Protein AF-A0A433SWE9-F1 (afdb_monomer)

Organism: Elysia chlorotica (NCBI:txid188477)

Foldseek 3Di:
DDDDPPPDDPDQPDDDPPQLDDPCLVVDPDRDPVVRVVVSVVRDDPVSNVVSVVVSVVSVVVVVVVVCVVCVVVVVVVVVVVVCVVVVVVVVVVVVVVVVVVVVVVVVVVVVVVVVVVVVVVVVVVVVVVVVLVVLLVLLVVLLVVLCVLQVVPDPDPDPPDLAPCDLVSLQVSLLSLLVNVVSLVVNPPDVSSVVCVVSNVVSVVSSLVNLLSQCVVCLVVVPLVSNLSSLLSCVSNVNNLSSLQSCLPPPQQVQLVVLLAPVNCVVVVNQVLVSLVSLLVCCVPRVVSVCCQQVVVVPDDHRHDDDSLQNRNLLSNLVSCVPHVVVLLDLPDLLSVLNSVVSVVVSLVSSLVSRPDPVSSVCNCVPPSNVVSVVSNPVVVSLVVLLCVLVVQLVVCLLVQLDADPDPPPAGTSNLVSLVVSLVVLVDSSNDDPVCVVVSVVSNVVSVVVSVVSVVVVVVVLVVVVVVVVVVVVVPDDDDDDDDDDDDDDDDDDDDDDDPDPDDSVVSNVPDDRDDPVSVVSVVSSVVVVVVD

Nearest PDB structures (foldseek):
  6xns-assembly1_A  TM=2.109E-01  e=1.459E-01  synthetic construct
  5a7d-assembly4_D  TM=1.563E-01  e=5.615E-01  Drosophila melanogaster
  7tt1-assembly1_D  TM=1.769E-01  e=8.678E+00  Escherichia coli

Radius of gyration: 58.38 Å; Cα contacts (8 Å, |Δi|>4): 330; chains: 1; bounding box: 152×78×137 Å

InterPro domains:
  IPR009316 COG complex component, COG2 [PTHR12961] (14-532)
  IPR024602 Conserved oligomeric Golgi complex, subunit 2, N-terminal [PF06148] (19-92)
  IPR024603 COG complex component, COG2, C-terminal [PF12022] (377-533)

Structure (mmCIF, N/CA/C/O backbone):
data_AF-A0A433SWE9-F1
#
_entry.id   AF-A0A433SWE9-F1
#
loop_
_atom_site.group_PDB
_atom_site.id
_atom_site.type_symbol
_atom_site.label_atom_id
_atom_site.label_alt_id
_atom_site.label_comp_id
_atom_site.label_asym_id
_atom_site.label_entity_id
_atom_site.label_seq_id
_atom_site.pdbx_PDB_ins_code
_atom_site.Cartn_x
_atom_site.Cartn_y
_atom_site.Cartn_z
_atom_site.occupancy
_atom_site.B_iso_or_equiv
_atom_site.auth_seq_id
_atom_site.auth_comp_id
_atom_site.auth_asym_id
_atom_site.auth_atom_id
_atom_site.pdbx_PDB_model_num
ATOM 1 N N . MET A 1 1 ? -88.496 -17.815 14.017 1.00 28.27 1 MET A N 1
ATOM 2 C CA . MET A 1 1 ? -88.913 -19.076 14.660 1.00 28.27 1 MET A CA 1
ATOM 3 C C . MET A 1 1 ? -88.341 -19.094 16.066 1.00 28.27 1 MET A C 1
ATOM 5 O O . MET A 1 1 ? -87.214 -19.522 16.262 1.00 28.27 1 MET A O 1
ATOM 9 N N . THR A 1 2 ? -89.066 -18.521 17.021 1.00 26.86 2 THR A N 1
ATOM 10 C CA . THR A 1 2 ? -88.746 -18.605 18.450 1.00 26.86 2 THR A CA 1
ATOM 11 C C . THR A 1 2 ? -89.405 -19.870 18.980 1.00 26.86 2 THR A C 1
ATOM 13 O O . THR A 1 2 ? -90.628 -19.977 18.993 1.00 26.86 2 THR A O 1
ATOM 16 N N . VAL A 1 3 ? -88.581 -20.866 19.285 1.00 24.89 3 VAL A N 1
ATOM 17 C CA . VAL A 1 3 ? -89.001 -22.182 19.764 1.00 24.89 3 VAL A CA 1
ATOM 18 C C . VAL A 1 3 ? -88.892 -22.151 21.284 1.00 24.89 3 VAL A C 1
ATOM 20 O O . VAL A 1 3 ? -87.789 -21.982 21.796 1.00 24.89 3 VAL A O 1
ATOM 23 N N . ASP A 1 4 ? -90.009 -22.294 21.994 1.00 31.78 4 ASP A N 1
ATOM 24 C CA . ASP A 1 4 ? -89.974 -22.573 23.431 1.00 31.78 4 ASP A CA 1
ATOM 25 C C . ASP A 1 4 ? -89.602 -24.041 23.681 1.00 31.78 4 ASP A C 1
ATOM 27 O O . ASP A 1 4 ? -89.925 -24.941 22.896 1.00 31.78 4 ASP A O 1
ATOM 31 N N . ALA A 1 5 ? -88.919 -24.277 24.802 1.00 39.22 5 ALA A N 1
ATOM 32 C CA . ALA A 1 5 ? -88.201 -25.501 25.171 1.00 39.22 5 ALA A CA 1
ATOM 33 C C . ALA A 1 5 ? -89.065 -26.765 25.419 1.00 39.22 5 ALA A C 1
ATOM 35 O O . ALA A 1 5 ? -88.592 -27.725 26.022 1.00 39.22 5 ALA A O 1
ATOM 36 N N . ALA A 1 6 ? -90.308 -26.809 24.933 1.00 37.22 6 ALA A N 1
ATOM 37 C CA . ALA A 1 6 ? -91.222 -27.946 25.079 1.00 37.22 6 ALA A CA 1
ATOM 38 C C . ALA A 1 6 ? -91.729 -28.536 23.746 1.00 37.22 6 ALA A C 1
ATOM 40 O O . ALA A 1 6 ? -92.651 -29.350 23.751 1.00 37.22 6 ALA A O 1
ATOM 41 N N . GLY A 1 7 ? -91.152 -28.156 22.596 1.00 38.53 7 GLY A N 1
ATOM 42 C CA . GLY A 1 7 ? -91.337 -28.887 21.330 1.00 38.53 7 GLY A CA 1
ATOM 43 C C . GLY A 1 7 ? -92.775 -28.969 20.795 1.00 38.53 7 GLY A C 1
ATOM 44 O O . GLY A 1 7 ? -93.047 -29.760 19.894 1.00 38.53 7 GLY A O 1
ATOM 45 N N . LYS A 1 8 ? -93.704 -28.156 21.307 1.00 36.97 8 LYS A N 1
ATOM 46 C CA . LYS A 1 8 ? -95.033 -27.967 20.722 1.00 36.97 8 LYS A CA 1
ATOM 47 C C . LYS A 1 8 ? -95.027 -26.663 19.943 1.00 36.97 8 LYS A C 1
ATOM 49 O O . LYS A 1 8 ? -94.945 -25.589 20.528 1.00 36.97 8 LYS A O 1
ATOM 54 N N . SER A 1 9 ? -95.122 -26.760 18.620 1.00 34.09 9 SER A N 1
ATOM 55 C CA . SER A 1 9 ? -95.476 -25.628 17.766 1.00 34.09 9 SER A CA 1
ATOM 56 C C . SER A 1 9 ? -96.734 -24.967 18.332 1.00 34.09 9 SER A C 1
ATOM 58 O O . SER A 1 9 ? -97.778 -25.626 18.405 1.00 34.09 9 SER A O 1
ATOM 60 N N . PHE A 1 10 ? -96.631 -23.701 18.747 1.00 45.69 10 PHE A N 1
ATOM 61 C CA . PHE A 1 10 ? -97.781 -22.891 19.143 1.00 45.69 10 PHE A CA 1
ATOM 62 C C . PHE A 1 10 ? -98.657 -22.715 17.898 1.00 45.69 10 PHE A C 1
ATOM 64 O O . PHE A 1 10 ? -98.433 -21.841 17.064 1.00 45.69 10 PHE A O 1
ATOM 71 N N . SER A 1 11 ? -99.576 -23.654 17.702 1.00 49.28 11 SER A N 1
ATOM 72 C CA . SER A 1 11 ? -100.466 -23.704 16.552 1.00 49.28 11 SER A CA 1
ATOM 73 C C . SER A 1 11 ? -101.711 -22.922 16.929 1.00 49.28 11 SER A C 1
ATOM 75 O O . SER A 1 11 ? -102.443 -23.290 17.847 1.00 49.28 11 SER A O 1
ATOM 77 N N . LEU A 1 12 ? -101.914 -21.793 16.251 1.00 56.41 12 LEU A N 1
ATOM 78 C CA . LEU A 1 12 ? -103.135 -21.011 16.395 1.00 56.41 12 LEU A CA 1
ATOM 79 C C . LEU A 1 12 ? -104.345 -21.911 16.065 1.00 56.41 12 LEU A C 1
ATOM 81 O O . LEU A 1 12 ? -104.263 -22.703 15.120 1.00 56.41 12 LEU A O 1
ATOM 85 N N . PRO A 1 13 ? -105.466 -21.810 16.805 1.00 56.44 13 PRO A N 1
ATOM 86 C CA . PRO A 1 13 ? -106.652 -22.618 16.541 1.00 56.44 13 PRO A CA 1
ATOM 87 C C . PRO A 1 13 ? -107.103 -22.465 15.083 1.00 56.44 13 PRO A C 1
ATOM 89 O O . PRO A 1 13 ? -107.173 -21.351 14.549 1.00 56.44 13 PRO A O 1
ATOM 92 N N . SER A 1 14 ? -107.422 -23.577 14.416 1.00 52.38 14 SER A N 1
ATOM 93 C CA . SER A 1 14 ? -107.798 -23.558 13.000 1.00 52.38 14 SER A CA 1
ATOM 94 C C . SER A 1 14 ? -109.187 -22.929 12.803 1.00 52.38 14 SER A C 1
ATOM 96 O O . SER A 1 14 ? -110.208 -23.603 12.853 1.00 52.38 14 SER A O 1
ATOM 98 N N . GLY A 1 15 ? -109.238 -21.605 12.622 1.00 54.69 15 GLY A N 1
ATOM 99 C CA . GLY A 1 15 ? -110.437 -20.892 12.155 1.00 54.69 15 GLY A CA 1
ATOM 100 C C . GLY A 1 15 ? -110.837 -21.280 10.717 1.00 54.69 15 GLY A C 1
ATOM 101 O O . GLY A 1 15 ? -109.959 -21.716 9.965 1.00 54.69 15 GLY A O 1
ATOM 102 N N . PRO A 1 16 ? -112.118 -21.115 10.333 1.00 55.25 16 PRO A N 1
ATOM 103 C CA . PRO A 1 16 ? -112.708 -21.689 9.118 1.00 55.25 16 PRO A CA 1
ATOM 104 C C . PRO A 1 16 ? -111.948 -21.315 7.837 1.00 55.25 16 PRO A C 1
ATOM 106 O O . PRO A 1 16 ? -111.415 -20.215 7.716 1.00 55.25 16 PRO A O 1
ATOM 109 N N . ALA A 1 17 ? -111.920 -22.233 6.865 1.00 51.97 17 ALA A N 1
ATOM 110 C CA . ALA A 1 17 ? -111.160 -22.128 5.610 1.00 51.97 17 ALA A CA 1
ATOM 111 C C . ALA A 1 17 ? -111.620 -20.999 4.653 1.00 51.97 17 ALA A C 1
ATOM 113 O O . ALA A 1 17 ? -111.129 -20.912 3.532 1.00 51.97 17 ALA A O 1
ATOM 114 N N . SER A 1 18 ? -112.553 -20.144 5.081 1.00 54.34 18 SER A N 1
ATOM 115 C CA . SER A 1 18 ? -113.079 -18.998 4.330 1.00 54.34 18 SER A CA 1
ATOM 116 C C . SER A 1 18 ? -112.410 -17.664 4.682 1.00 54.34 18 SER A C 1
ATOM 118 O O . SER A 1 18 ? -112.880 -16.629 4.227 1.00 54.34 18 SER A O 1
ATOM 120 N N . LEU A 1 19 ? -111.366 -17.662 5.517 1.00 60.97 19 LEU A N 1
ATOM 121 C CA . LEU A 1 19 ? -110.714 -16.428 5.956 1.00 60.97 19 LEU A CA 1
ATOM 122 C C . LEU A 1 19 ? -109.928 -15.772 4.816 1.00 60.97 19 LEU A C 1
ATOM 124 O O . LEU A 1 19 ? -109.130 -16.412 4.132 1.00 60.97 19 LEU A O 1
ATOM 128 N N . CYS A 1 20 ? -110.121 -14.465 4.659 1.00 57.41 20 CYS A N 1
ATOM 129 C CA . CYS A 1 20 ? -109.547 -13.682 3.564 1.00 57.41 20 CYS A CA 1
ATOM 130 C C . CYS A 1 20 ? -108.046 -13.336 3.718 1.00 57.41 20 CYS A C 1
ATOM 132 O O . CYS A 1 20 ? -107.499 -12.611 2.885 1.00 57.41 20 CYS A O 1
ATOM 134 N N . PHE A 1 21 ? -107.374 -13.828 4.767 1.00 67.19 21 PHE A N 1
ATOM 135 C CA . PHE A 1 21 ? -105.967 -13.547 5.079 1.00 67.19 21 PHE A CA 1
ATOM 136 C C . PHE A 1 21 ? -105.242 -14.775 5.647 1.00 67.19 21 PHE A C 1
ATOM 138 O O . PHE A 1 21 ? -105.857 -15.656 6.251 1.00 67.19 21 PHE A O 1
ATOM 145 N N . ASP A 1 22 ? -103.920 -14.807 5.475 1.00 63.91 22 ASP A N 1
ATOM 146 C CA . ASP A 1 22 ? -103.067 -15.849 6.043 1.00 63.91 22 ASP A CA 1
ATOM 147 C C . ASP A 1 22 ? -102.717 -15.523 7.506 1.00 63.91 22 ASP A C 1
ATOM 149 O O . ASP A 1 22 ? -102.351 -14.395 7.846 1.00 63.91 22 ASP A O 1
ATOM 153 N N . LYS A 1 23 ? -102.863 -16.504 8.399 1.00 63.28 23 LYS A N 1
ATOM 154 C CA . LYS A 1 23 ? -102.772 -16.318 9.860 1.00 63.28 23 LYS A CA 1
ATOM 155 C C . LYS A 1 23 ? -101.329 -16.160 10.340 1.00 63.28 23 LYS A C 1
ATOM 157 O O . LYS A 1 23 ? -101.104 -15.628 11.426 1.00 63.28 23 LYS A O 1
ATOM 162 N N . GLU A 1 24 ? -100.361 -16.600 9.542 1.00 61.78 24 GLU A N 1
ATOM 163 C CA . GLU A 1 24 ? -98.937 -16.563 9.890 1.00 61.78 24 GLU A CA 1
ATOM 164 C C . GLU A 1 24 ? -98.305 -15.170 9.730 1.00 61.78 24 GLU A C 1
ATOM 166 O O . GLU A 1 24 ? -97.234 -14.901 10.277 1.00 61.78 24 GLU A O 1
ATOM 171 N N . GLU A 1 25 ? -98.981 -14.243 9.042 1.00 64.62 25 GLU A N 1
ATOM 172 C CA . GLU A 1 25 ? -98.515 -12.863 8.867 1.00 64.62 25 GLU A CA 1
ATOM 173 C C . GLU A 1 25 ? -98.416 -12.110 10.207 1.00 64.62 25 GLU A C 1
ATOM 175 O O . GLU A 1 25 ? -97.488 -11.327 10.411 1.00 64.62 25 GLU A O 1
ATOM 180 N N . PHE A 1 26 ? -99.312 -12.408 11.157 1.00 66.75 26 PHE A N 1
ATOM 181 C CA . PHE A 1 26 ? -99.358 -11.771 12.481 1.00 66.75 26 PHE A CA 1
ATOM 182 C C . PHE A 1 26 ? -98.209 -12.174 13.416 1.00 66.75 26 PHE A C 1
ATOM 184 O O . PHE A 1 26 ? -97.976 -11.501 14.415 1.00 66.75 26 PHE A O 1
ATOM 191 N N . MET A 1 27 ? -97.484 -13.255 13.111 1.00 61.84 27 MET A N 1
ATOM 192 C CA . MET A 1 27 ? -96.365 -13.745 13.931 1.00 61.84 27 MET A CA 1
ATOM 193 C C . MET A 1 27 ? -94.999 -13.227 13.448 1.00 61.84 27 MET A C 1
ATOM 195 O O . MET A 1 27 ? -93.960 -13.574 14.018 1.00 61.84 27 MET A O 1
ATOM 199 N N . LYS A 1 28 ? -94.962 -12.402 12.393 1.00 68.00 28 LYS A N 1
ATOM 200 C CA . LYS A 1 28 ? -93.725 -11.785 11.897 1.00 68.00 28 LYS A CA 1
ATOM 201 C C . LYS A 1 28 ? -93.323 -10.620 12.810 1.00 68.00 28 LYS A C 1
ATOM 203 O O . LYS A 1 28 ? -94.114 -9.721 13.064 1.00 68.00 28 LYS A O 1
ATOM 208 N N . ALA A 1 29 ? -92.059 -10.589 13.241 1.00 59.00 29 ALA A N 1
ATOM 209 C CA . ALA A 1 29 ? -91.521 -9.592 14.182 1.00 59.00 29 ALA A CA 1
ATOM 210 C C . ALA A 1 29 ? -91.560 -8.123 13.690 1.00 59.00 29 ALA A C 1
ATOM 212 O O . ALA A 1 29 ? -91.298 -7.216 14.470 1.00 59.00 29 ALA A O 1
ATOM 213 N N . GLY A 1 30 ? -91.880 -7.888 12.412 1.00 63.53 30 GLY A N 1
ATOM 214 C CA . GLY A 1 30 ? -92.019 -6.564 11.792 1.00 63.53 30 GLY A CA 1
ATOM 215 C C . GLY A 1 30 ? -93.388 -6.365 11.138 1.00 63.53 30 GLY A C 1
ATOM 216 O O . GLY A 1 30 ? -93.460 -5.919 9.996 1.00 63.53 30 GLY A O 1
ATOM 217 N N . PHE A 1 31 ? -94.464 -6.784 11.809 1.00 67.44 31 PHE A N 1
ATOM 218 C CA . PHE A 1 31 ? -95.830 -6.627 11.311 1.00 67.44 31 PHE A CA 1
ATOM 219 C C . PHE A 1 31 ? -96.242 -5.145 11.270 1.00 67.44 31 PHE A C 1
ATOM 221 O O . PHE A 1 31 ? -96.287 -4.473 12.299 1.00 67.44 31 PHE A O 1
ATOM 228 N N . GLU A 1 32 ? -96.580 -4.647 10.078 1.00 70.00 32 GLU A N 1
ATOM 229 C CA . GLU A 1 32 ? -97.125 -3.303 9.867 1.00 70.00 32 GLU A CA 1
ATOM 230 C C . GLU A 1 32 ? -98.588 -3.391 9.422 1.00 70.00 32 GLU A C 1
ATOM 232 O O . GLU A 1 32 ? -98.909 -3.951 8.369 1.00 70.00 32 GLU A O 1
ATOM 237 N N . VAL A 1 33 ? -99.469 -2.789 10.224 1.00 68.94 33 VAL A N 1
ATOM 238 C CA . VAL A 1 33 ? -100.930 -2.818 10.047 1.00 68.94 33 VAL A CA 1
ATOM 239 C C . VAL A 1 33 ? -101.341 -2.261 8.681 1.00 68.94 33 VAL A C 1
ATOM 241 O O . VAL A 1 33 ? -102.180 -2.846 7.996 1.00 68.94 33 VAL A O 1
ATOM 244 N N . ASP A 1 34 ? -100.710 -1.170 8.248 1.00 70.25 34 ASP A N 1
ATOM 245 C CA . ASP A 1 34 ? -101.087 -0.473 7.017 1.00 70.25 34 ASP A CA 1
ATOM 246 C C . ASP A 1 34 ? -100.760 -1.288 5.757 1.00 70.25 34 ASP A C 1
ATOM 248 O O . ASP A 1 34 ? -101.576 -1.358 4.837 1.00 70.25 34 ASP A O 1
ATOM 252 N N . LYS A 1 35 ? -99.611 -1.979 5.724 1.00 70.25 35 LYS A N 1
ATOM 253 C CA . LYS A 1 35 ? -99.241 -2.868 4.605 1.00 70.25 35 LYS A CA 1
ATOM 254 C C . LYS A 1 35 ? -100.169 -4.076 4.520 1.00 70.25 35 LYS A C 1
ATOM 256 O O . LYS A 1 35 ? -100.631 -4.423 3.435 1.00 70.25 35 LYS A O 1
ATOM 261 N N . PHE A 1 36 ? -100.506 -4.656 5.669 1.00 72.50 36 PHE A N 1
ATOM 262 C CA . PHE A 1 36 ? -101.423 -5.787 5.756 1.00 72.50 36 PHE A CA 1
ATOM 263 C C . PHE A 1 36 ? -102.836 -5.435 5.260 1.00 72.50 36 PHE A C 1
ATOM 265 O O . PHE A 1 36 ? -103.424 -6.179 4.471 1.00 72.50 36 PHE A O 1
ATOM 272 N N . ILE A 1 37 ? -103.368 -4.270 5.650 1.00 69.44 37 ILE A N 1
ATOM 273 C CA . ILE A 1 37 ? -104.682 -3.799 5.187 1.00 69.44 37 ILE A CA 1
ATOM 274 C C . ILE A 1 37 ? -104.659 -3.498 3.682 1.00 69.44 37 ILE A C 1
ATOM 276 O O . ILE A 1 37 ? -105.622 -3.821 2.987 1.00 69.44 37 ILE A O 1
ATOM 280 N N . VAL A 1 38 ? -103.572 -2.928 3.150 1.00 70.06 38 VAL A N 1
ATOM 281 C CA . VAL A 1 38 ? -103.430 -2.661 1.706 1.00 70.06 38 VAL A CA 1
ATOM 282 C C . VAL A 1 38 ? -103.424 -3.954 0.888 1.00 70.06 38 VAL A C 1
ATOM 284 O O . VAL A 1 38 ? -104.092 -4.020 -0.147 1.00 70.06 38 VAL A O 1
ATOM 287 N N . ASP A 1 39 ? -102.728 -4.993 1.346 1.00 67.81 39 ASP A N 1
ATOM 288 C CA . ASP A 1 39 ? -102.676 -6.275 0.639 1.00 67.81 39 ASP A CA 1
ATOM 289 C C . ASP A 1 39 ? -103.978 -7.080 0.758 1.00 67.81 39 ASP A C 1
ATOM 291 O O . ASP A 1 39 ? -104.379 -7.736 -0.208 1.00 67.81 39 ASP A O 1
ATOM 295 N N . CYS A 1 40 ? -104.710 -6.952 1.869 1.00 64.69 40 CYS A N 1
ATOM 296 C CA . CYS A 1 40 ? -106.046 -7.539 2.010 1.00 64.69 40 CYS A CA 1
ATOM 297 C C . CYS A 1 40 ? -107.116 -6.771 1.208 1.00 64.69 40 CYS A C 1
ATOM 299 O O . CYS A 1 40 ? -107.997 -7.390 0.609 1.00 64.69 40 CYS A O 1
ATOM 301 N N . ARG A 1 41 ? -107.003 -5.437 1.092 1.00 64.56 41 ARG A N 1
ATOM 302 C CA . ARG A 1 41 ? -107.904 -4.586 0.286 1.00 64.56 41 ARG A CA 1
ATOM 303 C C . ARG A 1 41 ? -107.836 -4.892 -1.215 1.00 64.56 41 ARG A C 1
ATOM 305 O O . ARG A 1 41 ? -108.820 -4.675 -1.915 1.00 64.56 41 ARG A O 1
ATOM 312 N N . LYS A 1 42 ? -106.706 -5.407 -1.720 1.00 66.31 42 LYS A N 1
ATOM 313 C CA . LYS A 1 42 ? -106.580 -5.881 -3.115 1.00 66.31 42 LYS A CA 1
ATOM 314 C C . LYS A 1 42 ? -107.403 -7.143 -3.390 1.00 66.31 42 LYS A C 1
ATOM 316 O O . LYS A 1 42 ? -107.729 -7.396 -4.545 1.00 66.31 42 LYS A O 1
ATOM 321 N N . LYS A 1 43 ? -107.694 -7.948 -2.361 1.00 63.12 43 LYS A N 1
ATOM 322 C CA . LYS A 1 43 ? -108.314 -9.271 -2.504 1.00 63.12 43 LYS A CA 1
ATOM 323 C C . LYS A 1 43 ? -109.811 -9.270 -2.175 1.00 63.12 43 LYS A C 1
ATOM 325 O O . LYS A 1 43 ? -110.537 -10.025 -2.814 1.00 63.12 43 LYS A O 1
ATOM 330 N N . VAL A 1 44 ? -110.280 -8.452 -1.221 1.00 67.38 44 VAL A N 1
ATOM 331 C CA . VAL A 1 44 ? -111.667 -8.497 -0.699 1.00 67.38 44 VAL A CA 1
ATOM 332 C C . VAL A 1 44 ? -112.140 -7.105 -0.206 1.00 67.38 44 VAL A C 1
ATOM 334 O O . VAL A 1 44 ? -111.311 -6.320 0.264 1.00 67.38 44 VAL A O 1
ATOM 337 N N . PRO A 1 45 ? -113.446 -6.754 -0.292 1.00 72.31 45 PRO A N 1
ATOM 338 C CA . PRO A 1 45 ? -114.000 -5.538 0.322 1.00 72.31 45 PRO A CA 1
ATOM 339 C C . PRO A 1 45 ? -113.793 -5.468 1.849 1.00 72.31 45 PRO A C 1
ATOM 341 O O . PRO A 1 45 ? -113.853 -6.474 2.555 1.00 72.31 45 PRO A O 1
ATOM 344 N N . LEU A 1 46 ? -113.583 -4.248 2.368 1.00 66.62 46 LEU A N 1
ATOM 345 C CA . LEU A 1 46 ? -113.178 -3.994 3.764 1.00 66.62 46 LEU A CA 1
ATOM 346 C C . LEU A 1 46 ? -114.178 -4.493 4.820 1.00 66.62 46 LEU A C 1
ATOM 348 O O . LEU A 1 46 ? -113.769 -4.867 5.916 1.00 66.62 46 LEU A O 1
ATOM 352 N N . GLU A 1 47 ? -115.470 -4.501 4.498 1.00 71.69 47 GLU A N 1
ATOM 353 C CA . GLU A 1 47 ? -116.525 -4.956 5.411 1.00 71.69 47 GLU A CA 1
ATOM 354 C C . GLU A 1 47 ? -116.372 -6.447 5.738 1.00 71.69 47 GLU A C 1
ATOM 356 O O . GLU A 1 47 ? -116.422 -6.838 6.901 1.00 71.69 47 GLU A O 1
ATOM 361 N N . THR A 1 48 ? -116.071 -7.269 4.731 1.00 69.75 48 THR A N 1
ATOM 362 C CA . THR A 1 48 ? -115.857 -8.712 4.904 1.00 69.75 48 THR A CA 1
ATOM 363 C C . THR A 1 48 ? -114.561 -8.996 5.664 1.00 69.75 48 THR A C 1
ATOM 365 O O . THR A 1 48 ? -114.536 -9.870 6.522 1.00 69.75 48 THR A O 1
ATOM 368 N N . LEU A 1 49 ? -113.504 -8.202 5.436 1.00 72.38 49 LEU A N 1
ATOM 369 C CA . LEU A 1 49 ? -112.264 -8.297 6.215 1.00 72.38 49 LEU A CA 1
ATOM 370 C C . LEU A 1 49 ? -112.494 -7.963 7.696 1.00 72.38 49 LEU A C 1
ATOM 372 O O . LEU A 1 49 ? -111.962 -8.650 8.566 1.00 72.38 49 LEU A O 1
ATOM 376 N N . ARG A 1 50 ? -113.282 -6.923 7.999 1.00 73.12 50 ARG A N 1
ATOM 377 C CA . ARG A 1 50 ? -113.636 -6.571 9.382 1.00 73.12 50 ARG A CA 1
ATOM 378 C C . ARG A 1 50 ? -114.379 -7.718 10.057 1.00 73.12 50 ARG A C 1
ATOM 380 O O . ARG A 1 50 ? -114.059 -8.055 11.196 1.00 73.12 50 ARG A O 1
ATOM 387 N N . ASP A 1 51 ? -115.359 -8.292 9.373 1.00 75.62 51 ASP A N 1
ATOM 388 C CA . ASP A 1 51 ? -116.201 -9.341 9.942 1.00 75.62 51 ASP A CA 1
ATOM 389 C C . ASP A 1 51 ? -115.399 -10.636 10.165 1.00 75.62 51 ASP A C 1
ATOM 391 O O . ASP A 1 51 ? -115.482 -11.230 11.244 1.00 75.62 51 ASP A O 1
ATOM 395 N N . ASP A 1 52 ? -114.517 -10.997 9.229 1.00 72.00 52 ASP A N 1
ATOM 396 C CA . ASP A 1 52 ? -113.581 -12.121 9.355 1.00 72.00 52 ASP A CA 1
ATOM 397 C C . ASP A 1 52 ? -112.542 -11.910 10.469 1.00 72.00 52 ASP A C 1
ATOM 399 O O . ASP A 1 52 ? -112.281 -12.821 11.261 1.00 72.00 52 ASP A O 1
ATOM 403 N N . LEU A 1 53 ? -111.973 -10.704 10.593 1.00 72.50 53 LEU A N 1
ATOM 404 C CA . LEU A 1 53 ? -111.079 -10.352 11.703 1.00 72.50 53 LEU A CA 1
ATOM 405 C C . LEU A 1 53 ? -111.819 -10.383 13.045 1.00 72.50 53 LEU A C 1
ATOM 407 O O . LEU A 1 53 ? -111.267 -10.842 14.043 1.00 72.50 53 LEU A O 1
ATOM 411 N N . GLY A 1 54 ? -113.077 -9.943 13.076 1.00 77.38 54 GLY A N 1
ATOM 412 C CA . GLY A 1 54 ? -113.933 -10.002 14.259 1.00 77.38 54 GLY A CA 1
ATOM 413 C C . GLY A 1 54 ? -114.241 -11.437 14.690 1.00 77.38 54 GLY A C 1
ATOM 414 O O . GLY A 1 54 ? -114.196 -11.747 15.885 1.00 77.38 54 GLY A O 1
ATOM 415 N N . LEU A 1 55 ? -114.505 -12.331 13.733 1.00 76.94 55 LEU A N 1
ATOM 416 C CA . LEU A 1 55 ? -114.684 -13.764 13.979 1.00 76.94 55 LEU A CA 1
ATOM 417 C C . LEU A 1 55 ? -113.391 -14.399 14.490 1.00 76.94 55 LEU A C 1
ATOM 419 O O . LEU A 1 55 ? -113.408 -15.090 15.511 1.00 76.94 55 LEU A O 1
ATOM 423 N N . TYR A 1 56 ? -112.261 -14.114 13.844 1.00 74.81 56 TYR A N 1
ATOM 424 C CA . TYR A 1 56 ? -110.965 -14.638 14.264 1.00 74.81 56 TYR A CA 1
ATOM 425 C C . TYR A 1 56 ? -110.562 -14.140 15.659 1.00 74.81 56 TYR A C 1
ATOM 427 O O . TYR A 1 56 ? -110.095 -14.920 16.486 1.00 74.81 56 TYR A O 1
ATOM 435 N N . LEU A 1 57 ? -110.843 -12.877 15.984 1.00 77.88 57 LEU A N 1
ATOM 436 C CA . LEU A 1 57 ? -110.609 -12.308 17.309 1.00 77.88 57 LEU A CA 1
ATOM 437 C C . LEU A 1 57 ? -111.487 -12.953 18.390 1.00 77.88 57 LEU A C 1
ATOM 439 O O . LEU A 1 57 ? -111.018 -13.154 19.510 1.00 77.88 57 LEU A O 1
ATOM 443 N N . LYS A 1 58 ? -112.735 -13.328 18.081 1.00 79.75 58 LYS A N 1
ATOM 444 C CA . LYS A 1 58 ? -113.567 -14.115 19.009 1.00 79.75 58 LYS A CA 1
ATOM 445 C C . LYS A 1 58 ? -112.984 -15.509 19.246 1.00 79.75 58 LYS A C 1
ATOM 447 O O . LYS A 1 58 ? -112.924 -15.938 20.397 1.00 79.75 58 LYS A O 1
ATOM 452 N N . VAL A 1 59 ? -112.511 -16.179 18.193 1.00 77.50 59 VAL A N 1
ATOM 453 C CA . VAL A 1 59 ? -111.857 -17.496 18.299 1.00 77.50 59 VAL A CA 1
ATOM 454 C C . VAL A 1 59 ? -110.579 -17.407 19.136 1.00 77.50 59 VAL A C 1
ATOM 456 O O . VAL A 1 59 ? -110.411 -18.194 20.065 1.00 77.50 59 VAL A O 1
ATOM 459 N N . ILE A 1 60 ? -109.721 -16.413 18.885 1.00 76.38 60 ILE A N 1
ATOM 460 C CA . ILE A 1 60 ? -108.506 -16.194 19.683 1.00 76.38 60 ILE A CA 1
ATOM 461 C C . ILE A 1 60 ? -108.856 -15.874 21.132 1.00 76.38 60 ILE A C 1
ATOM 463 O O . ILE A 1 60 ? -108.240 -16.437 22.026 1.00 76.38 60 ILE A O 1
ATOM 467 N N . ARG A 1 61 ? -109.840 -15.005 21.398 1.00 79.38 61 ARG A N 1
ATOM 468 C CA . ARG A 1 61 ? -110.242 -14.693 22.780 1.00 79.38 61 ARG A CA 1
ATOM 469 C C . ARG A 1 61 ? -110.703 -15.939 23.527 1.00 79.38 61 ARG A C 1
ATOM 471 O O . ARG A 1 61 ? -110.302 -16.120 24.669 1.00 79.38 61 ARG A O 1
ATOM 478 N N . SER A 1 62 ? -111.487 -16.803 22.884 1.00 78.38 62 SER A N 1
ATOM 479 C CA . SER A 1 62 ? -111.904 -18.074 23.486 1.00 78.38 62 SER A CA 1
ATOM 480 C C . SER A 1 62 ? -110.704 -18.979 23.775 1.00 78.38 62 SER A C 1
ATOM 482 O O . SER A 1 62 ? -110.570 -19.478 24.888 1.00 78.38 62 SER A O 1
ATOM 484 N N . ALA A 1 63 ? -109.793 -19.136 22.812 1.00 73.81 63 ALA A N 1
ATOM 485 C CA . ALA A 1 63 ? -108.602 -19.967 22.976 1.00 73.81 63 ALA A CA 1
ATOM 486 C C . ALA A 1 63 ? -107.607 -19.402 24.005 1.00 73.81 63 ALA A C 1
ATOM 488 O O . ALA A 1 63 ? -106.981 -20.161 24.735 1.00 73.81 63 ALA A O 1
ATOM 489 N N . MET A 1 64 ? -107.478 -18.076 24.104 1.00 74.88 64 MET A N 1
ATOM 490 C CA . MET A 1 64 ? -106.663 -17.400 25.114 1.00 74.88 64 MET A CA 1
ATOM 491 C C . MET A 1 64 ? -107.229 -17.641 26.511 1.00 74.88 64 MET A C 1
ATOM 493 O O . MET A 1 64 ? -106.472 -17.932 27.427 1.00 74.88 64 MET A O 1
ATOM 497 N N . ILE A 1 65 ? -108.552 -17.552 26.676 1.00 78.25 65 ILE A N 1
ATOM 498 C CA . ILE A 1 65 ? -109.208 -17.849 27.953 1.00 78.25 65 ILE A CA 1
ATOM 499 C C . ILE A 1 65 ? -108.999 -19.323 28.326 1.00 78.25 65 ILE A C 1
ATOM 501 O O . ILE A 1 65 ? -108.703 -19.612 29.480 1.00 78.25 65 ILE A O 1
ATOM 505 N N . GLU A 1 66 ? -109.081 -20.252 27.370 1.00 74.62 66 GLU A N 1
ATOM 506 C CA . GLU A 1 66 ? -108.767 -21.665 27.621 1.00 74.62 66 GLU A CA 1
ATOM 507 C C . GLU A 1 66 ? -107.302 -21.889 28.010 1.00 74.62 66 GLU A C 1
ATOM 509 O O . GLU A 1 66 ? -107.047 -22.615 28.965 1.00 74.62 66 GLU A O 1
ATOM 514 N N . LEU A 1 67 ? -106.345 -21.250 27.330 1.00 73.81 67 LEU A N 1
ATOM 515 C CA . LEU A 1 67 ? -104.917 -21.333 27.662 1.00 73.81 67 LEU A CA 1
ATOM 516 C C . LEU A 1 67 ? -104.612 -20.736 29.039 1.00 73.81 67 LEU A C 1
ATOM 518 O O . LEU A 1 67 ? -103.930 -21.368 29.838 1.00 73.81 67 LEU A O 1
ATOM 522 N N . ILE A 1 68 ? -105.170 -19.563 29.351 1.00 70.81 68 ILE A N 1
ATOM 523 C CA . ILE A 1 68 ? -105.013 -18.925 30.665 1.00 70.81 68 ILE A CA 1
ATOM 524 C C . ILE A 1 68 ? -105.625 -19.795 31.760 1.00 70.81 68 ILE A C 1
ATOM 526 O O . ILE A 1 68 ? -105.018 -19.947 32.811 1.00 70.81 68 ILE A O 1
ATOM 530 N N . ASN A 1 69 ? -106.802 -20.380 31.534 1.00 74.81 69 ASN A N 1
ATOM 531 C CA . ASN A 1 69 ? -107.433 -21.245 32.530 1.00 74.81 69 ASN A CA 1
ATOM 532 C C . ASN A 1 69 ? -106.687 -22.574 32.702 1.00 74.81 69 ASN A C 1
ATOM 534 O O . ASN A 1 69 ? -106.645 -23.105 33.810 1.00 74.81 69 ASN A O 1
ATOM 538 N N . LYS A 1 70 ? -106.106 -23.117 31.627 1.00 74.62 70 LYS A N 1
ATOM 539 C CA . LYS A 1 70 ? -105.372 -24.387 31.644 1.00 74.62 70 LYS A CA 1
ATOM 540 C C . LYS A 1 70 ? -104.007 -24.260 32.317 1.00 74.62 70 LYS A C 1
ATOM 542 O O . LYS A 1 70 ? -103.663 -25.111 33.131 1.00 74.62 70 LYS A O 1
ATOM 547 N N . ASP A 1 71 ? -103.297 -23.170 32.039 1.00 71.94 71 ASP A N 1
ATOM 548 C CA . ASP A 1 71 ? -101.931 -22.932 32.515 1.00 71.94 71 ASP A CA 1
ATOM 549 C C . ASP A 1 71 ? -101.881 -21.795 33.565 1.00 71.94 71 ASP A C 1
ATOM 551 O O . ASP A 1 71 ? -100.851 -21.152 33.771 1.00 71.94 71 ASP A O 1
ATOM 555 N N . TYR A 1 72 ? -102.999 -21.540 34.267 1.00 75.88 72 TYR A N 1
ATOM 556 C CA . TYR A 1 72 ? -103.128 -20.470 35.274 1.00 75.88 72 TYR A CA 1
ATOM 557 C C . TYR A 1 72 ? -102.044 -20.559 36.356 1.00 75.88 72 TYR A C 1
ATOM 559 O O . TYR A 1 72 ? -101.465 -19.550 36.760 1.00 75.88 72 TYR A O 1
ATOM 567 N N . ALA A 1 73 ? -101.741 -21.781 36.803 1.00 71.75 73 ALA A N 1
ATOM 568 C CA . ALA A 1 73 ? -100.714 -22.036 37.807 1.00 71.75 73 ALA A CA 1
ATOM 569 C C . ALA A 1 73 ? -99.314 -21.618 37.325 1.00 71.75 73 ALA A C 1
ATOM 571 O O . ALA A 1 73 ? -98.559 -21.003 38.081 1.00 71.75 73 ALA A O 1
ATOM 572 N N . ASP A 1 74 ? -98.987 -21.881 36.060 1.00 74.44 74 ASP A N 1
ATOM 573 C CA . ASP A 1 74 ? -97.681 -21.553 35.489 1.00 74.44 74 ASP A CA 1
ATOM 574 C C . ASP A 1 74 ? -97.529 -20.045 35.268 1.00 74.44 74 ASP A C 1
ATOM 576 O O . ASP A 1 74 ? -96.471 -19.484 35.556 1.00 74.44 74 ASP A O 1
ATOM 580 N N . PHE A 1 75 ? -98.598 -19.355 34.857 1.00 73.75 75 PHE A N 1
ATOM 581 C CA . PHE A 1 75 ? -98.580 -17.898 34.701 1.00 73.75 75 PHE A CA 1
ATOM 582 C C . PHE A 1 75 ? -98.414 -17.173 36.044 1.00 73.75 75 PHE A C 1
ATOM 584 O O . PHE A 1 75 ? -97.624 -16.230 36.154 1.00 73.75 75 PHE A O 1
ATOM 591 N N . VAL A 1 76 ? -99.102 -17.639 37.095 1.00 75.38 76 VAL A N 1
ATOM 592 C CA . VAL A 1 76 ? -98.932 -17.097 38.453 1.00 75.38 76 VAL A CA 1
ATOM 593 C C . VAL A 1 76 ? -97.502 -17.339 38.947 1.00 75.38 76 VAL A C 1
ATOM 595 O O . VAL A 1 76 ? -96.862 -16.400 39.428 1.00 75.38 76 VAL A O 1
ATOM 598 N N . ASN A 1 77 ? -96.941 -18.532 38.741 1.00 74.69 77 ASN A N 1
ATOM 599 C CA . ASN A 1 77 ? -95.552 -18.827 39.106 1.00 74.69 77 ASN A CA 1
ATOM 600 C C . ASN A 1 77 ? -94.542 -17.962 38.334 1.00 74.69 77 ASN A C 1
ATOM 602 O O . ASN A 1 77 ? -93.614 -17.422 38.938 1.00 74.69 77 ASN A O 1
ATOM 606 N N . LEU A 1 78 ? -94.729 -17.765 37.026 1.00 73.06 78 LEU A N 1
ATOM 607 C CA . LEU A 1 78 ? -93.854 -16.920 36.211 1.00 73.06 78 LEU A CA 1
ATOM 608 C C . LEU A 1 78 ? -93.914 -15.454 36.658 1.00 73.06 78 LEU A C 1
ATOM 610 O O . LEU A 1 78 ? -92.869 -14.832 36.833 1.00 73.06 78 LEU A O 1
ATOM 614 N N . SER A 1 79 ? -95.115 -14.923 36.907 1.00 70.31 79 SER A N 1
ATOM 615 C CA . SER A 1 79 ? -95.293 -13.553 37.406 1.00 70.31 79 SER A CA 1
ATOM 616 C C . SER A 1 79 ? -94.635 -13.344 38.776 1.00 70.31 79 SER A C 1
ATOM 618 O O . SER A 1 79 ? -93.969 -12.332 38.994 1.00 70.31 79 SER A O 1
ATOM 620 N N . THR A 1 80 ? -94.723 -14.336 39.666 1.00 73.12 80 THR A N 1
ATOM 621 C CA . THR A 1 80 ? -94.097 -14.281 40.995 1.00 73.12 80 THR A CA 1
ATOM 622 C C . THR A 1 80 ? -92.568 -14.335 40.894 1.00 73.12 80 THR A C 1
ATOM 624 O O . THR A 1 80 ? -91.875 -13.591 41.588 1.00 73.12 80 THR A O 1
ATOM 627 N N . ASN A 1 81 ? -92.027 -15.160 39.990 1.00 71.56 81 ASN A N 1
ATOM 628 C CA . ASN A 1 81 ? -90.583 -15.278 39.777 1.00 71.56 81 ASN A CA 1
ATOM 629 C C . ASN A 1 81 ? -89.981 -14.057 39.063 1.00 71.56 81 ASN A C 1
ATOM 631 O O . ASN A 1 81 ? -88.870 -13.649 39.402 1.00 71.56 81 ASN A O 1
ATOM 635 N N . LEU A 1 82 ? -90.705 -13.430 38.128 1.00 71.56 82 LEU A N 1
ATOM 636 C CA . LEU A 1 82 ? -90.231 -12.228 37.432 1.00 71.56 82 LEU A CA 1
ATOM 637 C C . LEU A 1 82 ? -90.033 -11.051 38.398 1.00 71.56 82 LEU A C 1
ATOM 639 O O . LEU A 1 82 ? -89.010 -10.375 38.338 1.00 71.56 82 LEU A O 1
ATOM 643 N N . VAL A 1 83 ? -90.968 -10.854 39.334 1.00 70.06 83 VAL A N 1
ATOM 644 C CA . VAL A 1 83 ? -90.930 -9.749 40.314 1.00 70.06 83 VAL A CA 1
ATOM 645 C C . VAL A 1 83 ? -89.754 -9.884 41.301 1.00 70.06 83 VAL A C 1
ATOM 647 O O . VAL A 1 83 ? -89.282 -8.889 41.849 1.00 70.06 83 VAL A O 1
ATOM 650 N N . GLY A 1 84 ? -89.223 -11.094 41.510 1.00 71.56 84 GLY A N 1
ATOM 651 C CA . GLY A 1 84 ? -88.028 -11.333 42.330 1.00 71.56 84 GLY A CA 1
ATOM 652 C C . GLY A 1 84 ? -86.699 -11.280 41.564 1.00 71.56 84 GLY A C 1
ATOM 653 O O . GLY A 1 84 ? -85.643 -11.091 42.176 1.00 71.56 84 GLY A O 1
ATOM 654 N N . MET A 1 85 ? -86.735 -11.436 40.237 1.00 76.94 85 MET A N 1
ATOM 655 C CA . MET A 1 85 ? -85.536 -11.569 39.409 1.00 76.94 85 MET A CA 1
ATOM 656 C C . MET A 1 85 ? -84.766 -10.253 39.286 1.00 76.94 85 MET A C 1
ATOM 658 O O . MET A 1 85 ? -83.540 -10.275 39.361 1.00 76.94 85 MET A O 1
ATOM 662 N N . ASP A 1 86 ? -85.453 -9.109 39.217 1.00 76.88 86 ASP A N 1
ATOM 663 C CA . ASP A 1 86 ? -84.802 -7.791 39.205 1.00 76.88 86 ASP A CA 1
ATOM 664 C C . ASP A 1 86 ? -83.929 -7.581 40.447 1.00 76.88 86 ASP A C 1
ATOM 666 O O . ASP A 1 86 ? -82.792 -7.119 40.350 1.00 76.88 86 ASP A O 1
ATOM 670 N N . LYS A 1 87 ? -84.412 -8.015 41.619 1.00 77.69 87 LYS A N 1
ATOM 671 C CA . LYS A 1 87 ? -83.656 -7.926 42.874 1.00 77.69 87 LYS A CA 1
ATOM 672 C C . LYS A 1 87 ? -82.417 -8.826 42.847 1.00 77.69 87 LYS A C 1
ATOM 674 O O . LYS A 1 87 ? -81.339 -8.393 43.252 1.00 77.69 87 LYS A O 1
ATOM 679 N N . ALA A 1 88 ? -82.542 -10.050 42.331 1.00 77.81 88 ALA A N 1
ATOM 680 C CA . ALA A 1 88 ? -81.412 -10.964 42.157 1.00 77.81 88 ALA A CA 1
ATOM 681 C C . ALA A 1 88 ? -80.379 -10.426 41.150 1.00 77.81 88 ALA A C 1
ATOM 683 O O . ALA A 1 88 ? -79.179 -10.506 41.407 1.00 77.81 88 ALA A O 1
ATOM 684 N N . ILE A 1 89 ? -80.838 -9.807 40.057 1.00 80.00 89 ILE A N 1
ATOM 685 C CA . ILE A 1 89 ? -79.981 -9.147 39.068 1.00 80.00 89 ILE A CA 1
ATOM 686 C C . ILE A 1 89 ? -79.242 -7.979 39.723 1.00 80.00 89 ILE A C 1
ATOM 688 O O . ILE A 1 89 ? -78.017 -7.948 39.667 1.00 80.00 89 ILE A O 1
ATOM 692 N N . THR A 1 90 ? -79.926 -7.080 40.441 1.00 80.56 90 THR A N 1
ATOM 693 C CA . THR A 1 90 ? -79.255 -5.966 41.140 1.00 80.56 90 THR A CA 1
ATOM 694 C C . THR A 1 90 ? -78.249 -6.436 42.195 1.00 80.56 90 THR A C 1
ATOM 696 O O . THR A 1 90 ? -77.169 -5.848 42.328 1.00 80.56 90 THR A O 1
ATOM 699 N N . ASN A 1 91 ? -78.552 -7.538 42.891 1.00 82.31 91 ASN A N 1
ATOM 700 C CA . ASN A 1 91 ? -77.659 -8.152 43.875 1.00 82.31 91 ASN A CA 1
ATOM 701 C C . ASN A 1 91 ? -76.409 -8.779 43.239 1.00 82.31 91 ASN A C 1
ATOM 703 O O . ASN A 1 91 ? -75.413 -8.942 43.934 1.00 82.31 91 ASN A O 1
ATOM 707 N N . LEU A 1 92 ? -76.435 -9.114 41.945 1.00 82.44 92 LEU A N 1
ATOM 708 C CA . LEU A 1 92 ? -75.274 -9.602 41.195 1.00 82.44 92 LEU A CA 1
ATOM 709 C C . LEU A 1 92 ? -74.530 -8.467 40.482 1.00 82.44 92 LEU A C 1
ATOM 711 O O . LEU A 1 92 ? -73.304 -8.424 40.515 1.00 82.44 92 LEU A O 1
ATOM 715 N N . THR A 1 93 ? -75.243 -7.515 39.876 1.00 86.69 93 THR A N 1
ATOM 716 C CA . THR A 1 93 ? -74.643 -6.397 39.134 1.00 86.69 93 THR A CA 1
ATOM 717 C C . THR A 1 93 ? -73.758 -5.525 40.022 1.00 86.69 93 THR A C 1
ATOM 719 O O . THR A 1 93 ? -72.685 -5.110 39.590 1.00 86.69 93 THR A O 1
ATOM 722 N N . THR A 1 94 ? -74.168 -5.284 41.268 1.00 84.38 94 THR A N 1
ATOM 723 C CA . THR A 1 94 ? -73.415 -4.445 42.214 1.00 84.38 94 THR A CA 1
ATOM 724 C C . THR A 1 94 ? -72.039 -5.036 42.571 1.00 84.38 94 THR A C 1
ATOM 726 O O . THR A 1 94 ? -71.039 -4.356 42.334 1.00 84.38 94 THR A O 1
ATOM 729 N N . PRO A 1 95 ? -71.920 -6.291 43.059 1.00 88.25 95 PRO A N 1
ATOM 730 C CA . PRO A 1 95 ? -70.618 -6.898 43.345 1.00 88.25 95 PRO A CA 1
ATOM 731 C C . PRO A 1 95 ? -69.778 -7.153 42.087 1.00 88.25 95 PRO A C 1
ATOM 733 O O . PRO A 1 95 ? -68.558 -7.050 42.150 1.00 88.25 95 PRO A O 1
ATOM 736 N N . LEU A 1 96 ? -70.391 -7.418 40.925 1.00 84.94 96 LEU A N 1
ATOM 737 C CA . LEU A 1 96 ? -69.665 -7.484 39.646 1.00 84.94 96 LEU A CA 1
ATOM 738 C C . LEU A 1 96 ? -69.062 -6.126 39.254 1.00 84.94 96 LEU A C 1
ATOM 740 O O . LEU A 1 96 ? -67.944 -6.075 38.742 1.00 84.94 96 LEU A O 1
ATOM 744 N N . GLY A 1 97 ? -69.778 -5.030 39.516 1.00 88.94 97 GLY A N 1
ATOM 745 C CA . GLY A 1 97 ? -69.272 -3.669 39.344 1.00 88.94 97 GLY A CA 1
ATOM 746 C C . GLY A 1 97 ? -68.098 -3.368 40.275 1.00 88.94 97 GLY A C 1
ATOM 747 O O . GLY A 1 97 ? -67.064 -2.898 39.808 1.00 88.94 97 GLY A O 1
ATOM 748 N N . GLN A 1 98 ? -68.227 -3.721 41.557 1.00 88.62 98 GLN A N 1
ATOM 749 C CA . GLN A 1 98 ? -67.160 -3.569 42.553 1.00 88.62 98 GLN A CA 1
ATOM 750 C C . GLN A 1 98 ? -65.923 -4.396 42.194 1.00 88.62 98 GLN A C 1
ATOM 752 O O . GLN A 1 98 ? -64.822 -3.860 42.166 1.00 88.62 98 GLN A O 1
ATOM 757 N N . LEU A 1 99 ? -66.092 -5.669 41.819 1.00 89.50 99 LEU A N 1
ATOM 758 C CA . LEU A 1 99 ? -64.985 -6.524 41.389 1.00 89.50 99 LEU A CA 1
ATOM 759 C C . LEU A 1 99 ? -64.284 -5.953 40.151 1.00 89.50 99 LEU A C 1
ATOM 761 O O . LEU A 1 99 ? -63.060 -5.973 40.067 1.00 89.50 99 LEU A O 1
ATOM 765 N N . LYS A 1 100 ? -65.041 -5.417 39.186 1.00 91.38 100 LYS A N 1
ATOM 766 C CA . LYS A 1 100 ? -64.463 -4.750 38.013 1.00 91.38 100 LYS A CA 1
ATOM 767 C C . LYS A 1 100 ? -63.625 -3.533 38.417 1.00 91.38 100 LYS A C 1
ATOM 769 O O . LYS A 1 100 ? -62.559 -3.321 37.842 1.00 91.38 100 LYS A O 1
ATOM 774 N N . GLU A 1 101 ? -64.097 -2.742 39.374 1.00 91.25 101 GLU A N 1
ATOM 775 C CA . GLU A 1 101 ? -63.378 -1.573 39.881 1.00 91.25 101 GLU A CA 1
ATOM 776 C C . GLU A 1 101 ? -62.117 -1.971 40.662 1.00 91.25 101 GLU A C 1
ATOM 778 O O . GLU A 1 101 ? -61.052 -1.404 40.422 1.00 91.25 101 GLU A O 1
ATOM 783 N N . GLU A 1 102 ? -62.186 -3.012 41.496 1.00 92.94 102 GLU A N 1
ATOM 784 C CA . GLU A 1 102 ? -61.014 -3.574 42.175 1.00 92.94 102 GLU A CA 1
ATOM 785 C C . GLU A 1 102 ? -59.985 -4.117 41.178 1.00 92.94 102 GLU A C 1
ATOM 787 O O . GLU A 1 102 ? -58.796 -3.831 41.302 1.00 92.94 102 GLU A O 1
ATOM 792 N N . VAL A 1 103 ? -60.417 -4.831 40.134 1.00 94.19 103 VAL A N 1
ATOM 793 C CA . VAL A 1 103 ? -59.520 -5.327 39.079 1.00 94.19 103 VAL A CA 1
ATOM 794 C C . VAL A 1 103 ? -58.861 -4.171 38.317 1.00 94.19 103 VAL A C 1
ATOM 796 O O . VAL A 1 103 ? -57.661 -4.227 38.057 1.00 94.19 103 VAL A O 1
ATOM 799 N N . LEU A 1 104 ? -59.598 -3.102 38.000 1.00 94.25 104 LEU A N 1
ATOM 800 C CA . LEU A 1 104 ? -59.037 -1.890 37.384 1.00 94.25 104 LEU A CA 1
ATOM 801 C C . LEU A 1 104 ? -58.055 -1.172 38.321 1.00 94.25 104 LEU A C 1
ATOM 803 O O . LEU A 1 104 ? -57.015 -0.681 37.877 1.00 94.25 104 LEU A O 1
ATOM 807 N N . SER A 1 105 ? -58.344 -1.137 39.621 1.00 94.69 105 SER A N 1
ATOM 808 C CA . SER A 1 105 ? -57.440 -0.585 40.632 1.00 94.69 105 SER A CA 1
ATOM 809 C C . SER A 1 105 ? -56.143 -1.395 40.720 1.00 94.69 105 SER A C 1
ATOM 811 O O . SER A 1 105 ? -55.052 -0.829 40.684 1.00 94.69 105 SER A O 1
ATOM 813 N N . VAL A 1 106 ? -56.231 -2.727 40.727 1.00 95.44 106 VAL A N 1
ATOM 814 C CA . VAL A 1 106 ? -55.053 -3.606 40.716 1.00 95.44 106 VAL A CA 1
ATOM 815 C C . VAL A 1 106 ? -54.271 -3.458 39.412 1.00 95.44 106 VAL A C 1
ATOM 817 O O . VAL A 1 106 ? -53.046 -3.364 39.450 1.00 95.44 106 VAL A O 1
ATOM 820 N N . GLN A 1 107 ? -54.949 -3.384 38.264 1.00 94.56 107 GLN A N 1
ATOM 821 C CA . GLN A 1 107 ? -54.302 -3.172 36.968 1.00 94.56 107 GLN A CA 1
ATOM 822 C C . GLN A 1 107 ? -53.541 -1.842 36.933 1.00 94.56 107 GLN A C 1
ATOM 824 O O . GLN A 1 107 ? -52.373 -1.812 36.554 1.00 94.56 107 GLN A O 1
ATOM 829 N N . THR A 1 108 ? -54.160 -0.752 37.388 1.00 95.00 108 THR A N 1
ATOM 830 C CA . THR A 1 108 ? -53.506 0.564 37.437 1.00 95.00 108 THR A CA 1
ATOM 831 C C . THR A 1 108 ? -52.337 0.584 38.425 1.00 95.00 108 THR A C 1
ATOM 833 O O . THR A 1 108 ? -51.279 1.123 38.099 1.00 95.00 108 THR A O 1
ATOM 836 N N . ALA A 1 109 ? -52.466 -0.056 39.593 1.00 94.69 109 ALA A N 1
ATOM 837 C CA . ALA A 1 109 ? -51.362 -0.219 40.539 1.00 94.69 109 ALA A CA 1
ATOM 838 C C . ALA A 1 109 ? -50.201 -1.036 39.940 1.00 94.69 109 ALA A C 1
ATOM 840 O O . ALA A 1 109 ? -49.035 -0.674 40.115 1.00 94.69 109 ALA A O 1
ATOM 841 N N . MET A 1 110 ? -50.510 -2.097 39.189 1.00 95.00 110 MET A N 1
ATOM 842 C CA . MET A 1 110 ? -49.527 -2.915 38.479 1.00 95.00 110 MET A CA 1
ATOM 843 C C . MET A 1 110 ? -48.816 -2.119 37.380 1.00 95.00 110 MET A C 1
ATOM 845 O O . MET A 1 110 ? -47.591 -2.151 37.309 1.00 95.00 110 MET A O 1
ATOM 849 N N . ASP A 1 111 ? -49.540 -1.339 36.575 1.00 95.00 111 ASP A N 1
ATOM 850 C CA . ASP A 1 111 ? -48.950 -0.487 35.534 1.00 95.00 111 ASP A CA 1
ATOM 851 C C . ASP A 1 111 ? -48.023 0.586 36.125 1.00 95.00 111 ASP A C 1
ATOM 853 O O . ASP A 1 111 ? -46.958 0.877 35.573 1.00 95.00 111 ASP A O 1
ATOM 857 N N . VAL A 1 112 ? -48.396 1.167 37.271 1.00 96.25 112 VAL A N 1
ATOM 858 C CA . VAL A 1 112 ? -47.537 2.102 38.014 1.00 96.25 112 VAL A CA 1
ATOM 859 C C . VAL A 1 112 ? -46.269 1.398 38.501 1.00 96.25 112 VAL A C 1
ATOM 861 O O . VAL A 1 112 ? -45.170 1.932 38.328 1.00 96.25 112 VAL A O 1
ATOM 864 N N . ALA A 1 113 ? -46.395 0.190 39.057 1.00 94.75 113 ALA A N 1
ATOM 865 C CA . ALA A 1 113 ? -45.251 -0.599 39.503 1.00 94.75 113 ALA A CA 1
ATOM 866 C C . ALA A 1 113 ? -44.324 -0.983 38.336 1.00 94.75 113 ALA A C 1
ATOM 868 O O . ALA A 1 113 ? -43.108 -0.834 38.454 1.00 94.75 113 ALA A O 1
ATOM 869 N N . ILE A 1 114 ? -44.876 -1.399 37.190 1.00 95.12 114 ILE A N 1
ATOM 870 C CA . ILE A 1 114 ? -44.112 -1.721 35.975 1.00 95.12 114 ILE A CA 1
ATOM 871 C C . ILE A 1 114 ? -43.328 -0.495 35.499 1.00 95.12 114 ILE A C 1
ATOM 873 O O . ILE A 1 114 ? -42.117 -0.590 35.301 1.00 95.12 114 ILE A O 1
ATOM 877 N N . LYS A 1 115 ? -43.970 0.676 35.393 1.00 95.94 115 LYS A N 1
ATOM 878 C CA . LYS A 1 115 ? -43.288 1.921 34.996 1.00 95.94 115 LYS A CA 1
ATOM 879 C C . LYS A 1 115 ? -42.158 2.295 35.955 1.00 95.94 115 LYS A C 1
ATOM 881 O O . LYS A 1 115 ? -41.078 2.678 35.505 1.00 95.94 115 LYS A O 1
ATOM 886 N N . ALA A 1 116 ? -42.373 2.146 37.262 1.00 96.00 116 ALA A N 1
ATOM 887 C CA . ALA A 1 116 ? -41.338 2.400 38.261 1.00 96.00 116 ALA A CA 1
ATOM 888 C C . ALA A 1 116 ? -40.147 1.435 38.110 1.00 96.00 116 ALA A C 1
ATOM 890 O O . ALA A 1 116 ? -38.991 1.856 38.194 1.00 96.00 116 ALA A O 1
ATOM 891 N N . VAL A 1 117 ? -40.407 0.151 37.840 1.00 95.69 117 VAL A N 1
ATOM 892 C CA . VAL A 1 117 ? -39.361 -0.849 37.578 1.00 95.69 117 VAL A CA 1
ATOM 893 C C . VAL A 1 117 ? -38.599 -0.525 36.293 1.00 95.69 117 VAL A C 1
ATOM 895 O O . VAL A 1 117 ? -37.370 -0.549 36.300 1.00 95.69 117 VAL A O 1
ATOM 898 N N . GLU A 1 118 ? -39.284 -0.159 35.210 1.00 95.62 118 GLU A N 1
ATOM 899 C CA . GLU A 1 118 ? -38.640 0.247 33.956 1.00 95.62 118 GLU A CA 1
ATOM 900 C C . GLU A 1 118 ? -37.739 1.473 34.136 1.00 95.62 118 GLU A C 1
ATOM 902 O O . GLU A 1 118 ? -36.620 1.507 33.619 1.00 95.62 118 GLU A O 1
ATOM 907 N N . GLU A 1 119 ? -38.189 2.472 34.897 1.00 96.12 119 GLU A N 1
ATOM 908 C CA . GLU A 1 119 ? -37.378 3.645 35.216 1.00 96.12 119 GLU A CA 1
ATOM 909 C C . GLU A 1 119 ? -36.141 3.261 36.038 1.00 96.12 119 GLU A C 1
ATOM 911 O O . GLU A 1 119 ? -35.030 3.710 35.741 1.00 96.12 119 GLU A O 1
ATOM 916 N N . LYS A 1 120 ? -36.290 2.365 37.021 1.00 95.25 120 LYS A N 1
ATOM 917 C CA . LYS A 1 120 ? -35.158 1.852 37.804 1.00 95.25 120 LYS A CA 1
ATOM 918 C C . LYS A 1 120 ? -34.177 1.044 36.962 1.00 95.25 120 LYS A C 1
ATOM 920 O O . LYS A 1 120 ? -32.970 1.222 37.127 1.00 95.25 120 LYS A O 1
ATOM 925 N N . ILE A 1 121 ? -34.653 0.223 36.027 1.00 95.75 121 ILE A N 1
ATOM 926 C CA . ILE A 1 121 ? -33.795 -0.512 35.088 1.00 95.75 121 ILE A CA 1
ATOM 927 C C . ILE A 1 121 ? -33.026 0.468 34.194 1.00 95.75 121 ILE A C 1
ATOM 929 O O . ILE A 1 121 ? -31.817 0.308 34.019 1.00 95.75 121 ILE A O 1
ATOM 933 N N . LYS A 1 122 ? -33.675 1.523 33.683 1.00 95.31 122 LYS A N 1
ATOM 934 C CA . LYS A 1 122 ? -33.000 2.581 32.909 1.00 95.31 122 LYS A CA 1
ATOM 935 C C . LYS A 1 122 ? -31.924 3.287 33.739 1.00 95.31 122 LYS A C 1
ATOM 937 O O . LYS A 1 122 ? -30.785 3.403 33.286 1.00 95.31 122 LYS A O 1
ATOM 942 N N . GLN A 1 123 ? -32.237 3.678 34.977 1.00 95.06 123 GLN A N 1
ATOM 943 C CA . GLN A 1 123 ? -31.262 4.269 35.905 1.00 95.06 123 GLN A CA 1
ATOM 944 C C . GLN A 1 123 ? -30.081 3.316 36.158 1.00 95.06 123 GLN A C 1
ATOM 946 O O . GLN A 1 123 ? -28.922 3.733 36.115 1.00 95.06 123 GLN A O 1
ATOM 951 N N . GLN A 1 124 ? -30.346 2.024 36.363 1.00 94.44 124 GLN A N 1
ATOM 952 C CA . GLN A 1 124 ? -29.306 1.016 36.557 1.00 94.44 124 GLN A CA 1
ATOM 953 C C . GLN A 1 124 ? -28.412 0.871 35.318 1.00 94.44 124 GLN A C 1
ATOM 955 O O . GLN A 1 124 ? -27.189 0.835 35.455 1.00 94.44 124 GLN A O 1
ATOM 960 N N . GLN A 1 125 ? -28.986 0.846 34.113 1.00 92.38 125 GLN A N 1
ATOM 961 C CA . GLN A 1 125 ? -28.230 0.793 32.860 1.00 92.38 125 GLN A CA 1
ATOM 962 C C . GLN A 1 125 ? -27.339 2.029 32.679 1.00 92.38 125 GLN A C 1
ATOM 964 O O . GLN A 1 125 ? -26.166 1.894 32.318 1.00 92.38 125 GLN A O 1
ATOM 969 N N . GLU A 1 126 ? -27.837 3.228 32.992 1.00 93.56 126 GLU A N 1
ATOM 970 C CA . GLU A 1 126 ? -27.027 4.448 32.958 1.00 93.56 126 GLU A CA 1
ATOM 971 C C . GLU A 1 126 ? -25.869 4.409 33.957 1.00 93.56 126 GLU A C 1
ATOM 973 O O . GLU A 1 126 ? -24.738 4.766 33.608 1.00 93.56 126 GLU A O 1
ATOM 978 N N . ILE A 1 127 ? -26.124 3.956 35.188 1.00 94.00 127 ILE A N 1
ATOM 979 C CA . ILE A 1 127 ? -25.095 3.814 36.224 1.00 94.00 127 ILE A CA 1
ATOM 980 C C . ILE A 1 127 ? -24.051 2.785 35.787 1.00 94.00 127 ILE A C 1
ATOM 982 O O . ILE A 1 127 ? -22.853 3.055 35.884 1.00 94.00 127 ILE A O 1
ATOM 986 N N . MET A 1 128 ? -24.469 1.640 35.244 1.00 90.06 128 MET A N 1
ATOM 987 C CA . MET A 1 128 ? -23.554 0.629 34.710 1.00 90.06 128 MET A CA 1
ATOM 988 C C . MET A 1 128 ? -22.709 1.184 33.560 1.00 90.06 128 MET A C 1
ATOM 990 O O . MET A 1 128 ? -21.498 0.957 33.524 1.00 90.06 128 MET A O 1
ATOM 994 N N . ARG A 1 129 ? -23.303 1.983 32.664 1.00 88.25 129 ARG A N 1
ATOM 995 C CA . ARG A 1 129 ? -22.576 2.652 31.577 1.00 88.25 129 ARG A CA 1
ATOM 996 C C . ARG A 1 129 ? -21.539 3.636 32.118 1.00 88.25 129 ARG A C 1
ATOM 998 O O . ARG A 1 129 ? -20.384 3.592 31.691 1.00 88.25 129 ARG A O 1
ATOM 1005 N N . LYS A 1 130 ? -21.926 4.498 33.067 1.00 86.88 130 LYS A N 1
ATOM 1006 C CA . LYS A 1 130 ? -21.032 5.472 33.722 1.00 86.88 130 LYS A CA 1
ATOM 1007 C C . LYS A 1 130 ? -19.892 4.762 34.458 1.00 86.88 130 LYS A C 1
ATOM 1009 O O . LYS A 1 130 ? -18.732 5.121 34.264 1.00 86.88 130 LYS A O 1
ATOM 1014 N N . LYS A 1 131 ? -20.193 3.698 35.210 1.00 89.94 131 LYS A N 1
ATOM 1015 C CA . LYS A 1 131 ? -19.200 2.860 35.899 1.00 89.94 131 LYS A CA 1
ATOM 1016 C C . LYS A 1 131 ? -18.210 2.230 34.919 1.00 89.94 131 LYS A C 1
ATOM 1018 O O . LYS A 1 131 ? -17.009 2.311 35.151 1.00 89.94 131 LYS A O 1
ATOM 1023 N N . ALA A 1 132 ? -18.682 1.671 33.804 1.00 86.06 132 ALA A N 1
ATOM 1024 C CA . ALA A 1 132 ? -17.811 1.079 32.787 1.00 86.06 132 ALA A CA 1
ATOM 1025 C C . ALA A 1 132 ? -16.883 2.116 32.126 1.00 86.06 132 ALA A C 1
ATOM 1027 O O . ALA A 1 132 ? -15.738 1.804 31.807 1.00 86.06 132 ALA A O 1
ATOM 1028 N N . VAL A 1 133 ? -17.351 3.354 31.920 1.00 84.56 133 VAL A N 1
ATOM 1029 C CA . VAL A 1 133 ? -16.506 4.456 31.423 1.00 84.56 133 VAL A CA 1
ATOM 1030 C C . VAL A 1 133 ? -15.444 4.830 32.458 1.00 84.56 133 VAL A C 1
ATOM 1032 O O . VAL A 1 133 ? -14.269 4.897 32.107 1.00 84.56 133 VAL A O 1
ATOM 1035 N N . LEU A 1 134 ? -15.835 5.018 33.722 1.00 86.19 134 LEU A N 1
ATOM 1036 C CA . LEU A 1 134 ? -14.910 5.355 34.808 1.00 86.19 134 LEU A CA 1
ATOM 1037 C C . LEU A 1 134 ? -13.841 4.279 35.010 1.00 86.19 134 LEU A C 1
ATOM 1039 O O . LEU A 1 134 ? -12.666 4.610 35.117 1.00 86.19 134 LEU A O 1
ATOM 1043 N N . GLN A 1 135 ? -14.224 3.000 34.989 1.00 87.31 135 GLN A N 1
ATOM 1044 C CA . GLN A 1 135 ? -13.276 1.891 35.090 1.00 87.31 135 GLN A CA 1
ATOM 1045 C C . GLN A 1 135 ? -12.254 1.918 33.952 1.00 87.31 135 GLN A C 1
ATOM 1047 O O . GLN A 1 135 ? -11.063 1.799 34.216 1.00 87.31 135 GLN A O 1
ATOM 1052 N N . ARG A 1 136 ? -12.686 2.160 32.705 1.00 83.12 136 ARG A N 1
ATOM 1053 C CA . ARG A 1 136 ? -11.760 2.305 31.569 1.00 83.12 136 ARG A CA 1
ATOM 1054 C C . ARG A 1 136 ? -10.812 3.490 31.738 1.00 83.12 136 ARG A C 1
ATOM 1056 O O . ARG A 1 136 ? -9.622 3.342 31.496 1.00 83.12 136 ARG A O 1
ATOM 1063 N N . LEU A 1 137 ? -11.316 4.646 32.169 1.00 84.75 137 LEU A N 1
ATOM 1064 C CA . LEU A 1 137 ? -10.486 5.833 32.404 1.00 84.75 137 LEU A CA 1
ATOM 1065 C C . LEU A 1 137 ? -9.459 5.598 33.519 1.00 84.75 137 LEU A C 1
ATOM 1067 O O . LEU A 1 137 ? -8.298 5.962 33.371 1.00 84.75 137 LEU A O 1
ATOM 1071 N N . MET A 1 138 ? -9.859 4.930 34.599 1.00 86.31 138 MET A N 1
ATOM 1072 C CA . MET A 1 138 ? -8.951 4.539 35.675 1.00 86.31 138 MET A CA 1
ATOM 1073 C C . MET A 1 138 ? -7.901 3.534 35.185 1.00 86.31 138 MET A C 1
ATOM 1075 O O . MET A 1 138 ? -6.727 3.662 35.525 1.00 86.31 138 MET A O 1
ATOM 1079 N N . SER A 1 139 ? -8.288 2.579 34.329 1.00 86.06 139 SER A N 1
ATOM 1080 C CA . SER A 1 139 ? -7.342 1.667 33.676 1.00 86.06 139 SER A CA 1
ATOM 1081 C C . SER A 1 139 ? -6.354 2.400 32.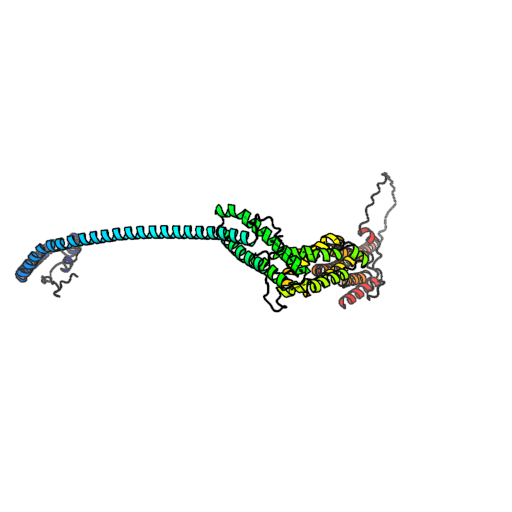767 1.00 86.06 139 SER A C 1
ATOM 1083 O O . SER A 1 139 ? -5.189 2.018 32.750 1.00 86.06 139 SER A O 1
ATOM 1085 N N . ILE A 1 140 ? -6.771 3.453 32.054 1.00 86.69 140 ILE A N 1
ATOM 1086 C CA . ILE A 1 140 ? -5.872 4.296 31.245 1.00 86.69 140 ILE A CA 1
ATOM 1087 C C . ILE A 1 140 ? -4.821 4.945 32.142 1.00 86.69 140 ILE A C 1
ATOM 1089 O O . ILE A 1 140 ? -3.633 4.755 31.904 1.00 86.69 140 ILE A O 1
ATOM 1093 N N . THR A 1 141 ? -5.239 5.648 33.198 1.00 84.88 141 THR A N 1
ATOM 1094 C CA . THR A 1 141 ? -4.306 6.324 34.113 1.00 84.88 141 THR A CA 1
ATOM 1095 C C . THR A 1 141 ? -3.345 5.333 34.768 1.00 84.88 141 THR A C 1
ATOM 1097 O O . THR A 1 141 ? -2.138 5.558 34.758 1.00 84.88 141 THR A O 1
ATOM 1100 N N . HIS A 1 142 ? -3.851 4.193 35.248 1.00 86.81 142 HIS A N 1
ATOM 1101 C CA . HIS A 1 142 ? -3.013 3.153 35.841 1.00 86.81 142 HIS A CA 1
ATOM 1102 C C . HIS A 1 142 ? -2.030 2.539 34.832 1.00 86.81 142 HIS A C 1
ATOM 1104 O O . HIS A 1 142 ? -0.881 2.279 35.176 1.00 86.81 142 HIS A O 1
ATOM 1110 N N . SER A 1 143 ? -2.456 2.326 33.581 1.00 85.69 143 SER A N 1
ATOM 1111 C CA . SER A 1 143 ? -1.581 1.796 32.525 1.00 85.69 143 SER A CA 1
ATOM 1112 C C . SER A 1 143 ? -0.482 2.793 32.164 1.00 85.69 143 SER A C 1
ATOM 1114 O O . SER A 1 143 ? 0.664 2.392 32.003 1.00 85.69 143 SER A O 1
ATOM 1116 N N . VAL A 1 144 ? -0.801 4.088 32.099 1.00 85.94 144 VAL A N 1
ATOM 1117 C CA . VAL A 1 144 ? 0.172 5.166 31.851 1.00 85.94 144 VAL A CA 1
ATOM 1118 C C . VAL A 1 144 ? 1.198 5.229 32.978 1.00 85.94 144 VAL A C 1
ATOM 1120 O O . VAL A 1 144 ? 2.389 5.165 32.707 1.00 85.94 144 VAL A O 1
ATOM 1123 N N . GLU A 1 145 ? 0.760 5.263 34.240 1.00 85.12 145 GLU A N 1
ATOM 1124 C CA . GLU A 1 145 ? 1.668 5.260 35.397 1.00 85.12 145 GLU A CA 1
ATOM 1125 C C . GLU A 1 145 ? 2.542 4.006 35.445 1.00 85.12 145 GLU A C 1
ATOM 1127 O O . GLU A 1 145 ? 3.728 4.076 35.757 1.00 85.12 145 GLU A O 1
ATOM 1132 N N . LYS A 1 146 ? 1.968 2.842 35.134 1.00 84.06 146 LYS A N 1
ATOM 1133 C CA . LYS A 1 146 ? 2.709 1.584 35.077 1.00 84.06 146 LYS A CA 1
ATOM 1134 C C . LYS A 1 146 ? 3.764 1.611 33.974 1.00 84.06 146 LYS A C 1
ATOM 1136 O O . LYS A 1 146 ? 4.879 1.171 34.221 1.00 84.06 146 LYS A O 1
ATOM 1141 N N . ILE A 1 147 ? 3.437 2.125 32.789 1.00 83.31 147 ILE A N 1
ATOM 1142 C CA . ILE A 1 147 ? 4.386 2.241 31.678 1.00 83.31 147 ILE A CA 1
ATOM 1143 C C . ILE A 1 147 ? 5.477 3.269 31.996 1.00 83.31 147 ILE A C 1
ATOM 1145 O O . ILE A 1 147 ? 6.645 2.970 31.790 1.00 83.31 147 ILE A O 1
ATOM 1149 N N . GLU A 1 148 ? 5.140 4.425 32.570 1.00 82.44 148 GLU A N 1
ATOM 1150 C CA . GLU A 1 148 ? 6.130 5.428 32.995 1.00 82.44 148 GLU A CA 1
ATOM 1151 C C . GLU A 1 148 ? 7.093 4.883 34.051 1.00 82.44 148 GLU A C 1
ATOM 1153 O O . GLU A 1 148 ? 8.293 5.135 33.971 1.00 82.44 148 GLU A O 1
ATOM 1158 N N . LYS A 1 149 ? 6.589 4.095 35.010 1.00 81.94 149 LYS A N 1
ATOM 1159 C CA . LYS A 1 149 ? 7.428 3.404 35.999 1.00 81.94 149 LYS A CA 1
ATOM 1160 C C . LYS A 1 149 ? 8.327 2.353 35.356 1.00 81.94 149 LYS A C 1
ATOM 1162 O O . LYS A 1 149 ? 9.486 2.244 35.732 1.00 81.94 149 LYS A O 1
ATOM 1167 N N . LEU A 1 150 ? 7.809 1.585 34.395 1.00 77.81 150 LEU A N 1
ATOM 1168 C CA . LEU A 1 150 ? 8.592 0.576 33.673 1.00 77.81 150 LEU A CA 1
ATOM 1169 C C . LEU A 1 150 ? 9.646 1.195 32.743 1.00 77.81 150 LEU A C 1
ATOM 1171 O O . LEU A 1 150 ? 10.690 0.587 32.540 1.00 77.81 150 LEU A O 1
ATOM 1175 N N . LEU A 1 151 ? 9.377 2.382 32.195 1.00 70.25 151 LEU A N 1
ATOM 1176 C CA . LEU A 1 151 ? 10.293 3.146 31.342 1.00 70.25 151 LEU A CA 1
ATOM 1177 C C . LEU A 1 151 ? 11.249 4.054 32.136 1.00 70.25 151 LEU A C 1
ATOM 1179 O O . LEU A 1 151 ? 12.107 4.681 31.528 1.00 70.25 151 LEU A O 1
ATOM 1183 N N . GLY A 1 152 ? 11.106 4.160 33.463 1.00 65.44 152 GLY A N 1
ATOM 1184 C CA . GLY A 1 152 ? 11.959 5.017 34.299 1.00 65.44 152 GLY A CA 1
ATOM 1185 C C . GLY A 1 152 ? 11.724 6.525 34.129 1.00 65.44 152 GLY A C 1
ATOM 1186 O O . GLY A 1 152 ? 12.548 7.323 34.563 1.00 65.44 152 GLY A O 1
ATOM 1187 N N . ILE A 1 153 ? 10.596 6.940 33.541 1.00 60.78 153 ILE A N 1
ATOM 1188 C CA . ILE A 1 153 ? 10.281 8.358 33.261 1.00 60.78 153 ILE A CA 1
ATOM 1189 C C . ILE A 1 153 ? 10.022 9.153 34.562 1.00 60.78 153 ILE A C 1
ATOM 1191 O O . ILE A 1 153 ? 10.124 10.373 34.569 1.00 60.78 153 ILE A O 1
ATOM 1195 N N . GLN A 1 154 ? 9.706 8.475 35.676 1.00 48.34 154 GLN A N 1
ATOM 1196 C CA . GLN A 1 154 ? 9.463 9.095 36.993 1.00 48.34 154 GLN A CA 1
ATOM 1197 C C . GLN A 1 154 ? 10.684 9.092 37.935 1.00 48.34 154 GLN A C 1
ATOM 1199 O O . GLN A 1 154 ? 10.556 9.509 39.085 1.00 48.34 154 GLN A O 1
ATOM 1204 N N . SER A 1 155 ? 11.848 8.591 37.510 1.00 44.09 155 SER A N 1
ATOM 1205 C CA . SER A 1 155 ? 13.041 8.548 38.369 1.00 44.09 155 SER A CA 1
ATOM 1206 C C . SER A 1 155 ? 13.813 9.870 38.312 1.00 44.09 155 SER A C 1
ATOM 1208 O O . SER A 1 155 ? 14.755 10.003 37.543 1.00 44.09 155 SER A O 1
ATOM 1210 N N . ASP A 1 156 ? 13.464 10.807 39.199 1.00 39.31 156 ASP A N 1
ATOM 1211 C CA . ASP A 1 156 ? 14.338 11.905 39.665 1.00 39.31 156 ASP A CA 1
ATOM 1212 C C . ASP A 1 156 ? 15.495 11.360 40.541 1.00 39.31 156 ASP A C 1
ATOM 1214 O O . ASP A 1 156 ? 15.791 11.873 41.619 1.00 39.31 156 ASP A O 1
ATOM 1218 N N . PHE A 1 157 ? 16.134 10.264 40.127 1.00 38.97 157 PHE A N 1
ATOM 1219 C CA . PHE A 1 157 ? 17.334 9.760 40.787 1.00 38.97 157 PHE A CA 1
ATOM 1220 C C . PHE A 1 157 ? 18.548 10.160 39.954 1.00 38.97 157 PHE A C 1
ATOM 1222 O O . PHE A 1 157 ? 18.668 9.758 38.800 1.00 38.97 157 PHE A O 1
ATOM 1229 N N . GLU A 1 158 ? 19.444 10.936 40.571 1.00 37.53 158 GLU A N 1
ATOM 1230 C CA . GLU A 1 158 ? 20.802 11.289 40.127 1.00 37.53 158 GLU A CA 1
ATOM 1231 C C . GLU A 1 158 ? 21.713 10.052 39.970 1.00 37.53 158 GLU A C 1
ATOM 1233 O O . GLU A 1 158 ? 22.773 9.926 40.581 1.00 37.53 158 GLU A O 1
ATOM 1238 N N . GLY A 1 159 ? 21.303 9.100 39.147 1.00 35.66 159 GLY A N 1
ATOM 1239 C CA . GLY A 1 159 ? 22.106 7.966 38.737 1.00 35.66 159 GLY A CA 1
ATOM 1240 C C . GLY A 1 159 ? 21.789 7.687 37.285 1.00 35.66 159 GLY A C 1
ATOM 1241 O O . GLY A 1 159 ? 20.660 7.325 36.976 1.00 35.66 159 GLY A O 1
ATOM 1242 N N . ASP A 1 160 ? 22.782 7.888 36.424 1.00 37.31 160 ASP A N 1
ATOM 1243 C CA . ASP A 1 160 ? 22.808 7.575 34.995 1.00 37.31 160 ASP A CA 1
ATOM 1244 C C . ASP A 1 160 ? 22.174 6.198 34.693 1.00 37.31 160 ASP A C 1
ATOM 1246 O O . ASP A 1 160 ? 22.850 5.175 34.599 1.00 37.31 160 ASP A O 1
ATOM 1250 N N . ILE A 1 161 ? 20.851 6.142 34.534 1.00 41.72 161 ILE A N 1
ATOM 1251 C CA . ILE A 1 161 ? 20.191 5.047 33.827 1.00 41.72 161 ILE A CA 1
ATOM 1252 C C . ILE A 1 161 ? 20.079 5.543 32.399 1.00 41.72 161 ILE A C 1
ATOM 1254 O O . ILE A 1 161 ? 19.090 6.152 31.990 1.00 41.72 161 ILE A O 1
ATOM 1258 N N . SER A 1 162 ? 21.158 5.338 31.649 1.00 45.03 162 SER A N 1
ATOM 1259 C CA . SER A 1 162 ? 21.182 5.669 30.237 1.00 45.03 162 SER A CA 1
ATOM 1260 C C . SER A 1 162 ? 20.013 4.938 29.541 1.00 45.03 162 SER A C 1
ATOM 1262 O O . SER A 1 162 ? 19.809 3.747 29.800 1.00 45.03 162 SER A O 1
ATOM 1264 N N . PRO A 1 163 ? 19.277 5.585 28.617 1.00 45.53 163 PRO A N 1
ATOM 1265 C CA . PRO A 1 163 ? 18.138 5.018 27.865 1.00 45.53 163 PRO A CA 1
ATOM 1266 C C . PRO A 1 163 ? 18.402 3.719 27.065 1.00 45.53 163 PRO A C 1
ATOM 1268 O O . PRO A 1 163 ? 17.528 3.231 26.353 1.00 45.53 163 PRO A O 1
ATOM 1271 N N . TRP A 1 164 ? 19.605 3.154 27.172 1.00 46.72 164 TRP A N 1
ATOM 1272 C CA . TRP A 1 164 ? 20.179 2.081 26.363 1.00 46.72 164 TRP A CA 1
ATOM 1273 C C . TRP A 1 164 ? 20.092 0.696 27.030 1.00 46.72 164 TRP A C 1
ATOM 1275 O O . TRP A 1 164 ? 20.584 -0.285 26.479 1.00 46.72 164 TRP A O 1
ATOM 1285 N N . GLN A 1 165 ? 19.483 0.591 28.217 1.00 48.53 165 GLN A N 1
ATOM 1286 C CA . GLN A 1 165 ? 19.504 -0.630 29.038 1.00 48.53 165 GLN A CA 1
ATOM 1287 C C . GLN A 1 165 ? 18.129 -1.254 29.315 1.00 48.53 165 GLN A C 1
ATOM 1289 O O . GLN A 1 165 ? 17.976 -2.074 30.223 1.00 48.53 165 GLN A O 1
ATOM 1294 N N . LEU A 1 166 ? 17.116 -0.931 28.511 1.00 54.78 166 LEU A N 1
ATOM 1295 C CA . LEU A 1 166 ? 15.876 -1.702 28.516 1.00 54.78 166 LEU A CA 1
ATOM 1296 C C . LEU A 1 166 ? 16.155 -3.080 27.899 1.00 54.78 166 LEU A C 1
ATOM 1298 O O . LEU A 1 166 ? 16.398 -3.229 26.705 1.00 54.78 166 LEU A O 1
ATOM 1302 N N . THR A 1 167 ? 16.157 -4.113 28.740 1.00 58.03 167 THR A N 1
ATOM 1303 C CA . THR A 1 167 ? 16.287 -5.505 28.299 1.00 58.03 167 THR A CA 1
ATOM 1304 C C . THR A 1 167 ? 15.098 -5.856 27.401 1.00 58.03 167 THR A C 1
ATOM 1306 O O . THR A 1 167 ? 13.964 -5.511 27.727 1.00 58.03 167 THR A O 1
ATOM 1309 N N . GLY A 1 168 ? 15.325 -6.569 26.292 1.00 64.62 168 GLY A N 1
ATOM 1310 C CA . GLY A 1 168 ? 14.273 -6.927 25.324 1.00 64.62 168 GLY A CA 1
ATOM 1311 C C . GLY A 1 168 ? 12.944 -7.422 25.941 1.00 64.62 168 GLY A C 1
ATOM 1312 O O . GLY A 1 168 ? 11.884 -6.943 25.535 1.00 64.62 168 GLY A O 1
ATOM 1313 N N . PRO A 1 169 ? 12.953 -8.273 26.991 1.00 69.25 169 PRO A N 1
ATOM 1314 C CA . PRO A 1 169 ? 11.737 -8.678 27.709 1.00 69.25 169 PRO A CA 1
ATOM 1315 C C . PRO A 1 169 ? 10.946 -7.537 28.375 1.00 69.25 169 PRO A C 1
ATOM 1317 O O . PRO A 1 169 ? 9.718 -7.604 28.456 1.00 69.25 169 PRO A O 1
ATOM 1320 N N . LEU A 1 170 ? 11.619 -6.490 28.863 1.00 70.75 170 LEU A N 1
ATOM 1321 C CA . LEU A 1 170 ? 10.964 -5.304 29.424 1.00 70.75 170 LEU A CA 1
ATOM 1322 C C . LEU A 1 170 ? 10.292 -4.485 28.322 1.00 70.75 170 LEU A C 1
ATOM 1324 O O . LEU A 1 170 ? 9.161 -4.044 28.513 1.00 70.75 170 LEU A O 1
ATOM 1328 N N . ILE A 1 171 ? 10.939 -4.354 27.163 1.00 75.12 171 ILE A N 1
ATOM 1329 C CA . ILE A 1 171 ? 10.399 -3.647 25.994 1.00 75.12 171 ILE A CA 1
ATOM 1330 C C . ILE A 1 171 ? 9.118 -4.324 25.488 1.00 75.12 171 ILE A C 1
ATOM 1332 O O . ILE A 1 171 ? 8.102 -3.658 25.294 1.00 75.12 171 ILE A O 1
ATOM 1336 N N . GLU A 1 172 ? 9.113 -5.654 25.370 1.00 75.56 172 GLU A N 1
ATOM 1337 C CA . GLU A 1 172 ? 7.915 -6.403 24.971 1.00 75.56 172 GLU A CA 1
ATOM 1338 C C . GLU A 1 172 ? 6.783 -6.243 25.999 1.00 75.56 172 GLU A C 1
ATOM 1340 O O . GLU A 1 172 ? 5.626 -5.996 25.644 1.00 75.56 172 GLU A O 1
ATOM 1345 N N . ARG A 1 173 ? 7.105 -6.299 27.299 1.00 80.75 173 ARG A N 1
ATOM 1346 C CA . ARG A 1 173 ? 6.120 -6.063 28.362 1.00 80.75 173 ARG A CA 1
ATOM 1347 C C . ARG A 1 173 ? 5.539 -4.651 28.290 1.00 80.75 173 ARG A C 1
ATOM 1349 O O . ARG A 1 173 ? 4.321 -4.502 28.392 1.00 80.75 173 ARG A O 1
ATOM 1356 N N . VAL A 1 174 ? 6.374 -3.634 28.086 1.00 82.06 174 VAL A N 1
ATOM 1357 C CA . VAL A 1 174 ? 5.931 -2.244 27.910 1.00 82.06 174 VAL A CA 1
ATOM 1358 C C . VAL A 1 174 ? 5.033 -2.119 26.683 1.00 82.06 174 VAL A C 1
ATOM 1360 O O . VAL A 1 174 ? 3.964 -1.525 26.782 1.00 82.06 174 VAL A O 1
ATOM 1363 N N . ALA A 1 175 ? 5.387 -2.745 25.564 1.00 81.44 175 ALA A N 1
ATOM 1364 C CA . ALA A 1 175 ? 4.591 -2.700 24.345 1.00 81.44 175 ALA A CA 1
ATOM 1365 C C . ALA A 1 175 ? 3.228 -3.389 24.468 1.00 81.44 175 ALA A C 1
ATOM 1367 O O . ALA A 1 175 ? 2.234 -2.873 23.961 1.00 81.44 175 ALA A O 1
ATOM 1368 N N . THR A 1 176 ? 3.134 -4.514 25.187 1.00 83.94 176 THR A N 1
ATOM 1369 C CA . THR A 1 176 ? 1.828 -5.149 25.447 1.00 83.94 176 THR A CA 1
ATOM 1370 C C . THR A 1 176 ? 0.916 -4.263 26.296 1.00 83.94 176 THR A C 1
ATOM 1372 O O . THR A 1 176 ? -0.281 -4.164 26.021 1.00 83.94 176 THR A O 1
ATOM 1375 N N . GLU A 1 177 ? 1.456 -3.581 27.310 1.00 82.94 177 GLU A N 1
ATOM 1376 C CA . GLU A 1 177 ? 0.691 -2.620 28.110 1.00 82.94 177 GLU A CA 1
ATOM 1377 C C . GLU A 1 177 ? 0.368 -1.353 27.306 1.00 82.94 177 GLU A C 1
ATOM 1379 O O . GLU A 1 177 ? -0.729 -0.812 27.439 1.00 82.94 177 GLU A O 1
ATOM 1384 N N . PHE A 1 178 ? 1.263 -0.923 26.414 1.00 85.56 178 PHE A N 1
ATOM 1385 C CA . PHE A 1 178 ? 1.031 0.195 25.505 1.00 85.56 178 PHE A CA 1
ATOM 1386 C C . PHE A 1 178 ? -0.087 -0.103 24.500 1.00 85.56 178 PHE A C 1
ATOM 1388 O O . PHE A 1 178 ? -0.955 0.739 24.288 1.00 85.56 178 PHE A O 1
ATOM 1395 N N . ASN A 1 179 ? -0.144 -1.311 23.936 1.00 85.38 179 ASN A N 1
ATOM 1396 C CA . ASN A 1 179 ? -1.236 -1.713 23.049 1.00 85.38 179 ASN A CA 1
ATOM 1397 C C . ASN A 1 179 ? -2.582 -1.741 23.808 1.00 85.38 179 ASN A C 1
ATOM 1399 O O . ASN A 1 179 ? -3.574 -1.164 23.357 1.00 85.38 179 ASN A O 1
ATOM 1403 N N . LYS A 1 180 ? -2.611 -2.280 25.039 1.00 84.75 180 LYS A N 1
ATOM 1404 C CA . LYS A 1 180 ? -3.801 -2.185 25.913 1.00 84.75 180 LYS A CA 1
ATOM 1405 C C . LYS A 1 180 ? -4.215 -0.731 26.159 1.00 84.75 180 LYS A C 1
ATOM 1407 O O . LYS A 1 180 ? -5.402 -0.410 26.096 1.00 84.75 180 LYS A O 1
ATOM 1412 N N . LEU A 1 181 ? -3.251 0.150 26.423 1.00 86.69 181 LEU A N 1
ATOM 1413 C CA . LEU A 1 181 ? -3.485 1.580 26.599 1.00 86.69 181 LEU A CA 1
ATOM 1414 C C . LEU A 1 181 ? -4.078 2.213 25.329 1.00 86.69 181 LEU A C 1
ATOM 1416 O O . LEU A 1 181 ? -5.099 2.894 25.424 1.00 86.69 181 LEU A O 1
ATOM 1420 N N . GLN A 1 182 ? -3.515 1.933 24.151 1.00 84.25 182 GLN A N 1
ATOM 1421 C CA . GLN A 1 182 ? -4.031 2.391 22.854 1.00 84.25 182 GLN A CA 1
ATOM 1422 C C . GLN A 1 182 ? -5.473 1.929 22.606 1.00 84.25 182 GLN A C 1
ATOM 1424 O O . GLN A 1 182 ? -6.317 2.728 22.181 1.00 84.25 182 GLN A O 1
ATOM 1429 N N . PHE A 1 183 ? -5.800 0.678 22.945 1.00 84.06 183 PHE A N 1
ATOM 1430 C CA . PHE A 1 183 ? -7.164 0.154 22.854 1.00 84.06 183 PHE A CA 1
ATOM 1431 C C . PHE A 1 183 ? -8.142 0.943 23.737 1.00 84.06 183 PHE A C 1
ATOM 1433 O O . PHE A 1 183 ? -9.209 1.364 23.273 1.00 84.06 183 PHE A O 1
ATOM 1440 N N . TYR A 1 184 ? -7.783 1.190 25.002 1.00 82.50 184 TYR A N 1
ATOM 1441 C CA . TYR A 1 184 ? -8.641 1.955 25.906 1.00 82.50 184 TYR A CA 1
ATOM 1442 C C . TYR A 1 184 ? -8.803 3.409 25.456 1.00 82.50 184 TYR A C 1
ATOM 1444 O O . TYR A 1 184 ? -9.932 3.898 25.424 1.00 82.50 184 TYR A O 1
ATOM 1452 N N . VAL A 1 185 ? -7.715 4.063 25.040 1.00 84.75 185 VAL A N 1
ATOM 1453 C CA . VAL A 1 185 ? -7.706 5.454 24.556 1.00 84.75 185 VAL A CA 1
ATOM 1454 C C . VAL A 1 185 ? -8.569 5.611 23.305 1.00 84.75 185 VAL A C 1
ATOM 1456 O O . VAL A 1 185 ? -9.375 6.541 23.225 1.00 84.75 185 VAL A O 1
ATOM 1459 N N . THR A 1 186 ? -8.475 4.672 22.359 1.00 84.62 186 THR A N 1
ATOM 1460 C CA . THR A 1 186 ? -9.275 4.686 21.126 1.00 84.62 186 THR A CA 1
ATOM 1461 C C . THR A 1 186 ? -10.770 4.558 21.412 1.00 84.62 186 THR A C 1
ATOM 1463 O O . THR A 1 186 ? -11.587 5.203 20.754 1.00 84.62 186 THR A O 1
ATOM 1466 N N . ARG A 1 187 ? -11.142 3.777 22.430 1.00 80.44 187 ARG A N 1
ATOM 1467 C CA . ARG A 1 187 ? -12.540 3.552 22.825 1.00 80.44 187 ARG A CA 1
ATOM 1468 C C . ARG A 1 187 ? -13.114 4.644 23.736 1.00 80.44 187 ARG A C 1
ATOM 1470 O O . ARG A 1 187 ? -14.330 4.708 23.903 1.00 80.44 187 ARG A O 1
ATOM 1477 N N . SER A 1 188 ? -12.273 5.497 24.322 1.00 76.75 188 SER A N 1
ATOM 1478 C CA 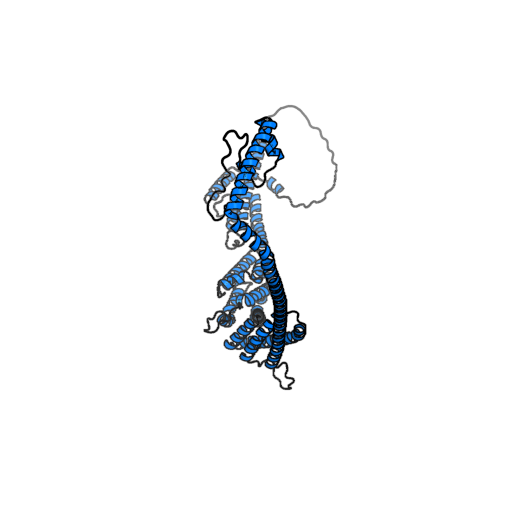. SER A 1 188 ? -12.672 6.618 25.187 1.00 76.75 188 SER A CA 1
ATOM 1479 C C . SER A 1 188 ? -12.448 8.001 24.559 1.00 76.75 188 SER A C 1
ATOM 1481 O O . SER A 1 188 ? -12.355 8.991 25.287 1.00 76.75 188 SER A O 1
ATOM 1483 N N . LYS A 1 189 ? -12.351 8.089 23.224 1.00 72.81 189 LYS A N 1
ATOM 1484 C CA . LYS A 1 189 ? -12.208 9.362 22.496 1.00 72.81 189 LYS A CA 1
ATOM 1485 C C . LYS A 1 189 ? -13.317 10.352 22.898 1.00 72.81 189 LYS A C 1
ATOM 1487 O O . LYS A 1 189 ? -14.487 9.983 22.949 1.00 72.81 189 LYS A O 1
ATOM 1492 N N . GLY A 1 190 ? -12.935 11.599 23.187 1.00 72.94 190 GLY A N 1
ATOM 1493 C CA . GLY A 1 190 ? -13.855 12.698 23.522 1.00 72.94 190 GLY A CA 1
ATOM 1494 C C . GLY A 1 190 ? -14.040 12.997 25.016 1.00 72.94 190 GLY A C 1
ATOM 1495 O O . GLY A 1 190 ? -14.800 13.899 25.353 1.00 72.94 190 GLY A O 1
ATOM 1496 N N . HIS A 1 191 ? -13.369 12.278 25.925 1.00 77.25 191 HIS A N 1
ATOM 1497 C CA . HIS A 1 191 ? -13.396 12.609 27.355 1.00 77.25 191 HIS A CA 1
ATOM 1498 C C . HIS A 1 191 ? -12.232 13.551 27.739 1.00 77.25 191 HIS A C 1
ATOM 1500 O O . HIS A 1 191 ? -11.088 13.218 27.422 1.00 77.25 191 HIS A O 1
ATOM 1506 N N . PRO A 1 192 ? -12.452 14.635 28.518 1.00 78.75 192 PRO A N 1
ATOM 1507 C CA . PRO A 1 192 ? -11.407 15.615 28.868 1.00 78.75 192 PRO A CA 1
ATOM 1508 C C . PRO A 1 192 ? -10.168 15.026 29.562 1.00 78.75 192 PRO A C 1
ATOM 1510 O O . PRO A 1 192 ? -9.061 15.544 29.448 1.00 78.75 192 PRO A O 1
ATOM 1513 N N . LEU A 1 193 ? -10.343 13.921 30.296 1.00 77.38 193 LEU A N 1
ATOM 1514 C CA . LEU A 1 193 ? -9.233 13.200 30.931 1.00 77.38 193 LEU A CA 1
ATOM 1515 C C . LEU A 1 193 ? -8.256 12.624 29.893 1.00 77.38 193 LEU A C 1
ATOM 1517 O O . LEU A 1 193 ? -7.051 12.650 30.110 1.00 77.38 193 LEU A O 1
ATOM 1521 N N . VAL A 1 194 ? -8.766 12.129 28.762 1.00 80.25 194 VAL A N 1
ATOM 1522 C CA . VAL A 1 194 ? -7.923 11.586 27.689 1.00 80.25 194 VAL A CA 1
ATOM 1523 C C . VAL A 1 194 ? -7.078 12.703 27.092 1.00 80.25 194 VAL A C 1
ATOM 1525 O O . VAL A 1 194 ? -5.891 12.495 26.874 1.00 80.25 194 VAL A O 1
ATOM 1528 N N . ASP A 1 195 ? -7.637 13.903 26.923 1.00 80.69 195 ASP A N 1
ATOM 1529 C CA . ASP A 1 195 ? -6.891 15.058 26.414 1.00 80.69 195 ASP A CA 1
ATOM 1530 C C . ASP A 1 195 ? -5.747 15.482 27.342 1.00 80.69 195 ASP A C 1
ATOM 1532 O O . ASP A 1 195 ? -4.667 15.817 26.863 1.00 80.69 195 ASP A O 1
ATOM 1536 N N . LYS A 1 196 ? -5.927 15.367 28.665 1.00 82.62 196 LYS A N 1
ATOM 1537 C CA . LYS A 1 196 ? -4.845 15.594 29.640 1.00 82.62 196 LYS A CA 1
ATOM 1538 C C . LYS A 1 196 ? -3.760 14.513 29.614 1.00 82.62 196 LYS A C 1
ATOM 1540 O O . LYS A 1 196 ? -2.614 14.791 29.949 1.00 82.62 196 LYS A O 1
ATOM 1545 N N . VAL A 1 197 ? -4.112 13.281 29.249 1.00 84.31 197 VAL A N 1
ATOM 1546 C CA . VAL A 1 197 ? -3.195 12.128 29.248 1.00 84.31 197 VAL A CA 1
ATOM 1547 C C . VAL A 1 197 ? -2.484 11.950 27.896 1.00 84.31 197 VAL A C 1
ATOM 1549 O O . VAL A 1 197 ? -1.390 11.395 27.858 1.00 84.31 197 VAL A O 1
ATOM 1552 N N . LYS A 1 198 ? -3.033 12.483 26.796 1.00 84.69 198 LYS A N 1
ATOM 1553 C CA . LYS A 1 198 ? -2.403 12.509 25.460 1.00 84.69 198 LYS A CA 1
ATOM 1554 C C . LYS A 1 198 ? -0.923 12.926 25.450 1.00 84.69 198 LYS A C 1
ATOM 1556 O O . LYS A 1 198 ? -0.149 12.179 24.858 1.00 84.69 198 LYS A O 1
ATOM 1561 N N . PRO A 1 199 ? -0.495 14.043 26.077 1.00 86.94 199 PRO A N 1
ATOM 1562 C CA . PRO A 1 199 ? 0.920 14.421 26.071 1.00 86.94 199 PRO A CA 1
ATOM 1563 C C . PRO A 1 199 ? 1.803 13.377 26.766 1.00 86.94 199 PRO A C 1
ATOM 1565 O O . PRO A 1 199 ? 2.860 13.041 26.249 1.00 86.94 199 PRO A O 1
ATOM 1568 N N . ARG A 1 200 ? 1.340 12.780 27.874 1.00 85.12 200 ARG A N 1
ATOM 1569 C CA . ARG A 1 200 ? 2.066 11.698 28.564 1.00 85.12 200 ARG A CA 1
ATOM 1570 C C . ARG A 1 200 ? 2.195 10.457 27.681 1.00 85.12 200 ARG A C 1
ATOM 1572 O O . ARG A 1 200 ? 3.265 9.865 27.602 1.00 85.12 200 ARG A O 1
ATOM 1579 N N . ILE A 1 201 ? 1.128 10.094 26.964 1.00 84.75 201 ILE A N 1
ATOM 1580 C CA . ILE A 1 201 ? 1.158 8.995 25.984 1.00 84.75 201 ILE A CA 1
ATOM 1581 C C . ILE A 1 201 ? 2.148 9.301 24.856 1.00 84.75 201 ILE A C 1
ATOM 1583 O O . ILE A 1 201 ? 2.860 8.397 24.426 1.00 84.75 201 ILE A O 1
ATOM 1587 N N . ALA A 1 202 ? 2.215 10.549 24.385 1.00 85.31 202 ALA A N 1
ATOM 1588 C CA . ALA A 1 202 ? 3.169 10.953 23.357 1.00 85.31 202 ALA A CA 1
ATOM 1589 C C . ALA A 1 202 ? 4.618 10.788 23.841 1.00 85.31 202 ALA A C 1
ATOM 1591 O O . ALA A 1 202 ? 5.396 10.154 23.136 1.00 85.31 202 ALA A O 1
ATOM 1592 N N . THR A 1 203 ? 4.945 11.231 25.061 1.00 84.75 203 THR A N 1
ATOM 1593 C CA . THR A 1 203 ? 6.271 11.015 25.671 1.00 84.75 203 THR A CA 1
ATOM 1594 C C . THR A 1 203 ? 6.603 9.529 25.811 1.00 84.75 203 THR A C 1
ATOM 1596 O O . THR A 1 203 ? 7.681 9.095 25.430 1.00 84.75 203 THR A O 1
ATOM 1599 N N . ILE A 1 204 ? 5.659 8.715 26.292 1.00 84.19 204 ILE A N 1
ATOM 1600 C CA . ILE A 1 204 ? 5.831 7.254 26.353 1.00 84.19 204 ILE A CA 1
ATOM 1601 C C . ILE A 1 204 ? 6.120 6.682 24.961 1.00 84.19 204 ILE A C 1
ATOM 1603 O O . ILE A 1 204 ? 6.972 5.811 24.813 1.00 84.19 204 ILE A O 1
ATOM 1607 N N . THR A 1 205 ? 5.402 7.160 23.943 1.00 84.50 205 THR A N 1
ATOM 1608 C CA . THR A 1 205 ? 5.544 6.689 22.562 1.00 84.50 205 THR A CA 1
ATOM 1609 C C . THR A 1 205 ? 6.927 7.021 22.010 1.00 84.50 205 THR A C 1
ATOM 1611 O O . THR A 1 205 ? 7.547 6.144 21.417 1.00 84.50 205 THR A O 1
ATOM 1614 N N . THR A 1 206 ? 7.424 8.242 22.226 1.00 84.50 206 THR A N 1
ATOM 1615 C CA . THR A 1 206 ? 8.751 8.658 21.751 1.00 84.50 206 THR A CA 1
ATOM 1616 C C . THR A 1 206 ? 9.872 7.936 22.492 1.00 84.50 206 THR A C 1
ATOM 1618 O O . THR A 1 206 ? 10.804 7.465 21.850 1.00 84.50 206 THR A O 1
ATOM 1621 N N . THR A 1 207 ? 9.776 7.759 23.814 1.00 81.94 207 THR A N 1
ATOM 1622 C CA . THR A 1 207 ? 10.766 6.977 24.578 1.00 81.94 207 THR A CA 1
ATOM 1623 C C . THR A 1 207 ? 10.783 5.510 24.145 1.00 81.94 207 THR A C 1
ATOM 1625 O O . THR A 1 207 ? 11.853 4.920 24.000 1.00 81.94 207 THR A O 1
ATOM 1628 N N . LEU A 1 208 ? 9.608 4.917 23.902 1.00 82.44 208 LEU A N 1
ATOM 1629 C CA . LEU A 1 208 ? 9.499 3.542 23.417 1.00 82.44 208 LEU A CA 1
ATOM 1630 C C . LEU A 1 208 ? 10.066 3.395 21.998 1.00 82.44 208 LEU A C 1
ATOM 1632 O O . LEU A 1 208 ? 10.770 2.422 21.746 1.00 82.44 208 LEU A O 1
ATOM 1636 N N . GLN A 1 209 ? 9.804 4.353 21.101 1.00 84.00 209 GLN A N 1
ATOM 1637 C CA . GLN A 1 209 ? 10.404 4.387 19.761 1.00 84.00 209 GLN A CA 1
ATOM 1638 C C . GLN A 1 209 ? 11.927 4.481 19.835 1.00 84.00 209 GLN A C 1
ATOM 1640 O O . GLN A 1 209 ? 12.593 3.608 19.298 1.00 84.00 209 GLN A O 1
ATOM 1645 N N . TYR A 1 210 ? 12.473 5.437 20.588 1.00 83.75 210 TYR A N 1
ATOM 1646 C CA . TYR A 1 210 ? 13.922 5.604 20.732 1.00 83.75 210 TYR A CA 1
ATOM 1647 C C . TYR A 1 210 ? 14.611 4.345 21.286 1.00 83.75 210 TYR A C 1
ATOM 1649 O O . TYR A 1 210 ? 15.651 3.910 20.792 1.00 83.75 210 TYR A O 1
ATOM 1657 N N . SER A 1 211 ? 14.005 3.706 22.293 1.00 81.19 211 SER A N 1
ATOM 1658 C CA . SER A 1 211 ? 14.523 2.451 22.849 1.00 81.19 211 SER A CA 1
ATOM 1659 C C . SER A 1 211 ? 14.467 1.298 21.839 1.00 81.19 211 SER A C 1
ATOM 1661 O O . SER A 1 211 ? 15.405 0.499 21.762 1.00 81.19 211 SER A O 1
ATOM 1663 N N . LEU A 1 212 ? 13.390 1.210 21.052 1.00 83.12 212 LEU A N 1
ATOM 1664 C CA . LEU A 1 212 ? 13.248 0.209 19.997 1.00 83.12 212 LEU A CA 1
ATOM 1665 C C . LEU A 1 212 ? 14.234 0.432 18.850 1.00 83.12 212 LEU A C 1
ATOM 1667 O O . LEU A 1 212 ? 14.828 -0.541 18.391 1.00 83.12 212 LEU A O 1
ATOM 1671 N N . GLU A 1 213 ? 14.449 1.682 18.444 1.00 85.88 213 GLU A N 1
ATOM 1672 C CA . GLU A 1 213 ? 15.409 2.075 17.410 1.00 85.88 213 GLU A CA 1
ATOM 1673 C C . GLU A 1 213 ? 16.826 1.672 17.822 1.00 85.88 213 GLU A C 1
ATOM 1675 O O . GLU A 1 213 ? 17.495 0.926 17.107 1.00 85.88 213 GLU 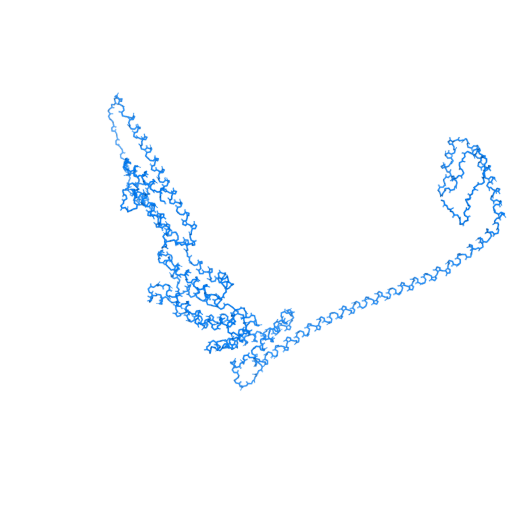A O 1
ATOM 1680 N N . GLY A 1 214 ? 17.257 2.059 19.029 1.00 82.19 214 GLY A N 1
ATOM 1681 C CA . GLY A 1 214 ? 18.571 1.685 19.553 1.00 82.19 214 GLY A CA 1
ATOM 1682 C C . GLY A 1 214 ? 18.756 0.168 19.668 1.00 82.19 214 GLY A C 1
ATOM 1683 O O . GLY A 1 214 ? 19.818 -0.362 19.331 1.00 82.19 214 GLY A O 1
ATOM 1684 N N . SER A 1 215 ? 17.713 -0.559 20.085 1.00 79.81 215 SER A N 1
ATOM 1685 C CA . SER A 1 215 ? 17.748 -2.023 20.171 1.00 79.81 215 SER A CA 1
ATOM 1686 C C . SER A 1 215 ? 17.787 -2.691 18.790 1.00 79.81 215 SER A C 1
ATOM 1688 O O . SER A 1 215 ? 18.504 -3.678 18.611 1.00 79.81 215 SER A O 1
ATOM 1690 N N . PHE A 1 216 ? 17.081 -2.134 17.804 1.00 84.19 216 PHE A N 1
ATOM 1691 C CA . PHE A 1 216 ? 17.088 -2.608 16.423 1.00 84.19 216 PHE A CA 1
ATOM 1692 C C . PHE A 1 216 ? 18.453 -2.401 15.764 1.00 84.19 216 PHE A C 1
ATOM 1694 O O . PHE A 1 216 ? 19.008 -3.357 15.223 1.00 84.19 216 PHE A O 1
ATOM 1701 N N . LEU A 1 217 ? 19.035 -1.203 15.880 1.00 82.94 217 LEU A N 1
ATOM 1702 C CA . LEU A 1 217 ? 20.368 -0.893 15.352 1.00 82.94 217 LEU A CA 1
ATOM 1703 C C . LEU A 1 217 ? 21.447 -1.765 16.002 1.00 82.94 217 LEU A C 1
ATOM 1705 O O . LEU A 1 217 ? 22.210 -2.430 15.303 1.00 82.94 217 LEU A O 1
ATOM 1709 N N . SER A 1 218 ? 21.428 -1.887 17.332 1.00 80.25 218 SER A N 1
ATOM 1710 C CA . SER A 1 218 ? 22.333 -2.792 18.056 1.00 80.25 218 SER A CA 1
ATOM 1711 C C . SER A 1 218 ? 22.153 -4.253 17.615 1.00 80.25 218 SER A C 1
ATOM 1713 O O . SER A 1 218 ? 23.116 -5.017 17.522 1.00 80.25 218 SER A O 1
ATOM 1715 N N . GLY A 1 219 ? 20.914 -4.670 17.336 1.00 78.56 219 GLY A N 1
ATOM 1716 C CA . GLY A 1 219 ? 20.591 -6.002 16.824 1.00 78.56 219 GLY A CA 1
ATOM 1717 C C . GLY A 1 219 ? 21.128 -6.252 15.412 1.00 78.56 219 GLY A C 1
ATOM 1718 O O . GLY A 1 219 ? 21.584 -7.362 15.129 1.00 78.56 219 GLY A O 1
ATOM 1719 N N . LEU A 1 220 ? 21.118 -5.227 14.555 1.00 80.06 220 LEU A N 1
ATOM 1720 C CA . LEU A 1 220 ? 21.674 -5.269 13.202 1.00 80.06 220 LEU A CA 1
ATOM 1721 C C . LEU A 1 220 ? 23.206 -5.323 13.207 1.00 80.06 220 LEU A C 1
ATOM 1723 O O . LEU A 1 220 ? 23.778 -6.146 12.496 1.00 80.06 220 LEU A O 1
ATOM 1727 N N . GLU A 1 221 ? 23.868 -4.511 14.036 1.00 79.25 221 GLU A N 1
ATOM 1728 C CA . GLU A 1 221 ? 25.334 -4.490 14.154 1.00 79.25 221 GLU A CA 1
ATOM 1729 C C . GLU A 1 221 ? 25.888 -5.787 14.756 1.00 79.25 221 GLU A C 1
ATOM 1731 O O . GLU A 1 221 ? 26.893 -6.324 14.293 1.00 79.25 221 GLU A O 1
ATOM 1736 N N . THR A 1 222 ? 25.216 -6.328 15.778 1.00 77.31 222 THR A N 1
ATOM 1737 C CA . THR A 1 222 ? 25.671 -7.543 16.475 1.00 77.31 222 THR A CA 1
ATOM 1738 C C . THR A 1 222 ? 25.223 -8.847 15.811 1.00 77.31 222 THR A C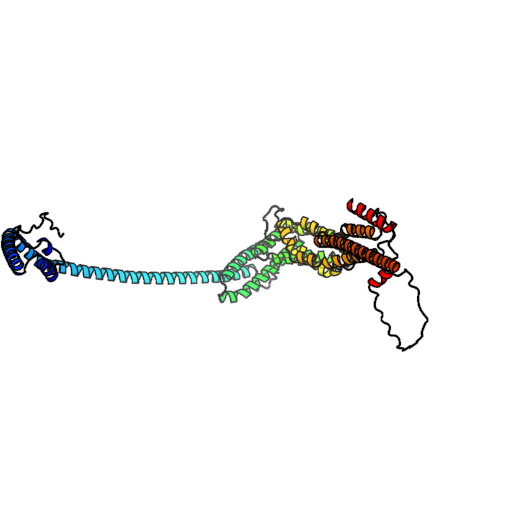 1
ATOM 1740 O O . THR A 1 222 ? 25.659 -9.921 16.229 1.00 77.31 222 THR A O 1
ATOM 1743 N N . GLY A 1 223 ? 24.329 -8.790 14.816 1.00 70.50 223 GLY A N 1
ATOM 1744 C CA . GLY A 1 223 ? 23.784 -9.966 14.125 1.00 70.50 223 GLY A CA 1
ATOM 1745 C C . GLY A 1 223 ? 22.951 -10.901 15.015 1.00 70.50 223 GLY A C 1
ATOM 1746 O O . GLY A 1 223 ? 22.684 -12.048 14.645 1.00 70.50 223 GLY A O 1
ATOM 1747 N N . LYS A 1 224 ? 22.538 -10.452 16.208 1.00 76.44 224 LYS A N 1
ATOM 1748 C CA . LYS A 1 224 ? 21.789 -11.270 17.174 1.00 76.44 224 LYS A CA 1
ATOM 1749 C C . LYS A 1 224 ? 20.323 -11.400 16.755 1.00 76.44 224 LYS A C 1
ATOM 1751 O O . LYS A 1 224 ? 19.481 -10.567 17.090 1.00 76.44 224 LYS A O 1
ATOM 1756 N N . THR A 1 225 ? 19.994 -12.514 16.103 1.00 74.88 225 THR A N 1
ATOM 1757 C CA . THR A 1 225 ? 18.640 -12.830 15.602 1.00 74.88 225 THR A CA 1
ATOM 1758 C C . THR A 1 225 ? 17.549 -12.799 16.678 1.00 74.88 225 THR A C 1
ATOM 1760 O O . THR A 1 225 ? 16.420 -12.412 16.386 1.00 74.88 225 THR A O 1
ATOM 1763 N N . GLY A 1 226 ? 17.869 -13.168 17.924 1.00 73.88 226 GLY A N 1
ATOM 1764 C CA . GLY A 1 226 ? 16.921 -13.152 19.044 1.00 73.88 226 GLY A CA 1
ATOM 1765 C C . GLY A 1 226 ? 16.476 -11.745 19.454 1.00 73.88 226 GLY A C 1
ATOM 1766 O O . GLY A 1 226 ? 15.284 -11.519 19.650 1.00 73.88 226 GLY A O 1
ATOM 1767 N N . MET A 1 227 ? 17.413 -10.792 19.517 1.00 75.44 227 MET A N 1
ATOM 1768 C CA . MET A 1 227 ? 17.106 -9.386 19.815 1.00 75.44 227 MET A CA 1
ATOM 1769 C C . MET A 1 227 ? 16.295 -8.770 18.675 1.00 75.44 227 MET A C 1
ATOM 1771 O O . MET A 1 227 ? 15.225 -8.220 18.910 1.00 75.44 227 MET A O 1
ATOM 1775 N N . LEU A 1 228 ? 16.737 -8.978 17.433 1.00 79.75 228 LEU A N 1
ATOM 1776 C CA . LEU A 1 228 ? 16.066 -8.462 16.242 1.00 79.75 228 LEU A CA 1
ATOM 1777 C C . LEU A 1 228 ? 14.630 -8.993 16.106 1.00 79.75 228 LEU A C 1
ATOM 1779 O O . LEU A 1 228 ? 13.705 -8.229 15.842 1.00 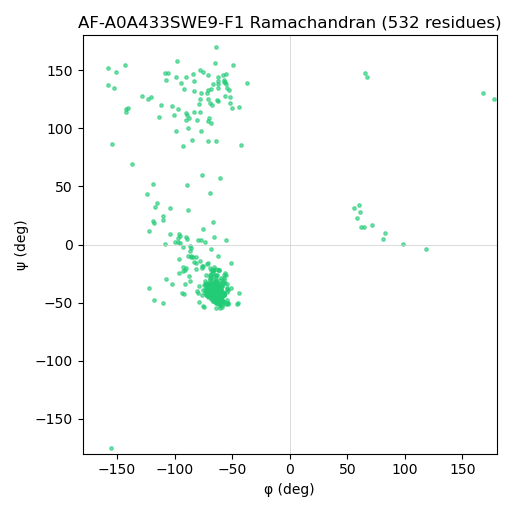79.75 228 LEU A O 1
ATOM 1783 N N . ARG A 1 229 ? 14.409 -10.288 16.372 1.00 78.81 229 ARG A N 1
ATOM 1784 C CA . ARG A 1 229 ? 13.064 -10.881 16.399 1.00 78.81 229 ARG A CA 1
ATOM 1785 C C . ARG A 1 229 ? 12.176 -10.232 17.456 1.00 78.81 229 ARG A C 1
ATOM 1787 O O . ARG A 1 229 ? 11.010 -9.959 17.180 1.00 78.81 229 ARG A O 1
ATOM 1794 N N . GLN A 1 230 ? 12.711 -9.993 18.652 1.00 78.06 230 GLN A N 1
ATOM 1795 C CA . GLN A 1 230 ? 11.957 -9.358 19.728 1.00 78.06 230 GLN A CA 1
ATOM 1796 C C . GLN A 1 230 ? 11.610 -7.900 19.398 1.00 78.06 230 GLN A C 1
ATOM 1798 O O . GLN A 1 230 ? 10.466 -7.494 19.602 1.00 78.06 230 GLN A O 1
ATOM 1803 N N . CYS A 1 231 ? 12.540 -7.140 18.815 1.00 82.62 231 CYS A N 1
ATOM 1804 C CA . CYS A 1 231 ? 12.288 -5.780 18.334 1.00 82.62 231 CYS A CA 1
ATOM 1805 C C . CYS A 1 231 ? 11.180 -5.761 17.277 1.00 82.62 231 CYS A C 1
ATOM 1807 O O . CYS A 1 231 ? 10.205 -5.033 17.433 1.00 82.62 231 CYS A O 1
ATOM 1809 N N . LEU A 1 232 ? 11.272 -6.608 16.247 1.00 82.31 232 LEU A N 1
ATOM 1810 C CA . LEU A 1 232 ? 10.273 -6.675 15.174 1.00 82.31 232 LEU A CA 1
ATOM 1811 C C . LEU A 1 232 ? 8.896 -7.105 15.682 1.00 82.31 232 LEU A C 1
ATOM 1813 O O . LEU A 1 232 ? 7.883 -6.520 15.318 1.00 82.31 232 LEU A O 1
ATOM 1817 N N . ARG A 1 233 ? 8.834 -8.088 16.584 1.00 80.75 233 ARG A N 1
ATOM 1818 C CA . ARG A 1 233 ? 7.575 -8.461 17.243 1.00 80.75 233 ARG A CA 1
ATOM 1819 C C . ARG A 1 233 ? 6.986 -7.279 18.009 1.00 80.75 233 ARG A C 1
ATOM 1821 O O . ARG A 1 233 ? 5.776 -7.079 17.991 1.00 80.75 233 ARG A O 1
ATOM 1828 N N . THR A 1 234 ? 7.836 -6.488 18.654 1.00 80.94 234 THR A N 1
ATOM 1829 C CA . THR A 1 234 ? 7.405 -5.318 19.412 1.00 80.94 234 THR A CA 1
ATOM 1830 C C . THR A 1 234 ? 6.891 -4.198 18.504 1.00 80.94 234 THR A C 1
ATOM 1832 O O . THR A 1 234 ? 5.816 -3.663 18.763 1.00 80.94 234 THR A O 1
ATOM 1835 N N . TYR A 1 235 ? 7.587 -3.893 17.408 1.00 83.56 235 TYR A N 1
ATOM 1836 C CA . TYR A 1 235 ? 7.113 -2.944 16.396 1.00 83.56 235 TYR A CA 1
ATOM 1837 C C . TYR A 1 235 ? 5.772 -3.382 15.786 1.00 83.56 235 TYR A C 1
ATOM 1839 O O . TYR A 1 235 ? 4.865 -2.559 15.656 1.00 83.56 235 TYR A O 1
ATOM 1847 N N . ALA A 1 236 ? 5.599 -4.677 15.502 1.00 82.75 236 ALA A N 1
ATOM 1848 C CA . ALA A 1 236 ? 4.330 -5.227 15.026 1.00 82.75 236 ALA A CA 1
ATOM 1849 C C . ALA A 1 236 ? 3.211 -5.120 16.078 1.00 82.75 236 ALA A C 1
ATOM 1851 O O . ALA A 1 236 ? 2.073 -4.805 15.743 1.00 82.75 236 ALA A O 1
ATOM 1852 N N . LEU A 1 237 ? 3.519 -5.329 17.364 1.00 81.25 237 LEU A N 1
ATOM 1853 C CA . LEU A 1 237 ? 2.553 -5.163 18.459 1.00 81.25 237 LEU A CA 1
ATOM 1854 C C . LEU A 1 237 ? 2.097 -3.711 18.651 1.00 81.25 237 LEU A C 1
ATOM 1856 O O . LEU A 1 237 ? 0.999 -3.498 19.166 1.00 81.25 237 LEU A O 1
ATOM 1860 N N . ILE A 1 238 ? 2.931 -2.736 18.285 1.00 80.44 238 ILE A N 1
ATOM 1861 C CA . ILE A 1 238 ? 2.639 -1.298 18.387 1.00 80.44 238 ILE A CA 1
ATOM 1862 C C . ILE A 1 238 ? 2.024 -0.754 17.080 1.00 80.44 238 ILE A C 1
ATOM 1864 O O . ILE A 1 238 ? 1.635 0.409 17.035 1.00 80.44 238 ILE A O 1
ATOM 1868 N N . ASP A 1 239 ? 1.877 -1.594 16.047 1.00 79.75 239 ASP A N 1
ATOM 1869 C CA . ASP A 1 239 ? 1.385 -1.214 14.712 1.00 79.75 239 ASP A CA 1
ATOM 1870 C C . ASP A 1 239 ? 2.273 -0.155 14.024 1.00 79.75 239 ASP A C 1
ATOM 1872 O O . ASP A 1 239 ? 1.807 0.732 13.315 1.00 79.75 239 ASP A O 1
ATOM 1876 N N . LYS A 1 240 ? 3.588 -0.233 14.270 1.00 82.88 240 LYS A N 1
ATOM 1877 C CA . LYS A 1 240 ? 4.625 0.647 13.701 1.00 82.88 240 LYS A CA 1
ATOM 1878 C C . LYS A 1 240 ? 5.627 -0.160 12.882 1.00 82.88 240 LYS A C 1
ATOM 1880 O O . LYS A 1 240 ? 6.831 -0.123 13.115 1.00 82.88 240 LYS A O 1
ATOM 1885 N N . THR A 1 241 ? 5.118 -0.967 11.955 1.00 84.19 241 THR A N 1
ATOM 1886 C CA . THR A 1 241 ? 5.958 -1.818 11.100 1.00 84.19 241 THR A CA 1
ATOM 1887 C C . THR A 1 241 ? 6.789 -0.993 10.117 1.00 84.19 241 THR A C 1
ATOM 1889 O O . THR A 1 241 ? 7.958 -1.307 9.918 1.00 84.19 241 THR A O 1
ATOM 1892 N N . HIS A 1 242 ? 6.221 0.088 9.574 1.00 84.12 242 HIS A N 1
ATOM 1893 C CA . HIS A 1 242 ? 6.910 0.981 8.640 1.00 84.12 242 HIS A CA 1
ATOM 1894 C C . HIS A 1 242 ? 8.100 1.709 9.271 1.00 84.12 242 HIS A C 1
ATOM 1896 O O . HIS A 1 242 ? 9.156 1.733 8.657 1.00 84.12 242 HIS A O 1
ATOM 1902 N N . ASP A 1 243 ? 7.991 2.181 10.519 1.00 84.25 243 ASP A N 1
ATOM 1903 C CA . ASP A 1 243 ? 9.107 2.834 11.224 1.00 84.25 243 ASP A CA 1
ATOM 1904 C C . ASP A 1 243 ? 10.364 1.940 11.261 1.00 84.25 243 ASP A C 1
ATOM 1906 O O . ASP A 1 243 ? 11.483 2.418 11.098 1.00 84.25 243 ASP A O 1
ATOM 1910 N N . ALA A 1 244 ? 10.198 0.623 11.436 1.00 84.94 244 ALA A N 1
ATOM 1911 C CA . ALA A 1 244 ? 11.320 -0.319 11.421 1.00 84.94 244 ALA A CA 1
ATOM 1912 C C . ALA A 1 244 ? 11.884 -0.556 10.006 1.00 84.94 244 ALA A C 1
ATOM 1914 O O . ALA A 1 244 ? 13.085 -0.782 9.848 1.00 84.94 244 ALA A O 1
ATOM 1915 N N . GLU A 1 245 ? 11.029 -0.526 8.979 1.00 87.69 245 GLU A N 1
ATOM 1916 C CA . GLU A 1 245 ? 11.441 -0.605 7.572 1.00 87.69 245 GLU A CA 1
ATOM 1917 C C . GLU A 1 245 ? 12.221 0.654 7.163 1.00 87.69 245 GLU A C 1
ATOM 1919 O O . GLU A 1 245 ? 13.295 0.536 6.572 1.00 87.69 245 GLU A O 1
ATOM 1924 N N . ASP A 1 246 ? 11.751 1.836 7.560 1.00 86.19 246 ASP A N 1
ATOM 1925 C CA . ASP A 1 246 ? 12.411 3.122 7.322 1.00 86.19 246 ASP A CA 1
ATOM 1926 C C . ASP A 1 246 ? 13.746 3.230 8.069 1.00 86.19 246 ASP A C 1
ATOM 1928 O O . ASP A 1 246 ? 14.743 3.671 7.500 1.00 86.19 246 ASP A O 1
ATOM 1932 N N . LEU A 1 247 ? 13.822 2.744 9.309 1.00 85.62 247 LEU A N 1
ATOM 1933 C CA . LEU A 1 247 ? 15.076 2.722 10.061 1.00 85.62 247 LEU A CA 1
ATOM 1934 C C . LEU A 1 247 ? 16.126 1.818 9.391 1.00 85.62 247 LEU A C 1
ATOM 1936 O O . LEU A 1 247 ? 17.304 2.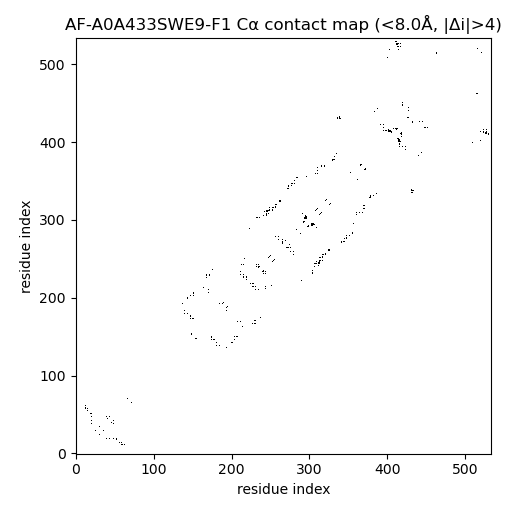169 9.305 1.00 85.62 247 LEU A O 1
ATOM 1940 N N . PHE A 1 248 ? 15.707 0.659 8.870 1.00 86.25 248 PHE A N 1
ATOM 1941 C CA . PHE A 1 248 ? 16.588 -0.203 8.078 1.00 86.25 248 PHE A CA 1
ATOM 1942 C C . PHE A 1 248 ? 17.033 0.485 6.782 1.00 86.25 248 PHE A C 1
ATOM 1944 O O . PHE A 1 248 ? 18.208 0.407 6.404 1.00 86.25 248 PHE A O 1
ATOM 1951 N N . ARG A 1 249 ? 16.103 1.183 6.122 1.00 87.00 249 ARG A N 1
ATOM 1952 C CA . ARG A 1 249 ? 16.369 1.973 4.922 1.00 87.00 249 ARG A CA 1
ATOM 1953 C C . ARG A 1 249 ? 17.435 3.040 5.179 1.00 87.00 249 ARG A C 1
ATOM 1955 O O . ARG A 1 249 ? 18.395 3.115 4.422 1.00 87.00 249 ARG A O 1
ATOM 1962 N N . GLU A 1 250 ? 17.309 3.814 6.250 1.00 86.81 250 GLU A N 1
ATOM 1963 C CA . GLU A 1 250 ? 18.207 4.931 6.552 1.00 86.81 250 GLU A CA 1
ATOM 1964 C C . GLU A 1 250 ? 19.599 4.484 7.023 1.00 86.81 250 GLU A C 1
ATOM 1966 O O . GLU A 1 250 ? 20.602 5.025 6.562 1.00 86.81 250 GLU A O 1
ATOM 1971 N N . HIS A 1 251 ? 19.687 3.480 7.900 1.00 83.06 251 HIS A N 1
ATOM 1972 C CA . HIS A 1 251 ? 20.962 3.113 8.532 1.00 83.06 251 HIS A CA 1
ATOM 1973 C C . HIS A 1 251 ? 21.757 2.025 7.807 1.00 83.06 251 HIS A C 1
ATOM 1975 O O . HIS A 1 251 ? 22.967 1.933 8.004 1.00 83.06 251 HIS A O 1
ATOM 1981 N N . VAL A 1 252 ? 21.112 1.178 6.997 1.00 82.94 252 VAL A N 1
ATOM 1982 C CA . VAL A 1 252 ? 21.789 0.047 6.334 1.00 82.94 252 VAL A CA 1
ATOM 1983 C C . VAL A 1 252 ? 21.742 0.171 4.821 1.00 82.94 252 VAL A C 1
ATOM 1985 O O . VAL A 1 252 ? 22.766 -0.012 4.165 1.00 82.94 252 VAL A O 1
ATOM 1988 N N . VAL A 1 253 ? 20.569 0.465 4.256 1.00 84.12 253 VAL A N 1
ATOM 1989 C CA . VAL A 1 253 ? 20.399 0.502 2.798 1.00 84.12 253 VAL A CA 1
ATOM 1990 C C . VAL A 1 253 ? 21.022 1.764 2.215 1.00 84.12 253 VAL A C 1
ATOM 1992 O O . VAL A 1 253 ? 21.868 1.662 1.334 1.00 84.12 253 VAL A O 1
ATOM 1995 N N . ARG A 1 254 ? 20.657 2.940 2.728 1.00 85.50 254 ARG A N 1
ATOM 1996 C CA . ARG A 1 254 ? 21.132 4.234 2.237 1.00 85.50 254 ARG A CA 1
ATOM 1997 C C . ARG A 1 254 ? 22.655 4.355 2.170 1.00 85.50 254 ARG A C 1
ATOM 1999 O O . ARG A 1 254 ? 23.124 4.660 1.084 1.00 85.50 254 ARG A O 1
ATOM 2006 N N . PRO A 1 255 ? 23.455 4.064 3.217 1.00 84.44 255 PRO A N 1
ATOM 2007 C CA . PRO A 1 255 ? 24.911 4.204 3.118 1.00 84.44 255 PRO A CA 1
ATOM 2008 C C . PRO A 1 255 ? 25.525 3.276 2.063 1.00 84.44 255 PRO A C 1
ATOM 2010 O O . PRO A 1 255 ? 26.443 3.670 1.353 1.00 84.44 255 PRO A O 1
ATOM 2013 N N . PHE A 1 256 ? 24.988 2.064 1.914 1.00 81.56 256 PHE A N 1
ATOM 2014 C CA . PHE A 1 256 ? 25.462 1.114 0.911 1.00 81.56 256 PHE A CA 1
ATOM 2015 C C . PHE A 1 256 ? 25.074 1.538 -0.513 1.00 81.56 256 PHE A C 1
ATOM 2017 O O . PHE A 1 256 ? 25.890 1.497 -1.432 1.00 81.56 256 PHE A O 1
ATOM 2024 N N . MET A 1 257 ? 23.834 1.996 -0.706 1.00 82.44 257 MET A N 1
ATOM 2025 C CA . MET A 1 257 ? 23.399 2.541 -1.991 1.00 82.44 257 MET A CA 1
ATOM 2026 C C . MET A 1 257 ? 24.136 3.842 -2.307 1.00 82.44 257 MET A C 1
ATOM 2028 O O . MET A 1 257 ? 24.405 4.122 -3.474 1.00 82.44 257 MET A O 1
ATOM 2032 N N . ASP A 1 258 ? 24.476 4.642 -1.296 1.00 81.56 258 ASP A N 1
ATOM 2033 C CA . ASP A 1 258 ? 25.280 5.860 -1.404 1.00 81.56 258 ASP A CA 1
ATOM 2034 C C . ASP A 1 258 ? 26.705 5.582 -1.874 1.00 81.56 258 ASP A C 1
ATOM 2036 O O . ASP A 1 258 ? 27.238 6.366 -2.647 1.00 81.56 258 ASP A O 1
ATOM 2040 N N . GLU A 1 259 ? 27.280 4.432 -1.540 1.00 79.88 259 GLU A N 1
ATOM 2041 C CA . GLU A 1 259 ? 28.588 4.014 -2.048 1.00 79.88 259 GLU A CA 1
ATOM 2042 C C . GLU A 1 259 ? 28.532 3.541 -3.515 1.00 79.88 259 GLU A C 1
ATOM 2044 O O . GLU A 1 259 ? 29.416 3.869 -4.306 1.00 79.88 259 GLU A O 1
ATOM 2049 N N . ILE A 1 260 ? 27.472 2.821 -3.902 1.00 77.00 260 ILE A N 1
ATOM 2050 C CA . ILE A 1 260 ? 27.397 2.135 -5.207 1.00 77.00 260 ILE A CA 1
ATOM 2051 C C . ILE A 1 260 ? 26.756 2.984 -6.310 1.00 77.00 260 ILE A C 1
ATOM 2053 O O . ILE A 1 260 ? 27.237 3.003 -7.441 1.00 77.00 260 ILE A O 1
ATOM 2057 N N . ILE A 1 261 ? 25.663 3.693 -6.015 1.00 76.88 261 ILE A N 1
ATOM 2058 C CA . ILE A 1 261 ? 24.841 4.396 -7.021 1.00 76.88 261 ILE A CA 1
ATOM 2059 C C . ILE A 1 261 ? 25.364 5.829 -7.249 1.00 76.88 261 ILE A C 1
ATOM 2061 O O . ILE A 1 261 ? 24.637 6.813 -7.146 1.00 76.88 261 ILE A O 1
ATOM 2065 N N . ASN A 1 262 ? 26.662 5.968 -7.518 1.00 76.44 262 ASN A N 1
ATOM 2066 C CA . ASN A 1 262 ? 27.301 7.262 -7.777 1.00 76.44 262 ASN A CA 1
ATOM 2067 C C . ASN A 1 262 ? 27.679 7.427 -9.248 1.00 76.44 262 ASN A C 1
ATOM 2069 O O . ASN A 1 262 ? 28.100 6.469 -9.900 1.00 76.44 262 ASN A O 1
ATOM 2073 N N . ASP A 1 263 ? 27.617 8.667 -9.741 1.00 68.56 263 ASP A N 1
ATOM 2074 C CA . ASP A 1 263 ? 28.126 9.025 -11.071 1.00 68.56 263 ASP A CA 1
ATOM 2075 C C . ASP A 1 263 ? 29.622 8.688 -11.208 1.00 68.56 263 ASP A C 1
ATOM 2077 O O . ASP A 1 263 ? 30.058 8.244 -12.267 1.00 68.56 263 ASP A O 1
ATOM 2081 N N . ASP A 1 264 ? 30.392 8.783 -10.118 1.00 65.56 264 ASP A N 1
ATOM 2082 C CA . ASP A 1 264 ? 31.794 8.357 -10.086 1.00 65.56 264 ASP A CA 1
ATOM 2083 C C . ASP A 1 264 ? 31.937 6.849 -10.329 1.00 65.56 264 ASP A C 1
ATOM 2085 O O . ASP A 1 264 ? 32.793 6.427 -11.105 1.00 65.56 264 ASP A O 1
ATOM 2089 N N . PHE A 1 265 ? 31.080 6.018 -9.731 1.00 67.81 265 PHE A N 1
ATOM 2090 C CA . PHE A 1 265 ? 31.110 4.569 -9.946 1.00 67.81 265 PHE A CA 1
ATOM 2091 C C . PHE A 1 265 ? 30.731 4.205 -11.391 1.00 67.81 265 PHE A C 1
ATOM 2093 O O . PHE A 1 265 ? 31.319 3.296 -11.979 1.00 67.81 265 PHE A O 1
ATOM 2100 N N . LEU A 1 266 ? 29.806 4.954 -12.000 1.00 68.62 266 LEU A N 1
ATOM 2101 C CA . LEU A 1 266 ? 29.477 4.819 -13.423 1.00 68.62 266 LEU A CA 1
ATOM 2102 C C . LEU A 1 266 ? 30.640 5.234 -14.323 1.00 68.62 266 LEU A C 1
ATOM 2104 O O . LEU A 1 266 ? 30.951 4.521 -15.278 1.00 68.62 266 LEU A O 1
ATOM 2108 N N . ALA A 1 267 ? 31.316 6.338 -14.003 1.00 66.50 267 ALA A N 1
ATOM 2109 C CA . ALA A 1 267 ? 32.457 6.825 -14.769 1.00 66.50 267 ALA A CA 1
ATOM 2110 C C . ALA A 1 267 ? 33.629 5.828 -14.762 1.00 66.50 267 ALA A C 1
ATOM 2112 O O . ALA A 1 267 ? 34.267 5.625 -15.795 1.00 66.50 267 ALA A O 1
ATOM 2113 N N . HIS A 1 268 ? 33.879 5.156 -13.634 1.00 66.94 268 HIS A N 1
ATOM 2114 C CA . HIS A 1 268 ? 34.938 4.147 -13.517 1.00 66.94 268 HIS A CA 1
ATOM 2115 C C . HIS A 1 268 ? 34.614 2.832 -14.246 1.00 66.94 268 HIS A C 1
ATOM 2117 O O . HIS A 1 268 ? 35.530 2.141 -14.687 1.00 66.94 268 HIS A O 1
ATOM 2123 N N . ASN A 1 269 ? 33.331 2.500 -14.422 1.00 66.00 269 ASN A N 1
ATOM 2124 C CA . ASN A 1 269 ? 32.871 1.266 -15.072 1.00 66.00 269 ASN A CA 1
ATOM 2125 C C . ASN A 1 269 ? 32.353 1.494 -16.505 1.00 66.00 269 ASN A C 1
ATOM 2127 O O . ASN A 1 269 ? 31.451 0.799 -16.967 1.00 66.00 269 ASN A O 1
ATOM 2131 N N . ASN A 1 270 ? 32.907 2.474 -17.231 1.00 64.69 270 ASN A N 1
ATOM 2132 C CA . ASN A 1 270 ? 32.554 2.772 -18.629 1.00 64.69 270 ASN A CA 1
ATOM 2133 C C . ASN A 1 270 ? 31.053 3.052 -18.872 1.00 64.69 270 ASN A C 1
ATOM 2135 O O . ASN A 1 270 ? 30.535 2.764 -19.952 1.00 64.69 270 ASN A O 1
ATOM 2139 N N . ASN A 1 271 ? 30.344 3.628 -17.895 1.00 67.75 271 ASN A N 1
ATOM 2140 C CA . ASN A 1 271 ? 28.895 3.867 -17.922 1.00 67.75 271 ASN A CA 1
ATOM 2141 C C . ASN A 1 271 ? 28.033 2.604 -18.114 1.00 67.75 271 ASN A C 1
ATOM 2143 O O . ASN A 1 271 ? 26.881 2.713 -18.555 1.00 67.75 271 ASN A O 1
ATOM 2147 N N . ASP A 1 272 ? 28.557 1.420 -17.787 1.00 72.94 272 ASP A N 1
ATOM 2148 C CA . ASP A 1 272 ? 27.770 0.192 -17.811 1.00 72.94 272 ASP A CA 1
ATOM 2149 C C . ASP A 1 272 ? 26.921 0.076 -16.539 1.00 72.94 272 ASP A C 1
ATOM 2151 O O . ASP A 1 272 ? 27.413 -0.181 -15.439 1.00 72.94 272 ASP A O 1
ATOM 2155 N N . LEU A 1 273 ? 25.613 0.281 -16.699 1.00 78.75 273 LEU A N 1
ATOM 2156 C CA . LEU A 1 273 ? 24.644 0.148 -15.611 1.00 78.75 273 LEU A CA 1
ATOM 2157 C C . LEU A 1 273 ? 24.512 -1.303 -15.128 1.00 78.75 273 LEU A C 1
ATOM 2159 O O . LEU A 1 273 ? 24.091 -1.521 -13.995 1.00 78.75 273 LEU A O 1
ATOM 2163 N N . SER A 1 274 ? 24.870 -2.286 -15.955 1.00 77.81 274 SER A N 1
ATOM 2164 C CA . SER A 1 274 ? 24.694 -3.708 -15.641 1.00 77.81 274 SER A CA 1
ATOM 2165 C C . SER A 1 274 ? 25.535 -4.118 -14.430 1.00 77.81 274 SER A C 1
ATOM 2167 O O . SER A 1 274 ? 25.021 -4.754 -13.517 1.00 77.81 274 SER A O 1
ATOM 2169 N N . VAL A 1 275 ? 26.788 -3.654 -14.357 1.00 79.88 275 VAL A N 1
ATOM 2170 C CA . VAL A 1 275 ? 27.713 -3.946 -13.244 1.00 79.88 275 VAL A CA 1
ATOM 2171 C C . VAL A 1 275 ? 27.240 -3.305 -11.937 1.00 79.88 275 VAL A C 1
ATOM 2173 O O . VAL A 1 275 ? 27.277 -3.932 -10.880 1.00 79.88 275 VAL A O 1
ATOM 2176 N N . MET A 1 276 ? 26.732 -2.070 -12.000 1.00 79.69 276 MET A N 1
ATOM 2177 C CA . MET A 1 276 ? 26.126 -1.419 -10.835 1.00 79.69 276 MET A CA 1
ATOM 2178 C C . MET A 1 276 ? 24.915 -2.214 -10.336 1.00 79.69 276 MET A C 1
ATOM 2180 O O . MET A 1 276 ? 24.780 -2.452 -9.137 1.00 79.69 276 MET A O 1
ATOM 2184 N N . PHE A 1 277 ? 24.041 -2.638 -11.249 1.00 82.19 277 PHE A N 1
ATOM 2185 C CA . PHE A 1 277 ? 22.867 -3.426 -10.899 1.00 82.19 277 PHE A CA 1
ATOM 2186 C C . PHE A 1 277 ? 23.232 -4.796 -10.321 1.00 82.19 277 PHE A C 1
ATOM 2188 O O . PHE A 1 277 ? 22.591 -5.221 -9.364 1.00 82.19 277 PHE A O 1
ATOM 2195 N N . GLU A 1 278 ? 24.272 -5.461 -10.823 1.00 82.88 278 GLU A N 1
ATOM 2196 C CA . GLU A 1 278 ? 24.776 -6.712 -10.248 1.00 82.88 278 GLU A CA 1
ATOM 2197 C C . GLU A 1 278 ? 25.264 -6.528 -8.806 1.00 82.88 278 GLU A C 1
ATOM 2199 O O . GLU A 1 278 ? 24.856 -7.287 -7.925 1.00 82.88 278 GLU A O 1
ATOM 2204 N N . GLU A 1 279 ? 26.053 -5.488 -8.525 1.00 80.06 279 GLU A N 1
ATOM 2205 C CA . GLU A 1 279 ? 26.530 -5.199 -7.165 1.00 80.06 279 GLU A CA 1
ATOM 2206 C C . GLU A 1 279 ? 25.378 -4.879 -6.200 1.00 80.06 279 GLU A C 1
ATOM 2208 O O . GLU A 1 279 ? 25.330 -5.422 -5.088 1.00 80.06 279 GLU A O 1
ATOM 2213 N N . VAL A 1 280 ? 24.383 -4.101 -6.650 1.00 82.88 280 VAL A N 1
ATOM 2214 C CA . VAL A 1 280 ? 23.136 -3.851 -5.902 1.00 82.88 280 VAL A CA 1
ATOM 2215 C C . VAL A 1 280 ? 22.376 -5.158 -5.648 1.00 82.88 280 VAL A C 1
ATOM 2217 O O . VAL A 1 280 ? 21.891 -5.387 -4.538 1.00 82.88 280 VAL A O 1
ATOM 2220 N N . LEU A 1 281 ? 22.309 -6.060 -6.629 1.00 80.81 281 LEU A N 1
ATOM 2221 C CA . LEU A 1 281 ? 21.679 -7.372 -6.469 1.00 80.81 281 LEU A CA 1
ATOM 2222 C C . LEU A 1 281 ? 22.441 -8.280 -5.495 1.00 80.81 281 LEU A C 1
ATOM 2224 O O . LEU A 1 281 ? 21.818 -9.176 -4.923 1.00 80.81 281 LEU A O 1
ATOM 2228 N N . THR A 1 282 ? 23.740 -8.062 -5.240 1.00 82.44 282 THR A N 1
ATOM 2229 C CA . THR A 1 282 ? 24.469 -8.820 -4.204 1.00 82.44 282 THR A CA 1
ATOM 2230 C C . THR A 1 282 ? 24.131 -8.380 -2.776 1.00 82.44 282 THR A C 1
ATOM 2232 O O . THR A 1 282 ? 24.345 -9.145 -1.828 1.00 82.44 282 THR A O 1
ATOM 2235 N N . PHE A 1 283 ? 23.563 -7.185 -2.596 1.00 79.25 283 PHE A N 1
ATOM 2236 C CA . PHE A 1 283 ? 23.195 -6.651 -1.284 1.00 79.25 283 PHE A CA 1
ATOM 2237 C C . PHE A 1 283 ? 22.047 -7.411 -0.631 1.00 79.25 283 PHE A C 1
ATOM 2239 O O . PHE A 1 283 ? 22.116 -7.752 0.555 1.00 79.25 283 PHE A O 1
ATOM 2246 N N . VAL A 1 284 ? 20.993 -7.693 -1.401 1.00 77.88 284 VAL A N 1
ATOM 2247 C CA . VAL A 1 284 ? 19.773 -8.325 -0.888 1.00 77.88 284 VAL A CA 1
ATOM 2248 C C . VAL A 1 284 ? 20.095 -9.701 -0.282 1.00 77.88 284 VAL A C 1
ATOM 2250 O O . VAL A 1 284 ? 19.769 -9.908 0.890 1.00 77.88 284 VAL A O 1
ATOM 2253 N N . PRO A 1 285 ? 20.843 -10.606 -0.949 1.00 75.25 285 PRO A N 1
ATOM 2254 C CA . PRO A 1 285 ? 21.282 -11.850 -0.326 1.00 75.25 285 PRO A CA 1
ATOM 2255 C C . PRO A 1 285 ? 22.252 -11.641 0.845 1.00 75.25 285 PRO A C 1
ATOM 2257 O O . PRO A 1 285 ? 22.182 -12.365 1.823 1.00 75.25 285 PRO A O 1
ATOM 2260 N N . LYS A 1 286 ? 23.169 -10.670 0.825 1.00 75.38 286 LYS A N 1
ATOM 2261 C CA . LYS A 1 286 ? 24.178 -10.559 1.901 1.00 75.38 286 LYS A CA 1
ATOM 2262 C C . LYS A 1 286 ? 23.623 -9.964 3.198 1.00 75.38 286 LYS A C 1
ATOM 2264 O O . LYS A 1 286 ? 23.940 -10.446 4.284 1.00 75.38 286 LYS A O 1
ATOM 2269 N N . LYS A 1 287 ? 22.825 -8.898 3.102 1.00 71.25 287 LYS A N 1
ATOM 2270 C CA . LYS A 1 287 ? 22.398 -8.085 4.255 1.00 71.25 287 LYS A CA 1
ATOM 2271 C C . LYS A 1 287 ? 20.934 -8.300 4.630 1.00 71.25 287 LYS A C 1
ATOM 2273 O O . LYS A 1 287 ? 20.607 -8.235 5.813 1.00 71.25 287 LYS A O 1
ATOM 2278 N N . CYS A 1 288 ? 20.066 -8.634 3.672 1.00 69.75 288 CYS A N 1
ATOM 2279 C CA . CYS A 1 288 ? 18.655 -8.894 3.968 1.00 69.75 288 CYS A CA 1
ATOM 2280 C C . CYS A 1 288 ? 18.387 -10.343 4.391 1.00 69.75 288 CYS A C 1
ATOM 2282 O O . CYS A 1 288 ? 17.309 -10.601 4.912 1.00 69.75 288 CYS A O 1
ATOM 2284 N N . LEU A 1 289 ? 19.338 -11.282 4.252 1.00 69.88 289 LEU A N 1
ATOM 2285 C CA . LEU A 1 289 ? 19.136 -12.682 4.664 1.00 69.88 289 LEU A CA 1
ATOM 2286 C C . LEU A 1 289 ? 18.760 -12.821 6.141 1.00 69.88 289 LEU A C 1
ATOM 2288 O O . LEU A 1 289 ? 17.876 -13.604 6.467 1.00 69.88 289 LEU A O 1
ATOM 2292 N N . VAL A 1 290 ? 19.390 -12.059 7.039 1.00 72.31 290 VAL A N 1
ATOM 2293 C CA . VAL A 1 290 ? 19.102 -12.141 8.482 1.00 72.31 290 VAL A CA 1
ATOM 2294 C C . VAL A 1 290 ? 17.661 -11.714 8.773 1.00 72.31 290 VAL A C 1
ATOM 2296 O O . VAL A 1 290 ? 16.948 -12.410 9.492 1.00 72.31 290 VAL A O 1
ATOM 2299 N N . LEU A 1 291 ? 17.210 -10.611 8.169 1.00 73.75 291 LEU A N 1
ATOM 2300 C CA . LEU A 1 291 ? 15.845 -10.101 8.316 1.00 73.75 291 LEU A CA 1
ATOM 2301 C C . LEU A 1 291 ? 14.826 -10.989 7.603 1.00 73.75 291 LEU A C 1
ATOM 2303 O O . LEU A 1 291 ? 13.813 -11.350 8.195 1.00 73.75 291 LEU A O 1
ATOM 2307 N N . SER A 1 292 ? 15.128 -11.405 6.373 1.00 70.19 292 SER A N 1
ATOM 2308 C CA . SER A 1 292 ? 14.308 -12.328 5.591 1.00 70.19 292 SER A CA 1
ATOM 2309 C C . SER A 1 292 ? 14.108 -13.634 6.346 1.00 70.19 292 SER A C 1
ATOM 2311 O O . SER A 1 292 ? 12.992 -14.118 6.432 1.00 70.19 292 SER A O 1
ATOM 2313 N N . ASN A 1 293 ? 15.151 -14.187 6.962 1.00 69.12 293 ASN A N 1
ATOM 2314 C CA . ASN A 1 293 ? 15.047 -15.423 7.730 1.00 69.12 293 ASN A CA 1
ATOM 2315 C C . ASN A 1 293 ? 14.146 -15.296 8.972 1.00 69.12 293 ASN A C 1
ATOM 2317 O O . ASN A 1 293 ? 13.515 -16.270 9.397 1.00 69.12 293 ASN A O 1
ATOM 2321 N N . ILE A 1 294 ? 14.065 -14.097 9.556 1.00 68.31 294 ILE A N 1
ATOM 2322 C CA . ILE A 1 294 ? 13.193 -13.800 10.699 1.00 68.31 294 ILE A CA 1
ATOM 2323 C C . ILE A 1 294 ? 11.737 -13.594 10.248 1.00 68.31 294 ILE A C 1
ATOM 2325 O O . ILE A 1 294 ? 10.818 -14.003 10.960 1.00 68.31 294 ILE A O 1
ATOM 2329 N N . THR A 1 295 ? 11.510 -13.004 9.071 1.00 69.19 295 THR A N 1
ATOM 2330 C CA . THR A 1 295 ? 10.164 -12.703 8.552 1.00 69.19 295 THR A CA 1
ATOM 2331 C C . THR A 1 295 ? 9.534 -13.859 7.768 1.00 69.19 295 THR A C 1
ATOM 2333 O O . THR A 1 295 ? 8.310 -13.986 7.761 1.00 69.19 295 THR A O 1
ATOM 2336 N N . THR A 1 296 ? 10.331 -14.739 7.148 1.00 61.97 296 THR A N 1
ATOM 2337 C CA . THR A 1 296 ? 9.847 -15.902 6.376 1.00 61.97 296 THR A CA 1
ATOM 2338 C C . THR A 1 296 ? 9.824 -17.207 7.174 1.00 61.97 296 THR A C 1
ATOM 2340 O O . THR A 1 296 ? 9.184 -18.167 6.749 1.00 61.97 296 THR A O 1
ATOM 2343 N N . GLY A 1 297 ? 10.461 -17.253 8.351 1.00 57.81 297 GLY A N 1
ATOM 2344 C CA . GLY A 1 297 ? 10.416 -18.411 9.251 1.00 57.81 297 GLY A CA 1
ATOM 2345 C C . GLY A 1 297 ? 11.388 -19.544 8.924 1.00 57.81 297 GLY A C 1
ATOM 2346 O O . GLY A 1 297 ? 11.308 -20.607 9.538 1.00 57.81 297 GLY A O 1
ATOM 2347 N N . THR A 1 298 ? 12.329 -19.340 8.002 1.00 53.75 298 THR A N 1
ATOM 2348 C CA . THR A 1 298 ? 13.360 -20.332 7.644 1.00 53.75 298 THR A CA 1
ATOM 2349 C C . THR A 1 298 ? 14.340 -20.621 8.789 1.00 53.75 298 THR A C 1
ATOM 2351 O O . THR A 1 298 ? 14.948 -21.686 8.817 1.00 53.75 298 THR A O 1
ATOM 2354 N N . SER A 1 299 ? 14.447 -19.736 9.789 1.00 50.81 299 SER A N 1
ATOM 2355 C CA . SER A 1 299 ? 15.281 -19.925 10.991 1.00 50.81 299 SER A CA 1
ATOM 2356 C C . SER A 1 299 ? 14.599 -20.638 12.171 1.00 50.81 299 SER A C 1
ATOM 2358 O O . SER A 1 299 ? 14.941 -20.371 13.323 1.00 50.81 299 SER A O 1
ATOM 2360 N N . GLY A 1 300 ? 13.636 -21.533 11.928 1.00 45.69 300 GLY A N 1
ATOM 2361 C CA . GLY A 1 300 ? 13.174 -22.488 12.949 1.00 45.69 300 GLY A CA 1
ATOM 2362 C C . GLY A 1 300 ? 12.569 -21.882 14.227 1.00 45.69 300 GLY A C 1
ATOM 2363 O O . GLY A 1 300 ? 12.641 -22.501 15.285 1.00 45.69 300 GLY A O 1
ATOM 2364 N N . GLY A 1 301 ? 11.973 -20.685 14.173 1.00 56.66 301 GLY A N 1
ATOM 2365 C CA . GLY A 1 301 ? 11.204 -20.161 15.306 1.00 56.66 301 GLY A CA 1
ATOM 2366 C C . GLY A 1 301 ? 10.133 -19.141 14.915 1.00 56.66 301 GLY A C 1
ATOM 2367 O O . GLY A 1 301 ? 9.905 -18.935 13.728 1.00 56.66 301 GLY A O 1
ATOM 2368 N N . ASP A 1 302 ? 9.466 -18.549 15.918 1.00 58.00 302 ASP A N 1
ATOM 2369 C CA . ASP A 1 302 ? 8.292 -17.670 15.756 1.00 58.00 302 ASP A CA 1
ATOM 2370 C C . ASP A 1 302 ? 8.446 -16.647 14.619 1.00 58.00 302 ASP A C 1
ATOM 2372 O O . ASP A 1 302 ? 9.327 -15.783 14.648 1.00 58.00 302 ASP A O 1
ATOM 2376 N N . ILE A 1 303 ? 7.552 -16.757 13.634 1.00 62.53 303 ILE A N 1
ATOM 2377 C CA . ILE A 1 303 ? 7.519 -15.934 12.424 1.00 62.53 303 ILE A CA 1
ATOM 2378 C C . ILE A 1 303 ? 6.901 -14.580 12.761 1.00 62.53 303 ILE A C 1
ATOM 2380 O O . ILE A 1 303 ? 5.733 -14.511 13.153 1.00 62.53 303 ILE A O 1
ATOM 2384 N N . VAL A 1 304 ? 7.649 -13.498 12.543 1.00 65.50 304 VAL A N 1
ATOM 2385 C CA . VAL A 1 304 ? 7.098 -12.142 12.641 1.00 65.50 304 VAL A CA 1
ATOM 2386 C C . VAL A 1 304 ? 6.527 -11.751 11.278 1.00 65.50 304 VAL A C 1
ATOM 2388 O O . VAL A 1 304 ? 7.257 -11.401 10.354 1.00 65.50 304 VAL A O 1
ATOM 2391 N N . ARG A 1 305 ? 5.202 -11.861 11.139 1.00 67.56 305 ARG A N 1
ATOM 2392 C CA . ARG A 1 305 ? 4.471 -11.511 9.911 1.00 67.56 305 ARG A CA 1
ATOM 2393 C C . ARG A 1 305 ? 4.173 -10.012 9.869 1.00 67.56 305 ARG A C 1
ATOM 2395 O O . ARG A 1 305 ? 3.894 -9.423 10.907 1.00 67.56 305 ARG A O 1
ATOM 2402 N N . GLY A 1 306 ? 4.161 -9.435 8.668 1.00 69.81 306 GLY A N 1
ATOM 2403 C CA . GLY A 1 306 ? 3.767 -8.037 8.435 1.00 69.81 306 GLY A CA 1
ATOM 2404 C C . GLY A 1 306 ? 4.858 -7.138 7.853 1.00 69.81 306 GLY A C 1
ATOM 2405 O O . GLY A 1 306 ? 4.563 -5.997 7.532 1.00 69.81 306 GLY A O 1
ATOM 2406 N N . TYR A 1 307 ? 6.076 -7.656 7.676 1.00 78.19 307 TYR A N 1
ATOM 2407 C CA . TYR A 1 307 ? 7.212 -6.910 7.133 1.00 78.19 307 TYR A CA 1
ATOM 2408 C C . TYR A 1 307 ? 7.556 -7.341 5.711 1.00 78.19 307 TYR A C 1
ATOM 2410 O O . TYR A 1 307 ? 7.558 -8.538 5.409 1.00 78.19 307 TYR A O 1
ATOM 2418 N N . ASP A 1 308 ? 7.920 -6.373 4.875 1.00 79.12 308 ASP A N 1
ATOM 2419 C CA . ASP A 1 308 ? 8.479 -6.594 3.543 1.00 79.12 308 ASP A CA 1
ATOM 2420 C C . ASP A 1 308 ? 9.658 -5.634 3.306 1.00 79.12 308 ASP A C 1
ATOM 2422 O O . ASP A 1 308 ? 9.590 -4.707 2.503 1.00 79.12 308 ASP A O 1
ATOM 2426 N N . PHE A 1 309 ? 10.764 -5.854 4.030 1.00 82.38 309 PHE A N 1
ATOM 2427 C CA . PHE A 1 309 ? 11.966 -5.008 3.960 1.00 82.38 309 PHE A CA 1
ATOM 2428 C C . PHE A 1 309 ? 12.516 -4.851 2.535 1.00 82.38 309 PHE A C 1
ATOM 2430 O O . PHE A 1 309 ? 13.023 -3.791 2.182 1.00 82.38 309 PHE A O 1
ATOM 2437 N N . VAL A 1 310 ? 12.409 -5.883 1.694 1.00 82.44 310 VAL A N 1
ATOM 2438 C CA . VAL A 1 310 ? 12.911 -5.822 0.313 1.00 82.44 310 VAL A CA 1
ATOM 2439 C C . VAL A 1 310 ? 12.089 -4.827 -0.511 1.00 82.44 310 VAL A C 1
ATOM 2441 O O . VAL A 1 310 ? 12.655 -3.986 -1.208 1.00 82.44 310 VAL A O 1
ATOM 2444 N N . VAL A 1 311 ? 10.760 -4.878 -0.392 1.00 83.75 311 VAL A N 1
ATOM 2445 C CA . VAL A 1 311 ? 9.852 -4.028 -1.174 1.00 83.75 311 VAL A CA 1
ATOM 2446 C C . VAL A 1 311 ? 9.717 -2.622 -0.595 1.00 83.75 311 VAL A C 1
ATOM 2448 O O . VAL A 1 311 ? 9.676 -1.666 -1.363 1.00 83.75 311 VAL A O 1
ATOM 2451 N N . ASN A 1 312 ? 9.658 -2.484 0.730 1.00 84.19 312 ASN A N 1
ATOM 2452 C CA . ASN A 1 312 ? 9.336 -1.215 1.390 1.00 84.19 312 ASN A CA 1
ATOM 2453 C C . ASN A 1 312 ? 10.572 -0.420 1.836 1.00 84.19 312 ASN A C 1
ATOM 2455 O O . ASN A 1 312 ? 10.488 0.796 1.957 1.00 84.19 312 ASN A O 1
ATOM 2459 N N . ALA A 1 313 ? 11.719 -1.071 2.065 1.00 84.12 313 ALA A N 1
ATOM 2460 C CA . ALA A 1 313 ? 12.939 -0.390 2.512 1.00 84.12 313 ALA A CA 1
ATOM 2461 C C . ALA A 1 313 ? 14.016 -0.355 1.420 1.00 84.12 313 ALA A C 1
ATOM 2463 O O . ALA A 1 313 ? 14.549 0.708 1.109 1.00 84.12 313 ALA A O 1
ATOM 2464 N N . VAL A 1 314 ? 14.321 -1.503 0.804 1.00 85.94 314 VAL A N 1
ATOM 2465 C CA . VAL A 1 314 ? 15.428 -1.612 -0.160 1.00 85.94 314 VAL A CA 1
ATOM 2466 C C . VAL A 1 314 ? 15.083 -0.975 -1.504 1.00 85.94 314 VAL A C 1
ATOM 2468 O O . VAL A 1 314 ? 15.807 -0.106 -1.984 1.00 85.94 314 VAL A O 1
ATOM 2471 N N . PHE A 1 315 ? 13.968 -1.383 -2.112 1.00 88.12 315 PHE A N 1
ATOM 2472 C CA . PHE A 1 315 ? 13.587 -0.904 -3.440 1.00 88.12 315 PHE A CA 1
ATOM 2473 C C . PHE A 1 315 ? 13.336 0.617 -3.517 1.00 88.12 315 PHE A C 1
ATOM 2475 O O . PHE A 1 315 ? 13.823 1.244 -4.461 1.00 88.12 315 PHE A O 1
ATOM 2482 N N . PRO A 1 316 ? 12.643 1.261 -2.554 1.00 87.44 316 PRO A N 1
ATOM 2483 C CA . PRO A 1 316 ? 12.394 2.699 -2.614 1.00 87.44 316 PRO A CA 1
ATOM 2484 C C . PRO A 1 316 ? 13.679 3.514 -2.494 1.00 87.44 316 PRO A C 1
ATOM 2486 O O . PRO A 1 316 ? 13.785 4.558 -3.135 1.00 87.44 316 PRO A O 1
ATOM 2489 N N . GLU A 1 317 ? 14.663 3.020 -1.736 1.00 87.19 317 GLU A N 1
ATOM 2490 C CA . GLU A 1 317 ? 15.978 3.653 -1.656 1.00 87.19 317 GLU A CA 1
ATOM 2491 C C . GLU A 1 317 ? 16.739 3.532 -2.967 1.00 87.19 317 GLU A C 1
ATOM 2493 O O . GLU A 1 317 ? 17.193 4.548 -3.471 1.00 87.19 317 GLU A O 1
ATOM 2498 N N . ILE A 1 318 ? 16.787 2.343 -3.582 1.00 85.81 318 ILE A N 1
ATOM 2499 C CA . ILE A 1 318 ? 17.428 2.156 -4.895 1.00 85.81 318 ILE A CA 1
ATOM 2500 C C . ILE A 1 318 ? 16.845 3.132 -5.921 1.00 85.81 318 ILE A C 1
ATOM 2502 O O . ILE A 1 318 ? 17.590 3.821 -6.615 1.00 85.81 318 ILE A O 1
ATOM 2506 N N . VAL A 1 319 ? 15.515 3.233 -6.001 1.00 86.12 319 VAL A N 1
ATOM 2507 C CA . VAL A 1 319 ? 14.858 4.161 -6.933 1.00 86.12 319 VAL A CA 1
ATOM 2508 C C . VAL A 1 319 ? 15.191 5.612 -6.592 1.00 86.12 319 VAL A C 1
ATOM 2510 O O . VAL A 1 319 ? 15.552 6.370 -7.487 1.00 86.12 319 VAL A O 1
ATOM 2513 N N . SER A 1 320 ? 15.116 6.006 -5.318 1.00 85.75 320 SER A N 1
ATOM 2514 C CA . SER A 1 320 ? 15.446 7.369 -4.884 1.00 85.75 320 SER A CA 1
ATOM 2515 C C . SER A 1 320 ? 16.896 7.733 -5.222 1.00 85.75 320 SER A C 1
ATOM 2517 O O . SER A 1 320 ? 17.163 8.806 -5.762 1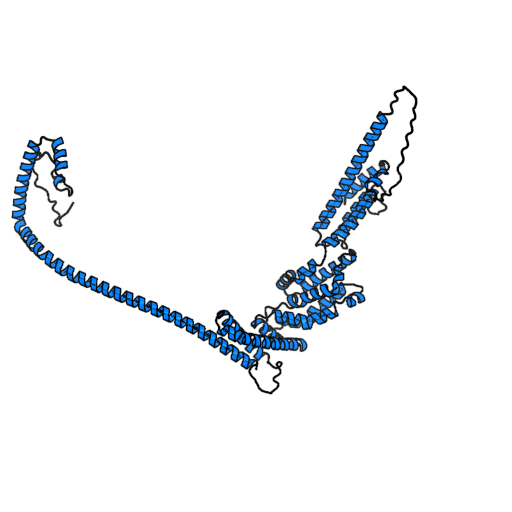.00 85.75 320 SER A O 1
ATOM 2519 N N . SER A 1 321 ? 17.833 6.824 -4.960 1.00 81.12 321 SER A N 1
ATOM 2520 C CA . SER A 1 321 ? 19.245 6.958 -5.304 1.00 81.12 321 SER A CA 1
ATOM 2521 C C . SER A 1 321 ? 19.448 7.111 -6.810 1.00 81.12 321 SER A C 1
ATOM 2523 O O . SER A 1 321 ? 20.149 8.030 -7.236 1.00 81.12 321 SER A O 1
ATOM 2525 N N . LEU A 1 322 ? 18.787 6.277 -7.620 1.00 83.25 322 LEU A N 1
ATOM 2526 C CA . LEU A 1 322 ? 18.869 6.347 -9.079 1.00 83.25 322 LEU A CA 1
ATOM 2527 C C . LEU A 1 322 ? 18.282 7.656 -9.631 1.00 83.25 322 LEU A C 1
ATOM 2529 O O . LEU A 1 322 ? 18.838 8.249 -10.557 1.00 83.25 322 LEU A O 1
ATOM 2533 N N . GLU A 1 323 ? 17.170 8.130 -9.067 1.00 82.81 323 GLU A N 1
ATOM 2534 C CA . GLU A 1 323 ? 16.521 9.371 -9.493 1.00 82.81 323 GLU A CA 1
ATOM 2535 C C . GLU A 1 323 ? 17.345 10.617 -9.142 1.00 82.81 323 GLU A C 1
ATOM 2537 O O . GLU A 1 323 ? 17.444 11.529 -9.964 1.00 82.81 323 GLU A O 1
ATOM 2542 N N . ILE A 1 324 ? 17.933 10.667 -7.942 1.00 81.88 324 ILE A N 1
ATOM 2543 C CA . ILE A 1 324 ? 18.671 11.840 -7.455 1.00 81.88 324 ILE A CA 1
ATOM 2544 C C . ILE A 1 324 ? 20.070 11.901 -8.066 1.00 81.88 324 ILE A C 1
ATOM 2546 O O . ILE A 1 324 ? 20.475 12.951 -8.564 1.00 81.88 324 ILE A O 1
ATOM 2550 N N . ARG A 1 325 ? 20.816 10.793 -8.016 1.00 75.62 325 ARG A N 1
ATOM 2551 C CA . ARG A 1 325 ? 22.240 10.783 -8.373 1.00 75.62 325 ARG A CA 1
ATOM 2552 C C . ARG A 1 325 ? 22.481 10.467 -9.834 1.00 75.62 325 ARG A C 1
ATOM 2554 O O . ARG A 1 325 ? 23.366 11.056 -10.424 1.00 75.62 325 ARG A O 1
ATOM 2561 N N . THR A 1 326 ? 21.653 9.620 -10.438 1.00 73.38 326 THR A N 1
ATOM 2562 C CA . THR A 1 326 ? 21.867 9.151 -11.813 1.00 73.38 326 THR A CA 1
ATOM 2563 C C . THR A 1 326 ? 20.768 9.621 -12.768 1.00 73.38 326 THR A C 1
ATOM 2565 O O . THR A 1 326 ? 20.398 8.913 -13.696 1.00 73.38 326 THR A O 1
ATOM 2568 N N . SER A 1 327 ? 20.228 10.833 -12.591 1.00 76.25 327 SER A N 1
ATOM 2569 C CA . SER A 1 327 ? 19.153 11.372 -13.455 1.00 76.25 327 SER A CA 1
ATOM 2570 C C . SER A 1 327 ? 19.512 11.407 -14.955 1.00 76.25 327 SER A C 1
ATOM 2572 O O . SER A 1 327 ? 18.637 11.322 -15.821 1.00 76.25 327 SER A O 1
ATOM 2574 N N . SER A 1 328 ? 20.810 11.453 -15.269 1.00 76.25 328 SER A N 1
ATOM 2575 C CA . SER A 1 328 ? 21.370 11.405 -16.622 1.00 76.25 328 SER A CA 1
ATOM 2576 C C . SER A 1 328 ? 21.106 10.081 -17.358 1.00 76.25 328 SER A C 1
ATOM 2578 O O . SER A 1 328 ? 21.122 10.051 -18.592 1.00 76.25 328 SER A O 1
ATOM 2580 N N . ILE A 1 329 ? 20.818 8.982 -16.647 1.00 77.88 329 ILE A N 1
ATOM 2581 C CA . ILE A 1 329 ? 20.553 7.672 -17.267 1.00 77.88 329 ILE A CA 1
ATOM 2582 C C . ILE A 1 329 ? 19.231 7.648 -18.034 1.00 77.88 329 ILE A C 1
ATOM 2584 O O . ILE A 1 329 ? 19.106 6.891 -18.994 1.00 77.88 329 ILE A O 1
ATOM 2588 N N . PHE A 1 330 ? 18.278 8.499 -17.644 1.00 79.69 330 PHE A N 1
ATOM 2589 C CA . PHE A 1 330 ? 16.945 8.571 -18.244 1.00 79.69 330 PHE A CA 1
ATOM 2590 C C . PHE A 1 330 ? 16.891 9.473 -19.485 1.00 79.69 330 PHE A C 1
ATOM 2592 O O . PHE A 1 330 ? 15.838 9.591 -20.117 1.00 79.69 330 PHE A O 1
ATOM 2599 N N . ALA A 1 331 ? 18.001 10.127 -19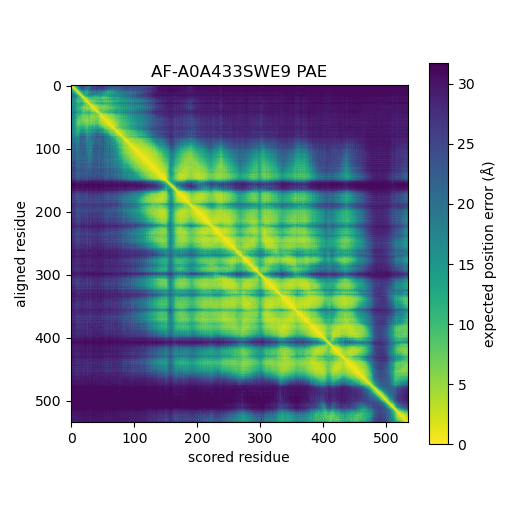.845 1.00 79.75 331 ALA A N 1
ATOM 2600 C CA . ALA A 1 331 ? 18.048 11.051 -20.969 1.00 79.75 331 ALA A CA 1
ATOM 2601 C C . ALA A 1 331 ? 17.895 10.304 -22.314 1.00 79.75 331 ALA A C 1
ATOM 2603 O O . ALA A 1 331 ? 18.736 9.467 -22.650 1.00 79.75 331 ALA A O 1
ATOM 2604 N N . PRO A 1 332 ? 16.883 10.632 -23.142 1.00 76.94 332 PRO A N 1
ATOM 2605 C CA . PRO A 1 332 ? 16.628 9.938 -24.408 1.00 76.94 332 PRO A CA 1
ATOM 2606 C C . PRO A 1 332 ? 17.546 10.384 -25.559 1.00 76.94 332 PRO A C 1
ATOM 2608 O O . PRO A 1 332 ? 17.358 9.945 -26.689 1.00 76.94 332 PRO A O 1
ATOM 2611 N N . GLY A 1 333 ? 18.520 11.268 -25.303 1.00 76.25 333 GLY A N 1
ATOM 2612 C CA . GLY A 1 333 ? 19.295 11.959 -26.341 1.00 76.25 333 GLY A CA 1
ATOM 2613 C C . GLY A 1 333 ? 20.057 11.038 -27.299 1.00 76.25 333 GLY A C 1
ATOM 2614 O O . GLY A 1 333 ? 20.125 11.335 -28.487 1.00 76.25 333 GLY A O 1
ATOM 2615 N N . ASN A 1 334 ? 20.583 9.907 -26.814 1.00 80.44 334 ASN A N 1
ATOM 2616 C CA . ASN A 1 334 ? 21.142 8.859 -27.668 1.00 80.44 334 ASN A CA 1
ATOM 2617 C C . ASN A 1 334 ? 20.271 7.592 -27.573 1.00 80.44 334 ASN A C 1
ATOM 2619 O O . ASN A 1 334 ? 20.306 6.915 -26.540 1.00 80.44 334 ASN A O 1
ATOM 2623 N N . PRO A 1 335 ? 19.527 7.239 -28.636 1.00 82.19 335 PRO A N 1
ATOM 2624 C CA . PRO A 1 335 ? 18.656 6.070 -28.644 1.00 82.19 335 PRO A CA 1
ATOM 2625 C C . PRO A 1 335 ? 19.361 4.729 -28.380 1.00 82.19 335 PRO A C 1
ATOM 2627 O O . PRO A 1 335 ? 18.789 3.859 -27.731 1.00 82.19 335 PRO A O 1
ATOM 2630 N N . GLU A 1 336 ? 20.592 4.521 -28.846 1.00 82.44 336 GLU A N 1
ATOM 2631 C CA . GLU A 1 336 ? 21.294 3.241 -28.644 1.00 82.44 336 GLU A CA 1
ATOM 2632 C C . GLU A 1 336 ? 21.688 3.051 -27.181 1.00 82.44 336 GLU A C 1
ATOM 2634 O O . GLU A 1 336 ? 21.459 1.996 -26.591 1.00 82.44 336 GLU A O 1
ATOM 2639 N N . ILE A 1 337 ? 22.227 4.108 -26.572 1.00 83.44 337 ILE A N 1
ATOM 2640 C CA . ILE A 1 337 ? 22.597 4.106 -25.155 1.00 83.44 337 ILE A CA 1
ATOM 2641 C C . ILE A 1 337 ? 21.338 4.001 -24.290 1.00 83.44 337 ILE A C 1
ATOM 2643 O O . ILE A 1 337 ? 21.324 3.237 -23.329 1.00 83.44 337 ILE A O 1
ATOM 2647 N N . PHE A 1 338 ? 20.266 4.715 -24.644 1.00 86.12 338 PHE A N 1
ATOM 2648 C CA . PHE A 1 338 ? 18.986 4.636 -23.940 1.00 86.12 338 PHE A CA 1
ATOM 2649 C C . PHE A 1 338 ? 18.399 3.219 -23.978 1.00 86.12 338 PHE A C 1
ATOM 2651 O O . PHE A 1 338 ? 17.967 2.716 -22.944 1.00 86.12 338 PHE A O 1
ATOM 2658 N N . HIS A 1 339 ? 18.426 2.548 -25.137 1.00 86.25 339 HIS A N 1
ATOM 2659 C CA . HIS A 1 339 ? 17.954 1.165 -25.274 1.00 86.25 339 HIS A CA 1
ATOM 2660 C C . HIS A 1 339 ? 18.769 0.195 -24.412 1.00 86.25 339 HIS A C 1
ATOM 2662 O O . HIS A 1 339 ? 18.180 -0.575 -23.650 1.00 86.25 339 HIS A O 1
ATOM 2668 N N . LYS A 1 340 ? 20.106 0.286 -24.455 1.00 85.00 340 LYS A N 1
ATOM 2669 C CA . LYS A 1 340 ? 20.993 -0.540 -23.618 1.00 85.00 340 LYS A CA 1
ATOM 2670 C C . LYS A 1 340 ? 20.713 -0.336 -22.128 1.00 85.00 340 LYS A C 1
ATOM 2672 O O . LYS A 1 340 ? 20.509 -1.308 -21.407 1.00 85.00 340 LYS A O 1
ATOM 2677 N N . LYS A 1 341 ? 20.622 0.921 -21.678 1.00 85.31 341 LYS A N 1
ATOM 2678 C CA . LYS A 1 341 ? 20.338 1.270 -20.275 1.00 85.31 341 LYS A CA 1
ATOM 2679 C C . LYS A 1 341 ? 18.952 0.806 -19.821 1.00 85.31 341 LYS A C 1
ATOM 2681 O O . LYS A 1 341 ? 18.821 0.259 -18.729 1.00 85.31 341 LYS A O 1
ATOM 2686 N N . TYR A 1 342 ? 17.929 0.984 -20.657 1.00 86.56 342 TYR A N 1
ATOM 2687 C CA . TYR A 1 342 ? 16.573 0.522 -20.363 1.00 86.56 342 TYR A CA 1
ATOM 2688 C C . TYR A 1 342 ? 16.509 -1.007 -20.267 1.00 86.56 342 TYR A C 1
ATOM 2690 O O . TYR A 1 342 ? 15.919 -1.540 -19.332 1.00 86.56 342 TYR A O 1
ATOM 2698 N N . THR A 1 343 ? 17.158 -1.716 -21.192 1.00 86.38 343 THR A N 1
ATOM 2699 C CA . THR A 1 343 ? 17.203 -3.185 -21.194 1.00 86.38 343 THR A CA 1
ATOM 2700 C C . THR A 1 343 ? 17.922 -3.723 -19.956 1.00 86.38 343 THR A C 1
ATOM 2702 O O . THR A 1 343 ? 17.396 -4.623 -19.304 1.00 86.38 343 THR A O 1
ATOM 2705 N N . ALA A 1 344 ? 19.055 -3.126 -19.571 1.00 86.50 344 ALA A N 1
ATOM 2706 C CA . ALA A 1 344 ? 19.754 -3.463 -18.329 1.00 86.50 344 ALA A CA 1
ATOM 2707 C C . ALA A 1 344 ? 18.871 -3.224 -17.089 1.00 86.50 344 ALA A C 1
ATOM 2709 O O . ALA A 1 344 ? 18.821 -4.058 -16.190 1.00 86.50 344 ALA A O 1
ATOM 2710 N N . CYS A 1 345 ? 18.103 -2.127 -17.063 1.00 88.00 345 CYS A N 1
ATOM 2711 C CA . CYS A 1 345 ? 17.148 -1.853 -15.987 1.00 88.00 345 CYS A CA 1
ATOM 2712 C C . CYS A 1 345 ? 16.021 -2.900 -15.928 1.00 88.00 345 CYS A C 1
ATOM 2714 O O . CYS A 1 345 ? 15.661 -3.339 -14.840 1.00 88.00 345 CYS A O 1
ATOM 2716 N N . MET A 1 346 ? 15.490 -3.353 -17.069 1.00 88.75 346 MET A N 1
ATOM 2717 C CA . MET A 1 346 ? 14.470 -4.412 -17.086 1.00 88.75 346 MET A CA 1
ATOM 2718 C C . MET A 1 346 ? 15.032 -5.755 -16.599 1.00 88.75 346 MET A C 1
ATOM 2720 O O . MET A 1 346 ? 14.397 -6.414 -15.783 1.00 88.75 346 MET A O 1
ATOM 2724 N N . GLN A 1 347 ? 16.248 -6.124 -17.015 1.00 87.75 347 GLN A N 1
ATOM 2725 C CA . GLN A 1 347 ? 16.929 -7.332 -16.526 1.00 87.75 347 GLN A CA 1
ATOM 2726 C C . GLN A 1 347 ? 17.210 -7.273 -15.020 1.00 87.75 347 GLN A C 1
ATOM 2728 O O . GLN A 1 347 ? 17.070 -8.276 -14.316 1.00 87.75 347 GLN A O 1
ATOM 2733 N N . PHE A 1 348 ? 17.575 -6.093 -14.513 1.00 88.75 348 PHE A N 1
ATOM 2734 C CA . PHE A 1 348 ? 17.704 -5.844 -13.083 1.00 88.75 348 PHE A CA 1
ATOM 2735 C C . PHE A 1 348 ? 16.372 -6.047 -12.356 1.00 88.75 348 PHE A C 1
ATOM 2737 O O . PHE A 1 348 ? 16.349 -6.748 -11.348 1.00 88.75 348 PHE A O 1
ATOM 2744 N N . LEU A 1 349 ? 15.268 -5.489 -12.867 1.00 88.25 349 LEU A N 1
ATOM 2745 C CA . LEU A 1 349 ? 13.945 -5.663 -12.261 1.00 88.25 349 LEU A CA 1
ATOM 2746 C C . LEU A 1 349 ? 13.524 -7.135 -12.236 1.00 88.25 349 LEU A C 1
ATOM 2748 O O . LEU A 1 349 ? 13.096 -7.609 -11.188 1.00 88.25 349 LEU A O 1
ATOM 2752 N N . ASP A 1 350 ? 13.721 -7.877 -13.327 1.00 87.25 350 ASP A N 1
ATOM 2753 C CA . ASP A 1 350 ? 13.434 -9.317 -13.378 1.00 87.25 350 ASP A CA 1
ATOM 2754 C C . ASP A 1 350 ? 14.287 -10.098 -12.361 1.00 87.25 350 ASP A C 1
ATOM 2756 O O . ASP A 1 350 ? 13.799 -10.977 -11.645 1.00 87.25 350 ASP A O 1
ATOM 2760 N N . SER A 1 351 ? 15.571 -9.750 -12.243 1.00 85.44 351 SER A N 1
ATOM 2761 C CA . SER A 1 351 ? 16.483 -10.368 -11.275 1.00 85.44 351 SER A CA 1
ATOM 2762 C C . SER A 1 351 ? 16.114 -10.024 -9.831 1.00 85.44 351 SER A C 1
ATOM 2764 O O . SER A 1 351 ? 16.198 -10.884 -8.955 1.00 85.44 351 SER A O 1
ATOM 2766 N N . PHE A 1 352 ? 15.663 -8.797 -9.575 1.00 85.12 352 PHE A N 1
ATOM 2767 C CA . PHE A 1 352 ? 15.204 -8.350 -8.263 1.00 85.12 352 PHE A CA 1
ATOM 2768 C C . PHE A 1 352 ? 13.877 -9.018 -7.876 1.00 85.12 352 PHE A C 1
ATOM 2770 O O . PHE A 1 352 ? 13.715 -9.456 -6.738 1.00 85.12 352 PHE A O 1
ATOM 2777 N N . GLU A 1 353 ? 12.952 -9.187 -8.826 1.00 86.75 353 GLU A N 1
ATOM 2778 C CA . GLU A 1 353 ? 11.710 -9.939 -8.617 1.00 86.75 353 GLU A CA 1
ATOM 2779 C C . GLU A 1 353 ? 11.978 -11.403 -8.241 1.00 86.75 353 GLU A C 1
ATOM 2781 O O . GLU A 1 353 ? 11.298 -11.943 -7.367 1.00 86.75 353 GLU A O 1
ATOM 2786 N N . ASN A 1 354 ? 13.007 -12.027 -8.824 1.00 83.81 354 ASN A N 1
ATOM 2787 C CA . ASN A 1 354 ? 13.432 -13.384 -8.459 1.00 83.81 354 ASN A CA 1
ATOM 2788 C C . ASN A 1 354 ? 13.996 -13.483 -7.031 1.00 83.81 354 ASN A C 1
ATOM 2790 O O . ASN A 1 354 ? 13.993 -14.565 -6.443 1.00 83.81 354 ASN A O 1
ATOM 2794 N N . GLN A 1 355 ? 14.468 -12.375 -6.455 1.00 78.25 355 GLN A N 1
ATOM 2795 C CA . GLN A 1 355 ? 14.936 -12.319 -5.067 1.00 78.25 355 GLN A CA 1
ATOM 2796 C C . GLN A 1 355 ? 13.792 -12.099 -4.063 1.00 78.25 355 GLN A C 1
ATOM 2798 O O . GLN A 1 355 ? 13.988 -12.266 -2.856 1.00 78.25 355 GLN A O 1
ATOM 2803 N N . CYS A 1 356 ? 12.581 -11.763 -4.522 1.00 76.62 356 CYS A N 1
ATOM 2804 C CA . CYS A 1 356 ? 11.417 -11.660 -3.650 1.00 76.62 356 CYS A CA 1
ATOM 2805 C C . CYS A 1 356 ? 10.962 -13.055 -3.183 1.00 76.62 356 CYS A C 1
ATOM 2807 O O . CYS A 1 356 ? 10.616 -13.923 -3.979 1.00 76.62 356 CYS A O 1
ATOM 2809 N N . GLY A 1 357 ? 10.858 -13.261 -1.866 1.00 68.31 357 GLY A N 1
ATOM 2810 C CA . GLY A 1 357 ? 10.534 -14.573 -1.285 1.00 68.31 357 GLY A CA 1
ATOM 2811 C C . GLY A 1 357 ? 9.108 -15.098 -1.537 1.00 68.31 357 GLY A C 1
ATOM 2812 O O . GLY A 1 357 ? 8.783 -16.197 -1.094 1.00 68.31 357 GLY A O 1
ATOM 2813 N N . SER A 1 358 ? 8.219 -14.336 -2.192 1.00 76.12 358 SER A N 1
ATOM 2814 C CA . SER A 1 358 ? 6.852 -14.786 -2.502 1.00 76.12 358 SER A CA 1
ATOM 2815 C C . SER A 1 358 ? 6.207 -14.037 -3.671 1.00 76.12 358 SER A C 1
ATOM 2817 O O . SER A 1 358 ? 6.420 -12.838 -3.854 1.00 76.12 358 SER A O 1
ATOM 2819 N N . GLN A 1 359 ? 5.282 -14.700 -4.378 1.00 80.69 359 GLN A N 1
ATOM 2820 C CA . GLN A 1 359 ? 4.485 -14.075 -5.446 1.00 80.69 359 GLN A CA 1
ATOM 2821 C C . GLN A 1 359 ? 3.638 -12.889 -4.951 1.00 80.69 359 GLN A C 1
ATOM 2823 O O . GLN A 1 359 ? 3.336 -11.965 -5.708 1.00 80.69 359 GLN A O 1
ATOM 2828 N N . ALA A 1 360 ? 3.227 -12.907 -3.680 1.00 76.62 360 ALA A N 1
ATOM 2829 C CA . ALA A 1 360 ? 2.498 -11.799 -3.072 1.00 76.62 360 ALA A CA 1
ATOM 2830 C C . ALA A 1 360 ? 3.388 -10.556 -2.905 1.00 76.62 360 ALA A C 1
ATOM 2832 O O . ALA A 1 360 ? 2.914 -9.448 -3.138 1.00 76.62 360 ALA A O 1
ATOM 2833 N N . SER A 1 361 ? 4.666 -10.742 -2.558 1.00 78.50 361 SER A N 1
ATOM 2834 C CA . SER A 1 361 ? 5.658 -9.663 -2.472 1.00 78.50 361 SER A CA 1
ATOM 2835 C C . SER A 1 361 ? 5.947 -9.063 -3.852 1.00 78.50 361 SER A C 1
ATOM 2837 O O . SER A 1 361 ? 5.854 -7.850 -4.007 1.00 78.50 361 SER A O 1
ATOM 2839 N N . VAL A 1 362 ? 6.095 -9.891 -4.895 1.00 84.50 362 VAL A N 1
ATOM 2840 C CA . VAL A 1 362 ? 6.247 -9.412 -6.288 1.00 84.50 362 VAL A CA 1
ATOM 2841 C C . VAL A 1 362 ? 5.053 -8.560 -6.737 1.00 84.50 362 VAL A C 1
ATOM 2843 O O . VAL A 1 362 ? 5.218 -7.496 -7.331 1.00 84.50 362 VAL A O 1
ATOM 2846 N N . LYS A 1 363 ? 3.818 -8.980 -6.422 1.00 84.00 363 LYS A N 1
ATOM 2847 C CA . LYS A 1 363 ? 2.626 -8.170 -6.735 1.00 84.00 363 LYS A CA 1
ATOM 2848 C C . LYS A 1 363 ? 2.643 -6.817 -6.023 1.00 84.00 363 LYS A C 1
ATOM 2850 O O . LYS A 1 363 ? 2.251 -5.828 -6.636 1.00 84.00 363 LYS A O 1
ATOM 2855 N N . ARG A 1 364 ? 3.091 -6.766 -4.764 1.00 82.31 364 ARG A N 1
ATOM 2856 C CA . ARG A 1 364 ? 3.236 -5.503 -4.024 1.00 82.31 364 ARG A CA 1
ATOM 2857 C C . ARG A 1 364 ? 4.329 -4.626 -4.617 1.00 82.31 364 ARG A C 1
ATOM 2859 O O . ARG A 1 364 ? 4.085 -3.441 -4.791 1.00 82.31 364 ARG A O 1
ATOM 2866 N N . LEU A 1 365 ? 5.467 -5.205 -5.000 1.00 86.31 365 LEU A N 1
ATOM 2867 C CA . LEU A 1 365 ? 6.561 -4.488 -5.653 1.00 86.31 365 LEU A CA 1
ATOM 2868 C C . LEU A 1 365 ? 6.084 -3.777 -6.921 1.00 86.31 365 LEU A C 1
ATOM 2870 O O . LEU A 1 365 ? 6.260 -2.571 -7.052 1.00 86.31 365 LEU A O 1
ATOM 2874 N N . ARG A 1 366 ? 5.391 -4.494 -7.813 1.00 86.38 366 ARG A N 1
ATOM 2875 C CA . ARG A 1 366 ? 4.858 -3.915 -9.059 1.00 86.38 366 ARG A CA 1
ATOM 2876 C C . ARG A 1 366 ? 3.807 -2.824 -8.829 1.00 86.38 366 ARG A C 1
ATOM 2878 O O . ARG A 1 366 ? 3.611 -1.974 -9.691 1.00 86.38 366 ARG A O 1
ATOM 2885 N N . GLN A 1 367 ? 3.108 -2.861 -7.694 1.00 88.25 367 GLN A N 1
ATOM 2886 C CA . GLN A 1 367 ? 2.130 -1.843 -7.290 1.00 88.25 367 GLN A CA 1
ATOM 2887 C C . GLN A 1 367 ? 2.762 -0.692 -6.497 1.00 88.25 367 GLN A C 1
ATOM 2889 O O . GLN A 1 367 ? 2.091 0.309 -6.244 1.00 88.25 367 GLN A O 1
ATOM 2894 N N . HIS A 1 368 ? 4.026 -0.820 -6.091 1.00 88.00 368 HIS A N 1
ATOM 2895 C CA . HIS A 1 368 ? 4.682 0.149 -5.231 1.00 88.00 368 HIS A CA 1
ATOM 2896 C C . HIS A 1 368 ? 4.870 1.493 -5.966 1.00 88.00 368 HIS A C 1
ATOM 2898 O O . HIS A 1 368 ? 5.292 1.494 -7.129 1.00 88.00 368 HIS A O 1
ATOM 2904 N N . PRO A 1 369 ? 4.630 2.652 -5.316 1.00 86.50 369 PRO A N 1
ATOM 2905 C CA . PRO A 1 369 ? 4.773 3.967 -5.948 1.00 86.50 369 PRO A CA 1
ATOM 2906 C C . PRO A 1 369 ? 6.143 4.200 -6.593 1.00 86.50 369 PRO A C 1
ATOM 2908 O O . PRO A 1 369 ? 6.216 4.732 -7.697 1.00 86.50 369 PRO A O 1
ATOM 2911 N N . SER A 1 370 ? 7.225 3.743 -5.956 1.00 86.81 370 SER A N 1
ATOM 2912 C CA . SER A 1 370 ? 8.584 3.849 -6.510 1.00 86.81 370 SER A CA 1
ATOM 2913 C C . SER A 1 370 ? 8.767 3.042 -7.798 1.00 86.81 370 SER A C 1
ATOM 2915 O O . SER A 1 370 ? 9.499 3.473 -8.680 1.00 86.81 370 SER A O 1
ATOM 2917 N N . TYR A 1 371 ? 8.084 1.902 -7.947 1.00 88.06 371 TYR A N 1
ATOM 2918 C CA . TYR A 1 371 ? 8.186 1.070 -9.153 1.00 88.06 371 TYR A CA 1
ATOM 2919 C C . TYR A 1 371 ? 7.511 1.773 -10.329 1.00 88.06 371 TYR A C 1
ATOM 2921 O O . TYR A 1 371 ? 8.065 1.878 -11.423 1.00 88.06 371 TYR A O 1
ATOM 2929 N N . VAL A 1 372 ? 6.330 2.337 -10.068 1.00 87.06 372 VAL A N 1
ATOM 2930 C CA . VAL A 1 372 ? 5.594 3.147 -11.041 1.00 87.06 372 VAL A CA 1
ATOM 2931 C C . VAL A 1 372 ? 6.366 4.423 -11.390 1.00 87.06 372 VAL A C 1
ATOM 2933 O O . VAL A 1 372 ? 6.432 4.772 -12.567 1.00 87.06 372 VAL A O 1
ATOM 2936 N N . SER A 1 373 ? 6.985 5.088 -10.404 1.00 87.50 373 SER A N 1
ATOM 2937 C CA . SER A 1 373 ? 7.839 6.264 -10.632 1.00 87.50 373 SER A CA 1
ATOM 2938 C C . SER A 1 373 ? 8.998 5.918 -11.556 1.00 87.50 373 SER A C 1
ATOM 2940 O O . SER A 1 373 ? 9.120 6.528 -12.616 1.00 87.50 373 SER A O 1
ATOM 2942 N N . LEU A 1 374 ? 9.774 4.879 -11.222 1.00 87.06 374 LEU A N 1
ATOM 2943 C CA . LEU A 1 374 ? 10.921 4.436 -12.010 1.00 87.06 374 LEU A CA 1
ATOM 2944 C C . LEU A 1 374 ? 10.533 4.180 -13.471 1.00 87.06 374 LEU A C 1
ATOM 2946 O O . LEU A 1 374 ? 11.165 4.717 -14.377 1.00 87.06 374 LEU A O 1
ATOM 2950 N N . LEU A 1 375 ? 9.464 3.411 -13.711 1.00 85.69 375 LEU A N 1
ATOM 2951 C CA . LEU A 1 375 ? 8.974 3.151 -15.067 1.00 85.69 375 LEU A CA 1
ATOM 2952 C C . LEU A 1 375 ? 8.469 4.416 -15.770 1.00 85.69 375 LEU A C 1
ATOM 2954 O O . LEU A 1 375 ? 8.681 4.570 -16.970 1.00 85.69 375 LEU A O 1
ATOM 2958 N N . GLY A 1 376 ? 7.831 5.329 -15.037 1.00 84.06 376 GLY A N 1
ATOM 2959 C CA . GLY A 1 376 ? 7.346 6.604 -15.560 1.00 84.06 376 GLY A CA 1
ATOM 2960 C C . GLY A 1 376 ? 8.457 7.581 -15.958 1.00 84.06 376 GLY A C 1
ATOM 2961 O O . GLY A 1 376 ? 8.250 8.392 -16.861 1.00 84.06 376 GLY A O 1
ATOM 2962 N N . LYS A 1 377 ? 9.643 7.504 -15.336 1.00 85.38 377 LYS A N 1
ATOM 2963 C CA . LYS A 1 377 ? 10.809 8.333 -15.701 1.00 85.38 377 LYS A CA 1
ATOM 2964 C C . LYS A 1 377 ? 11.390 7.958 -17.062 1.00 85.38 377 LYS A C 1
ATOM 2966 O O . LYS A 1 377 ? 11.953 8.815 -17.744 1.00 85.38 377 LYS A O 1
ATOM 2971 N N . TRP A 1 378 ? 11.234 6.705 -17.487 1.00 86.62 378 TRP A N 1
ATOM 2972 C CA . TRP A 1 378 ? 11.646 6.277 -18.818 1.00 86.62 378 TRP A CA 1
ATOM 2973 C C . TRP A 1 378 ? 10.712 6.871 -19.872 1.00 86.62 378 TRP A C 1
ATOM 2975 O O . TRP A 1 378 ? 9.579 6.434 -20.071 1.00 86.62 378 TRP A O 1
ATOM 2985 N N . SER A 1 379 ? 11.212 7.870 -20.597 1.00 86.00 379 SER A N 1
ATOM 2986 C CA . SER A 1 379 ? 10.479 8.576 -21.650 1.00 86.00 379 SER A CA 1
ATOM 2987 C C . SER A 1 379 ? 10.369 7.755 -22.947 1.00 86.00 379 SER A C 1
ATOM 2989 O O . SER A 1 379 ? 10.779 8.178 -24.028 1.00 86.00 379 SER A O 1
ATOM 2991 N N . LEU A 1 380 ? 9.747 6.574 -22.862 1.00 86.25 380 LEU A N 1
ATOM 2992 C CA . LEU A 1 380 ? 9.512 5.672 -23.995 1.00 86.25 380 LEU A CA 1
ATOM 2993 C C . LEU A 1 380 ? 8.855 6.357 -25.214 1.00 86.25 380 LEU A C 1
ATOM 2995 O O . LEU A 1 380 ? 9.244 6.041 -26.341 1.00 86.25 380 LEU A O 1
ATOM 2999 N N . PRO A 1 381 ? 7.909 7.313 -25.058 1.00 86.12 381 PRO A N 1
ATOM 3000 C CA . PRO A 1 381 ? 7.368 8.048 -26.200 1.00 86.12 381 PRO A CA 1
ATOM 3001 C C . PRO A 1 381 ? 8.413 8.894 -26.939 1.00 86.12 381 PRO A C 1
ATOM 3003 O O . PRO A 1 381 ? 8.364 8.953 -28.164 1.00 86.12 381 PRO A O 1
ATOM 3006 N N . VAL A 1 382 ? 9.353 9.517 -26.217 1.00 86.81 382 VAL A N 1
ATOM 3007 C CA . VAL A 1 382 ? 10.415 10.355 -26.801 1.00 86.81 382 VAL A CA 1
ATOM 3008 C C . VAL A 1 382 ? 11.433 9.478 -27.520 1.00 86.81 382 VAL A C 1
ATOM 3010 O O . VAL A 1 382 ? 11.786 9.765 -28.660 1.00 86.81 382 VAL A O 1
ATOM 3013 N N . TYR A 1 383 ? 11.827 8.358 -26.908 1.00 87.69 383 TYR A N 1
ATOM 3014 C CA . TYR A 1 383 ? 12.661 7.350 -27.563 1.00 87.69 383 TYR A CA 1
ATOM 3015 C C . TYR A 1 383 ? 12.050 6.879 -28.890 1.00 87.69 383 TYR A C 1
ATOM 3017 O O . TYR A 1 383 ? 12.709 6.909 -29.932 1.00 87.69 383 TYR A O 1
ATOM 3025 N N . PHE A 1 384 ? 10.765 6.502 -28.865 1.00 86.62 384 PHE A N 1
ATOM 3026 C CA . PHE A 1 384 ? 10.051 6.094 -30.071 1.00 86.62 384 PHE A CA 1
ATOM 3027 C C . PHE A 1 384 ? 10.011 7.216 -31.111 1.00 86.62 384 PHE A C 1
ATOM 3029 O O . PHE A 1 384 ? 10.186 6.942 -32.289 1.00 86.62 384 PHE A O 1
ATOM 3036 N N . GLN A 1 385 ? 9.808 8.469 -30.699 1.00 88.12 385 GLN A N 1
ATOM 3037 C CA . GLN A 1 385 ? 9.776 9.609 -31.614 1.00 88.12 385 GLN A CA 1
ATOM 3038 C C . GLN A 1 385 ? 11.124 9.836 -32.312 1.00 88.12 385 GLN A C 1
ATOM 3040 O O . GLN A 1 385 ? 11.133 10.075 -33.517 1.00 88.12 385 GLN A O 1
ATOM 3045 N N . ILE A 1 386 ? 12.248 9.714 -31.598 1.00 86.75 386 ILE A N 1
ATOM 3046 C CA . ILE A 1 386 ? 13.584 9.848 -32.198 1.00 86.75 386 ILE A CA 1
ATOM 3047 C C . ILE A 1 386 ? 13.829 8.711 -33.200 1.00 86.75 386 ILE A C 1
ATOM 3049 O O . ILE A 1 386 ? 14.258 8.966 -34.323 1.00 86.75 386 ILE A O 1
ATOM 3053 N N . ARG A 1 387 ? 13.493 7.462 -32.839 1.00 85.38 387 ARG A N 1
ATOM 3054 C CA . ARG A 1 387 ? 13.616 6.305 -33.747 1.00 85.38 387 ARG A CA 1
ATOM 3055 C C . ARG A 1 387 ? 12.687 6.402 -34.955 1.00 85.38 387 ARG A C 1
ATOM 3057 O O . ARG A 1 387 ? 13.107 6.112 -36.069 1.00 85.38 387 ARG A O 1
ATOM 3064 N N . PHE A 1 388 ? 11.453 6.852 -34.745 1.00 86.38 388 PHE A N 1
ATOM 3065 C CA . PHE A 1 388 ? 10.497 7.127 -35.811 1.00 86.38 388 PHE A CA 1
ATOM 3066 C C . PHE A 1 388 ? 11.059 8.164 -36.781 1.00 86.38 388 PHE A C 1
ATOM 3068 O O . PHE A 1 388 ? 11.040 7.933 -37.983 1.00 86.38 388 PHE A O 1
ATOM 3075 N N . GLN A 1 389 ? 11.585 9.283 -36.275 1.00 87.81 389 GLN A N 1
ATOM 3076 C CA . GLN A 1 389 ? 12.120 10.348 -37.116 1.00 87.81 389 GLN A CA 1
ATOM 3077 C C . GLN A 1 389 ? 13.361 9.895 -37.890 1.00 87.81 389 GLN A C 1
ATOM 3079 O O . GLN A 1 389 ? 13.457 10.200 -39.074 1.00 87.81 389 GLN A O 1
ATOM 3084 N N . ASP A 1 390 ? 14.276 9.153 -37.267 1.00 86.94 390 ASP A N 1
ATOM 3085 C CA . ASP A 1 390 ? 15.473 8.622 -37.930 1.00 86.94 390 ASP A CA 1
ATOM 3086 C C . ASP A 1 390 ? 15.093 7.687 -39.093 1.00 86.94 390 ASP A C 1
ATOM 3088 O O . ASP A 1 390 ? 15.479 7.921 -40.239 1.00 86.94 390 ASP A O 1
ATOM 3092 N N . ILE A 1 391 ? 14.228 6.700 -38.834 1.00 85.56 391 ILE A N 1
ATOM 3093 C CA . ILE A 1 391 ? 13.793 5.730 -39.850 1.00 85.56 391 ILE A CA 1
ATOM 3094 C C . ILE A 1 391 ? 12.936 6.406 -40.933 1.00 85.56 391 ILE A C 1
ATOM 3096 O O . ILE A 1 391 ? 13.169 6.199 -42.122 1.00 85.56 391 ILE A O 1
ATOM 3100 N N . ALA A 1 392 ? 11.975 7.254 -40.554 1.00 86.44 392 ALA A N 1
ATOM 3101 C CA . ALA A 1 392 ? 11.107 7.942 -41.509 1.00 86.44 392 ALA A CA 1
ATOM 3102 C C . ALA A 1 392 ? 11.879 8.937 -42.388 1.00 86.44 392 ALA A C 1
ATOM 3104 O O . ALA A 1 392 ? 11.625 9.008 -43.586 1.00 86.44 392 ALA A O 1
ATOM 3105 N N . THR A 1 393 ? 12.854 9.669 -41.837 1.00 87.06 393 THR A N 1
ATOM 3106 C CA . THR A 1 393 ? 13.672 10.613 -42.620 1.00 87.06 393 THR A CA 1
ATOM 3107 C C . THR A 1 393 ? 14.539 9.871 -43.634 1.00 87.06 393 THR A C 1
ATOM 3109 O O . THR A 1 393 ? 14.627 10.292 -44.789 1.00 87.06 393 THR A O 1
ATOM 3112 N N . ARG A 1 394 ? 15.144 8.739 -43.239 1.00 84.44 394 ARG A N 1
ATOM 3113 C CA . ARG A 1 394 ? 15.890 7.866 -44.163 1.00 84.44 394 ARG A CA 1
ATOM 3114 C C . ARG A 1 394 ? 14.990 7.332 -45.275 1.00 84.44 394 ARG A C 1
ATOM 3116 O O . ARG A 1 394 ? 15.384 7.364 -46.439 1.00 84.44 394 ARG A O 1
ATOM 3123 N N . PHE A 1 395 ? 13.777 6.903 -44.927 1.00 83.75 395 PHE A N 1
ATOM 3124 C CA . PHE A 1 395 ? 12.802 6.404 -45.889 1.00 83.75 395 PHE A CA 1
ATOM 3125 C C . PHE A 1 395 ? 12.352 7.487 -46.883 1.00 83.75 395 PHE A C 1
ATOM 3127 O O . PHE A 1 395 ? 12.468 7.280 -48.087 1.00 83.75 395 PHE A O 1
ATOM 3134 N N . GLU A 1 396 ? 11.938 8.671 -46.420 1.00 84.00 396 GLU A N 1
ATOM 3135 C CA . GLU A 1 396 ? 11.534 9.783 -47.302 1.00 84.00 396 GLU A CA 1
ATOM 3136 C C . GLU A 1 396 ? 12.688 10.258 -48.201 1.00 84.00 396 GLU A C 1
ATOM 3138 O O . GLU A 1 396 ? 12.492 10.514 -49.387 1.00 84.00 396 GLU A O 1
ATOM 3143 N N . THR A 1 397 ? 13.920 10.294 -47.681 1.00 84.06 397 THR A N 1
ATOM 3144 C CA . THR A 1 397 ? 15.104 10.636 -48.490 1.00 84.06 397 THR A CA 1
ATOM 3145 C C . THR A 1 397 ? 15.341 9.608 -49.600 1.00 84.06 397 THR A C 1
ATOM 3147 O O . THR A 1 397 ? 15.717 9.976 -50.714 1.00 84.06 397 THR A O 1
ATOM 3150 N N . ALA A 1 398 ? 15.100 8.322 -49.329 1.00 80.25 398 ALA A N 1
ATOM 3151 C CA . ALA A 1 398 ? 15.204 7.272 -50.337 1.00 80.25 398 ALA A CA 1
ATOM 3152 C C . ALA A 1 398 ? 14.085 7.353 -51.387 1.00 80.25 398 ALA A C 1
ATOM 3154 O O . ALA A 1 398 ? 14.345 7.079 -52.558 1.00 80.25 398 ALA A O 1
ATOM 3155 N N . LEU A 1 399 ? 12.875 7.783 -51.010 1.00 80.06 399 LEU A N 1
ATOM 3156 C CA . LEU A 1 399 ? 11.769 7.999 -51.950 1.00 80.06 399 LEU A CA 1
ATOM 3157 C C . LEU A 1 399 ? 12.057 9.134 -52.947 1.00 80.06 399 LEU A C 1
ATOM 3159 O O . LEU A 1 399 ? 11.717 9.000 -54.123 1.00 80.06 399 LEU A O 1
ATOM 3163 N N . CYS A 1 400 ? 12.768 10.193 -52.536 1.00 77.81 400 CYS A N 1
ATOM 3164 C CA . CYS A 1 400 ? 13.210 11.264 -53.445 1.00 77.81 400 CYS A CA 1
ATOM 3165 C C . CYS A 1 400 ? 14.070 10.745 -54.616 1.00 77.81 400 CYS A C 1
ATOM 3167 O O . CYS A 1 400 ? 14.019 11.293 -55.718 1.00 77.81 400 CYS A O 1
ATOM 3169 N N . TYR A 1 401 ? 14.826 9.661 -54.398 1.00 72.75 401 TYR A N 1
ATOM 3170 C CA . TYR A 1 401 ? 15.667 8.998 -55.403 1.00 72.75 401 TYR A CA 1
ATOM 3171 C C . TYR A 1 401 ? 15.213 7.554 -55.672 1.00 72.75 401 TYR A C 1
ATOM 3173 O O . TYR A 1 401 ? 16.033 6.681 -55.972 1.00 72.75 401 TYR A O 1
ATOM 3181 N N . GLY A 1 402 ? 13.908 7.286 -55.562 1.00 64.50 402 GLY A N 1
ATOM 3182 C CA . GLY A 1 402 ? 13.359 5.930 -55.474 1.00 64.50 402 GLY A CA 1
ATOM 3183 C C . GLY A 1 402 ? 13.624 5.012 -56.673 1.00 64.50 402 GLY A C 1
ATOM 3184 O O . GLY A 1 402 ? 13.608 3.792 -56.505 1.00 64.50 402 GLY A O 1
ATOM 3185 N N . PHE A 1 403 ? 13.916 5.585 -57.848 1.00 64.88 403 PHE A N 1
ATOM 3186 C CA . PHE A 1 403 ? 14.216 4.873 -59.101 1.00 64.88 403 PHE A CA 1
ATOM 3187 C C . PHE A 1 403 ? 15.709 4.666 -59.387 1.00 64.88 403 PHE A C 1
ATOM 3189 O O . PHE A 1 403 ? 16.076 4.216 -60.476 1.00 64.88 403 PHE A O 1
ATOM 3196 N N . SER A 1 404 ? 16.578 5.010 -58.434 1.00 69.69 404 SER A N 1
ATOM 3197 C CA . SER A 1 404 ? 17.993 4.644 -58.497 1.00 69.69 404 SER A CA 1
ATOM 3198 C C . SER A 1 404 ? 18.170 3.138 -58.270 1.00 69.69 404 SER A C 1
ATOM 3200 O O . SER A 1 404 ? 17.419 2.523 -57.506 1.00 69.69 404 SER A O 1
ATOM 3202 N N . ASN A 1 405 ? 19.157 2.541 -58.945 1.00 66.06 405 ASN A N 1
ATOM 3203 C CA . ASN A 1 405 ? 19.508 1.139 -58.729 1.00 66.06 405 ASN A CA 1
ATOM 3204 C C . ASN A 1 405 ? 19.969 0.949 -57.283 1.00 66.06 405 ASN A C 1
ATOM 3206 O O . ASN A 1 405 ? 20.763 1.741 -56.770 1.00 66.06 405 ASN A O 1
ATOM 3210 N N . SER A 1 406 ? 19.479 -0.106 -56.638 1.00 62.28 406 SER A N 1
ATOM 3211 C CA . SER A 1 406 ? 19.912 -0.458 -55.291 1.00 62.28 406 SER A CA 1
ATOM 3212 C C . SER A 1 406 ? 21.375 -0.930 -55.319 1.00 62.28 406 SER A C 1
ATOM 3214 O O . SER A 1 406 ? 21.777 -1.731 -56.163 1.00 62.28 406 SER A O 1
ATOM 3216 N N . SER A 1 407 ? 22.183 -0.430 -54.384 1.00 56.06 407 SER A N 1
ATOM 3217 C CA . SER A 1 407 ? 23.565 -0.888 -54.165 1.00 56.06 407 SER A CA 1
ATOM 3218 C C . SER A 1 407 ? 23.644 -2.053 -53.160 1.00 56.06 407 SER A C 1
ATOM 3220 O O . SER A 1 407 ? 24.739 -2.431 -52.748 1.00 56.06 407 SER A O 1
ATOM 3222 N N . GLY A 1 408 ? 22.499 -2.572 -52.693 1.00 54.72 408 GLY A N 1
ATOM 3223 C CA . GLY A 1 408 ? 22.388 -3.423 -51.502 1.00 54.72 408 GLY A CA 1
ATOM 3224 C C . GLY A 1 408 ? 22.140 -4.908 -51.793 1.00 54.72 408 GLY A C 1
ATOM 3225 O O . GLY A 1 408 ? 21.427 -5.269 -52.724 1.00 54.72 408 GLY A O 1
ATOM 3226 N N . SER A 1 409 ? 22.672 -5.791 -50.938 1.00 52.50 409 SER A N 1
ATOM 3227 C CA . SER A 1 409 ? 22.673 -7.258 -51.106 1.00 52.50 409 SER A CA 1
ATOM 3228 C C . SER A 1 409 ? 21.333 -7.971 -50.846 1.00 52.50 409 SER A C 1
ATOM 3230 O O . SER A 1 409 ? 21.315 -9.193 -50.707 1.00 52.50 409 SER A O 1
ATOM 3232 N N . ASN A 1 410 ? 20.214 -7.245 -50.754 1.00 57.47 410 ASN A N 1
ATOM 3233 C CA . ASN A 1 410 ? 18.918 -7.790 -50.317 1.00 57.47 410 ASN A CA 1
ATOM 3234 C C . ASN A 1 410 ? 18.040 -8.349 -51.451 1.00 57.47 410 ASN A C 1
ATOM 3236 O O . ASN A 1 410 ? 16.904 -8.751 -51.191 1.00 57.47 410 ASN A O 1
ATOM 3240 N N . GLY A 1 411 ? 18.565 -8.410 -52.680 1.00 60.56 411 GLY A N 1
ATOM 3241 C CA . GLY A 1 411 ? 17.873 -8.970 -53.847 1.00 60.56 411 GLY A CA 1
ATOM 3242 C C . GLY A 1 411 ? 16.866 -8.027 -54.514 1.00 60.56 411 GLY A C 1
ATOM 3243 O O . GLY A 1 411 ? 16.198 -8.448 -55.449 1.00 60.56 411 GLY A O 1
ATOM 3244 N N . PHE A 1 412 ? 16.773 -6.775 -54.056 1.00 69.69 412 PHE A N 1
ATOM 3245 C CA . PHE A 1 412 ? 15.916 -5.742 -54.640 1.00 69.69 412 PHE A CA 1
ATOM 3246 C C . PHE A 1 412 ? 16.686 -4.889 -55.649 1.00 69.69 412 PHE A C 1
ATOM 3248 O O . PHE A 1 412 ? 17.837 -4.512 -55.410 1.00 69.69 412 PHE A O 1
ATOM 3255 N N . HIS A 1 413 ? 16.045 -4.558 -56.761 1.00 64.62 413 HIS A N 1
ATOM 3256 C CA . HIS A 1 413 ? 16.619 -3.798 -57.862 1.00 64.62 413 HIS A CA 1
ATOM 3257 C C . HIS A 1 413 ? 16.500 -2.283 -57.663 1.00 64.62 413 HIS A C 1
ATOM 3259 O O . HIS A 1 413 ? 17.396 -1.546 -58.081 1.00 64.62 413 HIS A O 1
ATOM 3265 N N . LEU A 1 414 ? 15.448 -1.807 -56.994 1.00 74.31 414 LEU A N 1
ATOM 3266 C CA . LEU A 1 414 ? 15.218 -0.389 -56.719 1.00 74.31 414 LEU A CA 1
ATOM 3267 C C . LEU A 1 414 ? 15.654 -0.000 -55.304 1.00 74.31 414 LEU A C 1
ATOM 3269 O O . LEU A 1 414 ? 15.498 -0.741 -54.335 1.00 74.31 414 LEU A O 1
ATOM 3273 N N . ASN A 1 415 ? 16.182 1.213 -55.169 1.00 74.81 415 ASN A N 1
ATOM 3274 C CA . ASN A 1 415 ? 16.572 1.762 -53.872 1.00 74.81 415 ASN A CA 1
ATOM 3275 C C . ASN A 1 415 ? 15.357 1.996 -52.948 1.00 74.81 415 ASN A C 1
ATOM 3277 O O . ASN A 1 415 ? 15.444 1.794 -51.740 1.00 74.81 415 ASN A O 1
ATOM 3281 N N . SER A 1 416 ? 14.200 2.362 -53.510 1.00 74.19 416 SER A N 1
ATOM 3282 C CA . SER A 1 416 ? 12.955 2.585 -52.754 1.00 74.19 416 SER A CA 1
ATOM 3283 C C . SER A 1 416 ? 12.426 1.319 -52.067 1.00 74.19 416 SER A C 1
ATOM 3285 O O . SER A 1 416 ? 12.092 1.352 -50.883 1.00 74.19 416 SER A O 1
ATOM 3287 N N . THR A 1 417 ? 12.393 0.192 -52.777 1.00 76.19 417 THR A N 1
ATOM 3288 C CA . THR A 1 417 ? 11.936 -1.117 -52.276 1.00 76.19 417 THR A CA 1
ATOM 3289 C C . THR A 1 417 ? 12.949 -1.731 -51.310 1.00 76.19 417 THR A C 1
ATOM 3291 O O . THR A 1 417 ? 12.567 -2.213 -50.242 1.00 76.19 417 THR A O 1
ATOM 3294 N N . ALA A 1 418 ? 14.246 -1.634 -51.626 1.00 78.06 418 ALA A N 1
ATOM 3295 C CA . ALA A 1 418 ? 15.325 -2.073 -50.747 1.00 78.06 418 ALA A CA 1
ATOM 3296 C C . ALA A 1 418 ? 15.323 -1.316 -49.409 1.00 78.06 418 ALA A C 1
ATOM 3298 O O . ALA A 1 418 ? 15.445 -1.933 -48.346 1.00 78.06 418 ALA A O 1
ATOM 3299 N N . MET A 1 419 ? 15.156 0.011 -49.447 1.00 77.25 419 MET A N 1
ATOM 3300 C CA . MET A 1 419 ? 15.103 0.835 -48.241 1.00 77.25 419 MET A CA 1
ATOM 3301 C C . MET A 1 419 ? 13.816 0.588 -47.450 1.00 77.25 419 MET A C 1
ATOM 3303 O O . MET A 1 419 ? 13.887 0.467 -46.232 1.00 77.25 419 MET A O 1
ATOM 3307 N N . MET A 1 420 ? 12.663 0.422 -48.112 1.00 80.81 420 MET A N 1
ATOM 3308 C CA . MET A 1 420 ? 11.415 0.043 -47.435 1.00 80.81 420 MET A CA 1
ATOM 3309 C C . MET A 1 420 ? 11.592 -1.250 -46.633 1.00 80.81 420 MET A C 1
ATOM 3311 O O . MET A 1 420 ? 11.285 -1.282 -45.444 1.00 80.81 420 MET A O 1
ATOM 3315 N N . TRP A 1 421 ? 12.118 -2.302 -47.267 1.00 82.12 421 TRP A N 1
ATOM 3316 C CA . TRP A 1 421 ? 12.351 -3.587 -46.611 1.00 82.12 421 TRP A CA 1
ATOM 3317 C C . TRP A 1 421 ? 13.327 -3.461 -45.437 1.00 82.12 421 TRP A C 1
ATOM 3319 O O . TRP A 1 421 ? 13.066 -3.964 -44.348 1.00 82.12 421 TRP A O 1
ATOM 3329 N N . THR A 1 422 ? 14.414 -2.711 -45.633 1.00 83.19 422 THR A N 1
ATOM 3330 C CA . THR A 1 422 ? 15.413 -2.468 -44.585 1.00 83.19 422 THR A CA 1
ATOM 3331 C C . THR A 1 422 ? 14.805 -1.732 -43.389 1.00 83.19 422 THR A C 1
ATOM 3333 O O . THR A 1 422 ? 15.030 -2.142 -42.255 1.00 83.19 422 THR A O 1
ATOM 3336 N N . CYS A 1 423 ? 13.987 -0.698 -43.615 1.00 82.50 423 CYS A N 1
ATOM 3337 C CA . CYS A 1 423 ? 13.299 0.037 -42.551 1.00 82.50 423 CYS A CA 1
ATOM 3338 C C . CYS A 1 423 ? 12.267 -0.826 -41.806 1.00 82.50 423 CYS A C 1
ATOM 3340 O O . CYS A 1 423 ? 12.123 -0.690 -40.589 1.00 82.50 423 CYS A O 1
ATOM 3342 N N . LEU A 1 424 ? 11.565 -1.721 -42.512 1.00 82.62 424 LEU A N 1
ATOM 3343 C CA . LEU A 1 424 ? 10.639 -2.676 -41.898 1.00 82.62 424 LEU A CA 1
ATOM 3344 C C . LEU A 1 424 ? 11.391 -3.658 -40.992 1.00 82.62 424 LEU A C 1
ATOM 3346 O O . LEU A 1 424 ? 11.031 -3.797 -39.826 1.00 82.62 424 LEU A O 1
ATOM 3350 N N . GLU A 1 425 ? 12.470 -4.279 -41.477 1.00 84.25 425 GLU A N 1
ATOM 3351 C CA . GLU A 1 425 ? 13.305 -5.183 -40.671 1.00 84.25 425 GLU A CA 1
ATOM 3352 C C . GLU A 1 425 ? 13.974 -4.463 -39.489 1.00 84.25 425 GLU A C 1
ATOM 3354 O O . GLU A 1 425 ? 14.044 -5.002 -38.383 1.00 84.25 425 GLU A O 1
ATOM 3359 N N . GLU A 1 426 ? 14.439 -3.228 -39.690 1.00 82.25 426 GLU A N 1
ATOM 3360 C CA . GLU A 1 426 ? 15.117 -2.423 -38.671 1.00 82.25 426 GLU A CA 1
ATOM 3361 C C . GLU A 1 426 ? 14.222 -2.140 -37.456 1.00 82.25 426 GLU A C 1
ATOM 3363 O O . GLU A 1 426 ? 14.703 -2.175 -36.323 1.00 82.25 426 GLU A O 1
ATOM 3368 N N . CYS A 1 427 ? 12.908 -1.987 -37.652 1.00 81.88 427 CYS A N 1
ATOM 3369 C CA . CYS A 1 427 ? 11.947 -1.816 -36.557 1.00 81.88 427 CYS A CA 1
ATOM 3370 C C . CYS A 1 427 ? 11.876 -3.015 -35.59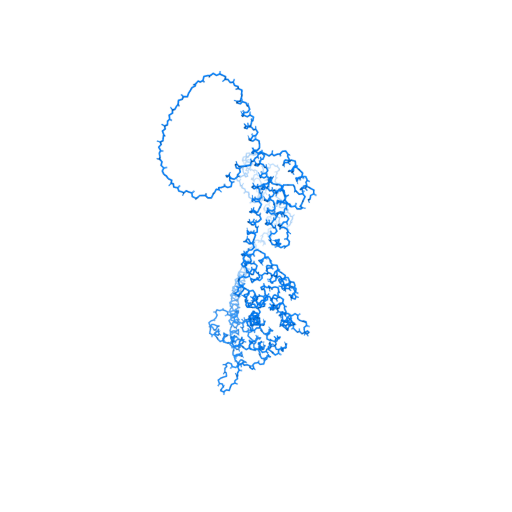3 1.00 81.88 427 CYS A C 1
ATOM 3372 O O . CYS A 1 427 ? 11.432 -2.853 -34.455 1.00 81.88 427 CYS A O 1
ATOM 3374 N N . TRP A 1 428 ? 12.287 -4.206 -36.039 1.00 83.94 428 TRP A N 1
ATOM 3375 C CA . TRP A 1 428 ? 12.200 -5.457 -35.277 1.00 83.94 428 TRP A CA 1
ATOM 3376 C C . TRP A 1 428 ? 13.558 -5.969 -34.791 1.00 83.94 428 TRP A C 1
ATOM 3378 O O . TRP A 1 428 ? 13.621 -6.998 -34.116 1.00 83.94 428 TRP A O 1
ATOM 3388 N N . LYS A 1 429 ? 14.653 -5.258 -35.089 1.00 83.81 429 LYS A N 1
ATOM 3389 C CA . LYS A 1 429 ? 15.981 -5.600 -34.565 1.00 83.81 429 LYS A CA 1
ATOM 3390 C C . LYS A 1 429 ? 15.993 -5.492 -33.042 1.00 83.81 429 LYS A C 1
ATOM 3392 O O . LYS A 1 429 ? 15.447 -4.545 -32.478 1.00 83.81 429 LYS A O 1
ATOM 3397 N N . GLN A 1 430 ? 16.675 -6.427 -32.375 1.00 76.88 430 GLN A N 1
ATOM 3398 C CA . GLN A 1 430 ? 16.750 -6.485 -30.905 1.00 76.88 430 GLN A CA 1
ATOM 3399 C C . GLN A 1 430 ? 17.308 -5.200 -30.269 1.00 76.88 430 GLN A C 1
ATOM 3401 O O . GLN A 1 430 ? 16.960 -4.884 -29.139 1.00 76.88 430 GLN A O 1
ATOM 3406 N N . GLU A 1 431 ? 18.119 -4.437 -31.002 1.00 77.62 431 GLU A N 1
ATOM 3407 C CA . GLU A 1 431 ? 18.748 -3.183 -30.557 1.00 77.62 431 GLU A CA 1
ATOM 3408 C C . GLU A 1 431 ? 17.823 -1.949 -30.642 1.00 77.62 431 GLU A C 1
ATOM 3410 O O . GLU A 1 431 ? 18.156 -0.863 -30.160 1.00 77.62 431 GLU A O 1
ATOM 3415 N N . ILE A 1 432 ? 16.664 -2.088 -31.294 1.00 77.25 432 ILE A N 1
ATOM 3416 C CA . ILE A 1 432 ? 15.710 -0.995 -31.557 1.00 77.25 432 ILE A CA 1
ATOM 3417 C C . ILE A 1 432 ? 14.340 -1.327 -30.967 1.00 77.25 432 ILE A C 1
ATOM 3419 O O . ILE A 1 432 ? 13.648 -0.458 -30.430 1.00 77.25 432 ILE A O 1
ATOM 3423 N N . TYR A 1 433 ? 13.948 -2.595 -31.041 1.00 82.75 433 TYR A N 1
ATOM 3424 C CA . TYR A 1 433 ? 12.675 -3.057 -30.535 1.00 82.75 433 TYR A CA 1
ATOM 3425 C C . TYR A 1 433 ? 12.662 -3.074 -29.004 1.00 82.75 433 TYR A C 1
ATOM 3427 O O . TYR A 1 433 ? 13.538 -3.639 -28.347 1.00 82.75 433 TYR A O 1
ATOM 3435 N N . LEU A 1 434 ? 11.609 -2.481 -28.440 1.00 84.50 434 LEU A N 1
ATOM 3436 C CA . LEU A 1 434 ? 11.277 -2.561 -27.023 1.00 84.50 434 LEU A CA 1
ATOM 3437 C C . LEU A 1 434 ? 9.879 -3.176 -26.881 1.00 84.50 434 LEU A C 1
ATOM 3439 O O . LEU A 1 434 ? 8.933 -2.630 -27.462 1.00 84.50 434 LEU A O 1
ATOM 3443 N N . PRO A 1 435 ? 9.694 -4.242 -26.076 1.00 83.31 435 PRO A N 1
ATOM 3444 C CA . PRO A 1 435 ? 8.393 -4.896 -25.908 1.00 83.31 435 PRO A CA 1
ATOM 3445 C C . PRO A 1 435 ? 7.267 -3.942 -25.486 1.00 83.31 435 PRO A C 1
ATOM 3447 O O . PRO A 1 435 ? 6.147 -4.031 -25.989 1.00 83.31 435 PRO A O 1
ATOM 3450 N N . ALA A 1 436 ? 7.575 -2.963 -24.628 1.00 81.88 436 ALA A N 1
ATOM 3451 C CA . ALA A 1 436 ? 6.623 -1.948 -24.169 1.00 81.88 436 ALA A CA 1
ATOM 3452 C C . ALA A 1 436 ? 6.059 -1.067 -25.309 1.00 81.88 436 ALA A C 1
ATOM 3454 O O . ALA A 1 436 ? 4.983 -0.477 -25.182 1.00 81.88 436 ALA A O 1
ATOM 3455 N N . LEU A 1 437 ? 6.764 -0.985 -26.441 1.00 85.00 437 LEU A N 1
ATOM 3456 C CA . LEU A 1 437 ? 6.419 -0.159 -27.597 1.00 85.00 437 LEU A CA 1
ATOM 3457 C C . LEU A 1 437 ? 5.842 -0.959 -28.771 1.00 85.00 437 LEU A C 1
ATOM 3459 O O . LEU A 1 437 ? 5.620 -0.374 -29.833 1.00 85.00 437 LEU A O 1
ATOM 3463 N N . LEU A 1 438 ? 5.531 -2.249 -28.589 1.00 85.88 438 LEU A N 1
ATOM 3464 C CA . LEU A 1 438 ? 4.986 -3.126 -29.635 1.00 85.88 438 LEU A CA 1
ATOM 3465 C C . LEU A 1 438 ? 3.853 -2.460 -30.432 1.00 85.88 438 LEU A C 1
ATOM 3467 O O . LEU A 1 438 ? 3.917 -2.376 -31.655 1.00 85.88 438 LEU A O 1
ATOM 3471 N N . HIS A 1 439 ? 2.848 -1.913 -29.740 1.00 86.06 439 HIS A N 1
ATOM 3472 C CA . HIS A 1 439 ? 1.697 -1.265 -30.379 1.00 86.06 439 HIS A CA 1
ATOM 3473 C C . HIS A 1 439 ? 2.090 -0.092 -31.298 1.00 86.06 439 HIS A C 1
ATOM 3475 O O . HIS A 1 439 ? 1.438 0.142 -32.317 1.00 86.06 439 HIS A O 1
ATOM 3481 N N . ARG A 1 440 ? 3.160 0.643 -30.962 1.00 85.56 440 ARG A N 1
ATOM 3482 C CA . ARG A 1 440 ? 3.651 1.774 -31.763 1.00 85.56 440 ARG A CA 1
ATOM 3483 C C . ARG A 1 440 ? 4.470 1.309 -32.955 1.00 85.56 440 ARG A C 1
ATOM 3485 O O . ARG A 1 440 ? 4.267 1.832 -34.046 1.00 85.56 440 ARG A O 1
ATOM 3492 N N . PHE A 1 441 ? 5.332 0.309 -32.772 1.00 87.31 441 PHE A N 1
ATOM 3493 C CA . PHE A 1 441 ? 6.120 -0.266 -33.864 1.00 87.31 441 PHE A CA 1
ATOM 3494 C C . PHE A 1 441 ? 5.243 -0.978 -34.899 1.00 87.31 441 PHE A C 1
ATOM 3496 O O . PHE A 1 441 ? 5.453 -0.776 -36.093 1.00 87.31 441 PHE A O 1
ATOM 3503 N N . VAL A 1 442 ? 4.202 -1.710 -34.482 1.00 88.00 442 VAL A N 1
ATOM 3504 C CA . VAL A 1 442 ? 3.215 -2.297 -35.412 1.00 88.00 442 VAL A CA 1
ATOM 3505 C C . VAL A 1 442 ? 2.542 -1.204 -36.241 1.00 88.00 442 VAL A C 1
ATOM 3507 O O . VAL A 1 442 ? 2.508 -1.280 -37.468 1.00 88.00 442 VAL A O 1
ATOM 3510 N N . LYS A 1 443 ? 2.047 -0.147 -35.581 1.00 88.50 443 LYS A N 1
ATOM 3511 C CA . LYS A 1 443 ? 1.432 0.992 -36.271 1.00 88.50 443 LYS A CA 1
ATOM 3512 C C . LYS A 1 443 ? 2.405 1.645 -37.257 1.00 88.50 443 LYS A C 1
ATOM 3514 O O . LYS A 1 443 ? 1.997 1.979 -38.364 1.00 88.50 443 LYS A O 1
ATOM 3519 N N . PHE A 1 444 ? 3.669 1.810 -36.875 1.00 87.75 444 PHE A N 1
ATOM 3520 C CA . PHE A 1 444 ? 4.685 2.417 -37.730 1.00 87.75 444 PHE A CA 1
ATOM 3521 C C . PHE A 1 444 ? 5.006 1.573 -38.966 1.00 87.75 444 PHE A C 1
ATOM 3523 O O . PHE A 1 444 ? 5.038 2.112 -40.066 1.00 87.75 444 PHE A O 1
ATOM 3530 N N . ASN A 1 445 ? 5.134 0.251 -38.820 1.00 86.12 445 ASN A N 1
ATOM 3531 C CA . ASN A 1 445 ? 5.319 -0.656 -39.958 1.00 86.12 445 ASN A CA 1
ATOM 3532 C C . ASN A 1 445 ? 4.171 -0.522 -40.976 1.00 86.12 445 ASN A C 1
ATOM 3534 O O . ASN A 1 445 ? 4.408 -0.407 -42.176 1.00 86.12 445 ASN A O 1
ATOM 3538 N N . ILE A 1 446 ? 2.923 -0.449 -40.501 1.00 87.19 446 ILE A N 1
ATOM 3539 C CA . ILE A 1 446 ? 1.752 -0.231 -41.368 1.00 87.19 446 ILE A CA 1
ATOM 3540 C C . ILE A 1 446 ? 1.804 1.154 -42.034 1.00 87.19 446 ILE A C 1
ATOM 3542 O O . ILE A 1 446 ? 1.454 1.290 -43.205 1.00 87.19 446 ILE A O 1
ATOM 3546 N N . GLN A 1 447 ? 2.251 2.187 -41.314 1.00 88.12 447 GLN A N 1
ATOM 3547 C CA . GLN A 1 447 ? 2.410 3.534 -41.870 1.00 88.12 447 GLN A CA 1
ATOM 3548 C C . GLN A 1 447 ? 3.478 3.591 -42.968 1.00 88.12 447 GLN A C 1
ATOM 3550 O O . GLN A 1 447 ? 3.240 4.247 -43.978 1.00 88.12 447 GLN A O 1
ATOM 3555 N N . LEU A 1 448 ? 4.600 2.881 -42.815 1.00 85.19 448 LEU A N 1
ATOM 3556 C CA . LEU A 1 448 ? 5.634 2.772 -43.851 1.00 85.19 448 LEU A CA 1
ATOM 3557 C C . LEU A 1 448 ? 5.074 2.131 -45.127 1.00 85.19 448 LEU A C 1
ATOM 3559 O O . LEU A 1 448 ? 5.233 2.685 -46.213 1.00 85.19 448 LEU A O 1
ATOM 3563 N N . LEU A 1 449 ? 4.334 1.026 -44.992 1.00 85.38 449 LEU A N 1
ATOM 3564 C CA . LEU A 1 449 ? 3.668 0.368 -46.124 1.00 85.38 449 LEU A CA 1
ATOM 3565 C C . LEU A 1 449 ? 2.628 1.278 -46.792 1.00 85.38 449 LEU A C 1
ATOM 3567 O O . LEU A 1 449 ? 2.567 1.369 -48.017 1.00 85.38 449 LEU A O 1
ATOM 3571 N N . SER A 1 450 ? 1.823 1.985 -45.994 1.00 86.69 450 SER A N 1
ATOM 3572 C CA . SER A 1 450 ? 0.846 2.944 -46.513 1.00 86.69 450 SER A CA 1
ATOM 3573 C C . SER A 1 450 ? 1.524 4.087 -47.263 1.00 86.69 450 SER A C 1
ATOM 3575 O O . SER A 1 450 ? 1.046 4.469 -48.326 1.00 86.69 450 SER A O 1
ATOM 3577 N N . ARG A 1 451 ? 2.627 4.632 -46.736 1.00 86.38 451 ARG A N 1
ATOM 3578 C CA . ARG A 1 451 ? 3.365 5.721 -47.382 1.00 86.38 451 ARG A CA 1
ATOM 3579 C C . ARG A 1 451 ? 4.011 5.260 -48.685 1.00 86.38 451 ARG A C 1
ATOM 3581 O O . ARG A 1 451 ? 3.921 5.983 -49.671 1.00 86.38 451 ARG A O 1
ATOM 3588 N N . PHE A 1 452 ? 4.585 4.056 -48.710 1.00 82.06 452 PHE A N 1
ATOM 3589 C CA . PHE A 1 452 ? 5.112 3.456 -49.935 1.00 82.06 452 PHE A CA 1
ATOM 3590 C C . PHE A 1 452 ? 4.026 3.311 -51.006 1.00 82.06 452 PHE A C 1
ATOM 3592 O O . PHE A 1 452 ? 4.231 3.710 -52.147 1.00 82.06 452 PHE A O 1
ATOM 3599 N N . LYS A 1 453 ? 2.837 2.820 -50.629 1.00 84.62 453 LYS A N 1
ATOM 3600 C CA . LYS A 1 453 ? 1.690 2.747 -51.541 1.00 84.62 453 LYS A CA 1
ATOM 3601 C C . LYS A 1 453 ? 1.305 4.126 -52.083 1.00 84.62 453 LYS A C 1
ATOM 3603 O O . LYS A 1 453 ? 1.144 4.270 -53.287 1.00 84.62 453 LYS A O 1
ATOM 3608 N N . THR A 1 454 ? 1.170 5.130 -51.217 1.00 85.00 454 THR A N 1
ATOM 3609 C CA . THR A 1 454 ? 0.821 6.491 -51.649 1.00 85.00 454 THR A CA 1
ATOM 3610 C C . THR A 1 454 ? 1.868 7.067 -52.598 1.00 85.00 454 THR A C 1
ATOM 3612 O O . THR A 1 454 ? 1.496 7.677 -53.590 1.00 85.00 454 THR A O 1
ATOM 3615 N N . TRP A 1 455 ? 3.156 6.820 -52.352 1.00 84.56 455 TRP A N 1
ATOM 3616 C CA . TRP A 1 455 ? 4.219 7.213 -53.277 1.00 84.56 455 TRP A CA 1
ATOM 3617 C C . TRP A 1 455 ? 4.091 6.516 -54.642 1.00 84.56 455 TRP A C 1
ATOM 3619 O O . TRP A 1 455 ? 4.227 7.166 -55.673 1.00 84.56 455 TRP A O 1
ATOM 3629 N N . LEU A 1 456 ? 3.765 5.218 -54.680 1.00 79.88 456 LEU A N 1
ATOM 3630 C CA . LEU A 1 456 ? 3.498 4.518 -55.944 1.00 79.88 456 LEU A CA 1
ATOM 3631 C C . LEU A 1 456 ? 2.297 5.107 -56.692 1.00 79.88 456 LEU A C 1
ATOM 3633 O O . LEU A 1 456 ? 2.356 5.258 -57.912 1.00 79.88 456 LEU A O 1
ATOM 3637 N N . ASP A 1 457 ? 1.229 5.448 -55.969 1.00 80.88 457 ASP A N 1
ATOM 3638 C CA . ASP A 1 457 ? 0.046 6.094 -56.539 1.00 80.88 457 ASP A CA 1
ATOM 3639 C C . ASP A 1 457 ? 0.400 7.492 -57.096 1.00 80.88 457 ASP A C 1
ATOM 3641 O O . ASP A 1 457 ? -0.023 7.829 -58.201 1.00 80.88 457 ASP A O 1
ATOM 3645 N N . GLU A 1 458 ? 1.215 8.279 -56.382 1.00 81.75 458 GLU A N 1
ATOM 3646 C CA . GLU A 1 458 ? 1.728 9.592 -56.818 1.00 81.75 458 GLU A CA 1
ATOM 3647 C C . GLU A 1 458 ? 2.534 9.471 -58.122 1.00 81.75 458 GLU A C 1
ATOM 3649 O O . GLU A 1 458 ? 2.206 10.129 -59.111 1.00 81.75 458 GLU A O 1
ATOM 3654 N N . VAL A 1 459 ? 3.515 8.563 -58.169 1.00 79.12 459 VAL A N 1
ATOM 3655 C CA . VAL A 1 459 ? 4.314 8.287 -59.377 1.00 79.12 459 VAL A CA 1
ATOM 3656 C C . VAL A 1 459 ? 3.418 7.849 -60.539 1.00 79.12 459 VAL A C 1
ATOM 3658 O O . VAL A 1 459 ? 3.596 8.291 -61.675 1.00 79.12 459 VAL A O 1
ATOM 3661 N N . TYR A 1 460 ? 2.448 6.968 -60.281 1.00 76.75 460 TYR A N 1
ATOM 3662 C CA . TYR A 1 460 ? 1.550 6.468 -61.318 1.00 76.75 460 TYR A CA 1
ATOM 3663 C C . TYR A 1 460 ? 0.699 7.588 -61.933 1.00 76.75 460 TYR A C 1
ATOM 3665 O O . TYR A 1 460 ? 0.540 7.642 -63.156 1.00 76.75 460 TYR A O 1
ATOM 3673 N N . GLN A 1 461 ? 0.184 8.505 -61.108 1.00 78.44 461 GLN A N 1
ATOM 3674 C CA . GLN A 1 461 ? -0.575 9.665 -61.580 1.00 78.44 461 GLN A CA 1
ATOM 3675 C C . GLN A 1 461 ? 0.301 10.657 -62.355 1.00 78.44 461 GLN A C 1
ATOM 3677 O O . GLN A 1 461 ? -0.132 11.162 -63.392 1.00 78.44 461 GLN A O 1
ATOM 3682 N N . GLU A 1 462 ? 1.538 10.903 -61.913 1.00 77.44 462 GLU A N 1
ATOM 3683 C CA . GLU A 1 462 ? 2.487 11.757 -62.640 1.00 77.44 462 GLU A CA 1
ATOM 3684 C C . GLU A 1 462 ? 2.821 11.195 -64.031 1.00 77.44 462 GLU A C 1
ATOM 3686 O O . GLU A 1 462 ? 2.833 11.933 -65.019 1.00 77.44 462 GLU A O 1
ATOM 3691 N N . GLU A 1 463 ? 3.019 9.882 -64.154 1.00 71.94 463 GLU A N 1
ATOM 3692 C CA . GLU A 1 463 ? 3.282 9.236 -65.445 1.00 71.94 463 GLU A CA 1
ATOM 3693 C C . GLU A 1 463 ? 2.048 9.214 -66.367 1.00 71.94 463 GLU A C 1
ATOM 3695 O O . GLU A 1 463 ? 2.177 9.376 -67.586 1.00 71.94 463 GLU A O 1
ATOM 3700 N N . LEU A 1 464 ? 0.836 9.077 -65.816 1.00 74.31 464 LEU A N 1
ATOM 3701 C CA . LEU A 1 464 ? -0.408 9.241 -66.581 1.00 74.31 464 LEU A CA 1
ATOM 3702 C C . LEU A 1 464 ? -0.574 10.676 -67.100 1.00 74.31 464 LEU A C 1
ATOM 3704 O O . LEU A 1 464 ? -0.912 10.870 -68.272 1.00 74.31 464 LEU A O 1
ATOM 3708 N N . ALA A 1 465 ? -0.298 11.677 -66.260 1.00 73.00 465 ALA A N 1
ATOM 3709 C CA . ALA A 1 465 ? -0.349 13.083 -66.644 1.00 73.00 465 ALA A CA 1
ATOM 3710 C C . ALA A 1 465 ? 0.671 13.391 -67.753 1.00 73.00 465 ALA A C 1
ATOM 3712 O O . ALA A 1 465 ? 0.305 13.967 -68.781 1.00 73.00 465 ALA A O 1
ATOM 3713 N N . ARG A 1 466 ? 1.913 12.904 -67.626 1.00 71.25 466 ARG A N 1
ATOM 3714 C CA . ARG A 1 466 ? 2.957 13.046 -68.657 1.00 71.25 466 ARG A CA 1
ATOM 3715 C C . ARG A 1 466 ? 2.574 12.400 -69.988 1.00 71.25 466 ARG A C 1
ATOM 3717 O O . ARG A 1 466 ? 2.792 13.012 -71.032 1.00 71.25 466 ARG A O 1
ATOM 3724 N N . LYS A 1 467 ? 1.959 11.208 -69.973 1.00 69.06 467 LYS A N 1
ATOM 3725 C CA . LYS A 1 467 ? 1.431 10.566 -71.194 1.00 69.06 467 LYS A CA 1
ATOM 3726 C C . LYS A 1 467 ? 0.329 11.396 -71.852 1.00 69.06 467 LYS A C 1
ATOM 3728 O O . LYS A 1 467 ? 0.321 11.556 -73.071 1.00 69.06 467 LYS A O 1
ATOM 3733 N N . SER A 1 468 ? -0.566 11.983 -71.059 1.00 67.38 468 SER A N 1
ATOM 3734 C CA . SER A 1 468 ? -1.622 12.853 -71.589 1.00 67.38 468 SER A CA 1
ATOM 3735 C C . SER A 1 468 ? -1.069 14.149 -72.204 1.00 67.38 468 SER A C 1
ATOM 3737 O O . SER A 1 468 ? -1.552 14.592 -73.247 1.00 67.38 468 SER A O 1
ATOM 3739 N N . GLU A 1 469 ? -0.002 14.718 -71.630 1.00 63.94 469 GLU A N 1
ATOM 3740 C CA . GLU A 1 469 ? 0.699 15.878 -72.189 1.00 63.94 469 GLU A CA 1
ATOM 3741 C C . GLU A 1 469 ? 1.495 15.543 -73.458 1.00 63.94 469 GLU A C 1
ATOM 3743 O O . GLU A 1 469 ? 1.538 16.362 -74.382 1.00 63.94 469 GLU A O 1
ATOM 3748 N N . SER A 1 470 ? 2.116 14.358 -73.543 1.00 60.94 470 SER A N 1
ATOM 3749 C CA . SER A 1 470 ? 2.789 13.913 -74.771 1.00 60.94 470 SER A CA 1
ATOM 3750 C C . SER A 1 470 ? 1.796 13.676 -75.907 1.00 60.94 470 SER A C 1
ATOM 3752 O O . SER A 1 470 ? 2.058 14.096 -77.036 1.00 60.94 470 SER A O 1
ATOM 3754 N N . ASP A 1 471 ? 0.629 13.103 -75.604 1.00 59.81 471 ASP A N 1
ATOM 3755 C CA . ASP A 1 471 ? -0.445 12.897 -76.581 1.00 59.81 471 ASP A CA 1
ATOM 3756 C C . ASP A 1 471 ? -1.073 14.232 -77.023 1.00 59.81 471 ASP A C 1
ATOM 3758 O O . ASP A 1 471 ? -1.393 14.419 -78.202 1.00 59.81 471 ASP A O 1
ATOM 3762 N N . ALA A 1 472 ? -1.201 15.209 -76.113 1.00 57.94 472 ALA A N 1
ATOM 3763 C CA . ALA A 1 472 ? -1.660 16.561 -76.439 1.00 57.94 472 ALA A CA 1
ATOM 3764 C C . ALA A 1 472 ? -0.654 17.331 -77.317 1.00 57.94 472 ALA A C 1
ATOM 3766 O O . ALA A 1 472 ? -1.062 18.010 -78.262 1.00 57.94 472 ALA A O 1
ATOM 3767 N N . LYS A 1 473 ? 0.655 17.191 -77.058 1.00 58.06 473 LYS A N 1
ATOM 3768 C CA . LYS A 1 473 ? 1.730 17.768 -77.892 1.00 58.06 473 LYS A CA 1
ATOM 3769 C C . LYS A 1 473 ? 1.830 17.110 -79.271 1.00 58.06 473 LYS A C 1
ATOM 3771 O O . LYS A 1 473 ? 2.131 17.795 -80.243 1.00 58.06 473 LYS A O 1
ATOM 3776 N N . GLN A 1 474 ? 1.542 15.813 -79.391 1.00 54.72 474 GLN A N 1
ATOM 3777 C CA . GLN A 1 474 ? 1.431 15.162 -80.701 1.00 54.72 474 GLN A CA 1
ATOM 3778 C C . GLN A 1 474 ? 0.213 15.669 -81.486 1.00 54.72 474 GLN A C 1
ATOM 3780 O O . GLN A 1 474 ? 0.344 15.969 -82.674 1.00 54.72 474 GLN A O 1
ATOM 3785 N N . ARG A 1 475 ? -0.944 15.868 -80.837 1.00 53.88 475 ARG A N 1
ATOM 3786 C CA . ARG A 1 475 ? -2.149 16.415 -81.492 1.00 53.88 475 ARG A CA 1
ATOM 3787 C C . ARG A 1 475 ? -2.024 17.875 -81.947 1.00 53.88 475 ARG A C 1
ATOM 3789 O O . ARG A 1 475 ? -2.715 18.252 -82.885 1.00 53.88 475 ARG A O 1
ATOM 3796 N N . SER A 1 476 ? -1.152 18.689 -81.346 1.00 52.66 476 SER A N 1
ATOM 3797 C CA . SER A 1 476 ? -0.929 20.088 -81.761 1.00 52.66 476 SER A CA 1
ATOM 3798 C C . SER A 1 476 ? 0.111 20.266 -82.881 1.00 52.66 476 SER A C 1
ATOM 3800 O O . SER A 1 476 ? 0.340 21.389 -83.323 1.00 52.66 476 SER A O 1
ATOM 3802 N N . SER A 1 477 ? 0.727 19.179 -83.366 1.00 48.75 477 SER A N 1
ATOM 3803 C CA . SER A 1 477 ? 1.791 19.209 -84.387 1.00 48.75 477 SER A CA 1
ATOM 3804 C C . SER A 1 477 ? 1.332 18.969 -85.837 1.00 48.75 477 SER A C 1
ATOM 3806 O O . SER A 1 477 ? 2.161 18.879 -86.742 1.00 48.75 477 SER A O 1
ATOM 3808 N N . THR A 1 478 ? 0.023 18.930 -86.106 1.00 44.38 478 THR A N 1
ATOM 3809 C CA . THR A 1 478 ? -0.515 19.004 -87.478 1.00 44.38 478 THR A CA 1
ATOM 3810 C C . THR A 1 478 ? -0.494 20.455 -87.990 1.00 44.38 478 THR A C 1
ATOM 3812 O O . THR A 1 478 ? -1.042 21.326 -87.314 1.00 44.38 478 THR A O 1
ATOM 3815 N N . PRO A 1 479 ? 0.121 20.758 -89.153 1.00 44.19 479 PRO A N 1
ATOM 3816 C CA . PRO A 1 479 ? 0.410 22.132 -89.549 1.00 44.19 479 PRO A CA 1
ATOM 3817 C C . PRO A 1 479 ? -0.752 22.748 -90.333 1.00 44.19 479 PRO A C 1
ATOM 3819 O O . PRO A 1 479 ? -0.952 22.406 -91.498 1.00 44.19 479 PRO A O 1
ATOM 3822 N N . ASP A 1 480 ? -1.448 23.723 -89.750 1.00 34.56 480 ASP A N 1
ATOM 3823 C CA . ASP A 1 480 ? -2.243 24.666 -90.539 1.00 34.56 480 ASP A CA 1
ATOM 3824 C C . ASP A 1 480 ? -1.372 25.868 -90.920 1.00 34.56 480 ASP A C 1
ATOM 3826 O O . ASP A 1 480 ? -0.990 26.717 -90.111 1.00 34.56 480 ASP A O 1
ATOM 3830 N N . ARG A 1 481 ? -1.006 25.898 -92.204 1.00 40.94 481 ARG A N 1
ATOM 3831 C CA . ARG A 1 481 ? -0.442 27.066 -92.877 1.00 40.94 481 ARG A CA 1
ATOM 3832 C C . ARG A 1 481 ? -1.484 28.181 -92.846 1.00 40.94 481 ARG A C 1
ATOM 3834 O O . ARG A 1 481 ? -2.535 27.999 -93.443 1.00 40.94 481 ARG A O 1
ATOM 3841 N N . LEU A 1 482 ? -1.138 29.348 -92.297 1.00 34.69 482 LEU A N 1
ATOM 3842 C CA . LEU A 1 482 ? -1.278 30.673 -92.931 1.00 34.69 482 LEU A CA 1
ATOM 3843 C C . LEU A 1 482 ? -1.074 31.805 -91.911 1.00 34.69 482 LEU A C 1
ATOM 3845 O O . LEU A 1 482 ? -1.779 31.870 -90.914 1.00 34.69 482 LEU A O 1
ATOM 3849 N N . ARG A 1 483 ? -0.212 32.761 -92.307 1.00 32.47 483 ARG A N 1
ATOM 3850 C CA . ARG A 1 483 ? -0.094 34.160 -91.833 1.00 32.47 483 ARG A CA 1
ATOM 3851 C C . ARG A 1 483 ? 0.373 34.374 -90.384 1.00 32.47 483 ARG A C 1
ATOM 3853 O O . ARG A 1 483 ? -0.045 33.687 -89.476 1.00 32.47 483 ARG A O 1
ATOM 3860 N N . SER A 1 484 ? 1.158 35.385 -90.032 1.00 32.00 484 SER A N 1
ATOM 3861 C CA . SER A 1 484 ? 2.025 36.349 -90.720 1.00 32.00 484 SER A CA 1
ATOM 3862 C C . SER A 1 484 ? 2.555 37.266 -89.612 1.00 32.00 484 SER A C 1
ATOM 3864 O O . SER A 1 484 ? 1.742 37.881 -88.933 1.00 32.00 484 SER A O 1
ATOM 3866 N N . SER A 1 485 ? 3.878 37.385 -89.524 1.00 32.47 485 SER A N 1
ATOM 3867 C CA . SER A 1 485 ? 4.646 38.570 -89.100 1.00 32.47 485 SER A CA 1
ATOM 3868 C C . SER A 1 485 ? 4.553 39.103 -87.653 1.00 32.47 485 SER A C 1
ATOM 3870 O O . SER A 1 485 ? 3.509 39.029 -87.016 1.00 32.47 485 SER A O 1
ATOM 3872 N N . PRO A 1 486 ? 5.657 39.684 -87.136 1.00 42.44 486 PRO A N 1
ATOM 3873 C CA . PRO A 1 486 ? 5.843 39.992 -85.723 1.00 42.44 486 PRO A CA 1
ATOM 3874 C C . PRO A 1 486 ? 5.532 41.458 -85.397 1.00 42.44 486 PRO A C 1
ATOM 3876 O O . PRO A 1 486 ? 5.670 42.339 -86.245 1.00 42.44 486 PRO A O 1
ATOM 3879 N N . SER A 1 487 ? 5.236 41.742 -84.133 1.00 29.03 487 SER A N 1
ATOM 3880 C CA . SER A 1 487 ? 5.350 43.096 -83.595 1.00 29.03 487 SER A CA 1
ATOM 3881 C C . SER A 1 487 ? 5.873 43.053 -82.165 1.00 29.03 487 SER A C 1
ATOM 3883 O O . SER A 1 487 ? 5.256 42.482 -81.268 1.00 29.03 487 SER A O 1
ATOM 3885 N N . PHE A 1 488 ? 7.052 43.654 -82.024 1.00 32.12 488 PHE A N 1
ATOM 3886 C CA . PHE A 1 488 ? 7.597 44.253 -80.816 1.00 32.12 488 PHE A CA 1
ATOM 3887 C C . PHE A 1 488 ? 6.505 44.945 -79.986 1.00 32.12 488 PHE A C 1
ATOM 3889 O O . PHE A 1 488 ? 5.718 45.697 -80.550 1.00 32.12 488 PHE A O 1
ATOM 3896 N N . ASP A 1 489 ? 6.548 44.798 -78.661 1.00 30.98 489 ASP A N 1
ATOM 3897 C CA . ASP A 1 489 ? 6.871 45.980 -77.866 1.00 30.98 489 ASP A CA 1
ATOM 3898 C C . ASP A 1 489 ? 7.419 45.649 -76.480 1.00 30.98 489 ASP A C 1
ATOM 3900 O O . ASP A 1 489 ? 6.962 44.755 -75.767 1.00 30.98 489 ASP A O 1
ATOM 3904 N N . ALA A 1 490 ? 8.455 46.403 -76.140 1.00 33.03 490 ALA A N 1
ATOM 3905 C CA . ALA A 1 490 ? 9.114 46.412 -74.856 1.00 33.03 490 ALA A CA 1
ATOM 3906 C C . ALA A 1 490 ? 8.341 47.314 -73.892 1.00 33.03 490 ALA A C 1
ATOM 3908 O O . ALA A 1 490 ? 7.924 48.412 -74.250 1.00 33.03 490 ALA A O 1
ATOM 3909 N N . SER A 1 491 ? 8.228 46.903 -72.632 1.00 31.42 491 SER A N 1
ATOM 3910 C CA . SER A 1 491 ? 8.031 47.832 -71.516 1.00 31.42 491 SER A CA 1
ATOM 3911 C C . SER A 1 491 ? 8.554 47.210 -70.228 1.00 31.42 491 SER A C 1
ATOM 3913 O O . SER A 1 491 ? 7.850 46.570 -69.454 1.00 31.42 491 SER A O 1
ATOM 3915 N N . THR A 1 492 ? 9.848 47.422 -70.021 1.00 32.47 492 THR A N 1
ATOM 3916 C CA . THR A 1 492 ? 10.530 47.407 -68.730 1.00 32.47 492 THR A CA 1
ATOM 3917 C C . THR A 1 492 ? 9.829 48.325 -67.730 1.00 32.47 492 THR A C 1
ATOM 3919 O O . THR A 1 492 ? 9.725 49.530 -67.965 1.00 32.47 492 THR A O 1
ATOM 3922 N N . ARG A 1 493 ? 9.485 47.799 -66.550 1.00 31.08 493 ARG A N 1
ATOM 3923 C CA . ARG A 1 493 ? 9.532 48.595 -65.320 1.00 31.08 493 ARG A CA 1
ATOM 3924 C C . ARG A 1 493 ? 10.063 47.766 -64.153 1.00 31.08 493 ARG A C 1
ATOM 3926 O O . ARG A 1 493 ? 9.519 46.744 -63.762 1.00 31.08 493 ARG A O 1
ATOM 3933 N N . SER A 1 494 ? 11.187 48.265 -63.675 1.00 30.75 494 SER A N 1
ATOM 3934 C CA . SER A 1 494 ? 12.040 47.897 -62.554 1.00 30.75 494 SER A CA 1
ATOM 3935 C C . SER A 1 494 ? 11.350 47.866 -61.188 1.00 30.75 494 SER A C 1
ATOM 3937 O O . SER A 1 494 ? 10.659 48.826 -60.854 1.00 30.75 494 SER A O 1
ATOM 3939 N N . THR A 1 495 ? 11.717 46.882 -60.357 1.00 30.69 495 THR A N 1
ATOM 3940 C CA . THR A 1 495 ? 11.917 47.051 -58.903 1.00 30.69 495 THR A CA 1
ATOM 3941 C C . THR A 1 495 ? 12.923 46.025 -58.366 1.00 30.69 495 THR A C 1
ATOM 3943 O O . THR A 1 495 ? 12.890 44.854 -58.729 1.00 30.69 495 THR A O 1
ATOM 3946 N N . SER A 1 496 ? 13.831 46.535 -57.535 1.00 29.75 496 SER A N 1
ATOM 3947 C CA . SER A 1 496 ? 15.025 45.938 -56.922 1.00 29.75 496 SER A CA 1
ATOM 3948 C C . SER A 1 496 ? 14.751 44.774 -55.938 1.00 29.75 496 SER A C 1
ATOM 3950 O O . SER A 1 496 ? 13.599 44.537 -55.572 1.00 29.75 496 SER A O 1
ATOM 3952 N N . PRO A 1 497 ? 15.798 44.040 -55.497 1.00 29.89 497 PRO A N 1
ATOM 3953 C CA . PRO A 1 497 ? 15.691 42.706 -54.918 1.00 29.89 497 PRO A CA 1
ATOM 3954 C C . PRO A 1 497 ? 15.500 42.737 -53.397 1.00 29.89 497 PRO A C 1
ATOM 3956 O O . PRO A 1 497 ? 16.114 43.535 -52.692 1.00 29.89 497 PRO A O 1
ATOM 3959 N N . VAL A 1 498 ? 14.701 41.804 -52.880 1.00 29.53 498 VAL A N 1
ATOM 3960 C CA . VAL A 1 498 ? 14.679 41.431 -51.459 1.00 29.53 498 VAL A CA 1
ATOM 3961 C C . VAL A 1 498 ? 14.967 39.928 -51.388 1.00 29.53 498 VAL A C 1
ATOM 3963 O O . VAL A 1 498 ? 14.272 39.162 -52.059 1.00 29.53 498 VAL A O 1
ATOM 3966 N N . PRO A 1 499 ? 15.975 39.478 -50.620 1.00 30.48 499 PRO A N 1
ATOM 3967 C CA . PRO A 1 499 ? 16.312 38.068 -50.521 1.00 30.48 499 PRO A CA 1
ATOM 3968 C C . PRO A 1 499 ? 15.304 37.383 -49.596 1.00 30.48 499 PRO A C 1
ATOM 3970 O O . PRO A 1 499 ? 15.250 37.663 -48.400 1.00 30.48 499 PRO A O 1
ATOM 3973 N N . LYS A 1 500 ? 14.494 36.476 -50.144 1.00 28.34 500 LYS A N 1
ATOM 3974 C CA . LYS A 1 500 ? 13.768 35.485 -49.347 1.00 28.34 500 LYS A CA 1
ATOM 3975 C C . LYS A 1 500 ? 14.551 34.182 -49.394 1.00 28.34 500 LYS A C 1
ATOM 3977 O O . LYS A 1 500 ? 14.447 33.415 -50.342 1.00 28.34 500 LYS A O 1
ATOM 3982 N N . SER A 1 501 ? 15.345 33.953 -48.355 1.00 33.62 501 SER A N 1
ATOM 3983 C CA . SER A 1 501 ? 15.726 32.615 -47.929 1.00 33.62 501 SER A CA 1
ATOM 3984 C C . SER A 1 501 ? 14.471 31.934 -47.384 1.00 33.62 501 SER A C 1
ATOM 3986 O O . SER A 1 501 ? 13.962 32.253 -46.312 1.00 33.62 501 SER A O 1
ATOM 3988 N N . THR A 1 502 ? 13.915 31.020 -48.165 1.00 28.77 502 THR A N 1
ATOM 3989 C CA . THR A 1 502 ? 12.906 30.061 -47.714 1.00 28.77 502 THR A CA 1
ATOM 3990 C C . THR A 1 502 ? 13.424 28.696 -48.155 1.00 28.77 502 THR A C 1
ATOM 3992 O O . THR A 1 502 ? 13.838 28.579 -49.309 1.00 28.77 502 THR A O 1
ATOM 3995 N N . PRO A 1 503 ? 13.515 27.694 -47.264 1.00 29.34 503 PRO A N 1
ATOM 3996 C CA . PRO A 1 503 ? 13.982 26.374 -47.660 1.00 29.34 503 PRO A CA 1
ATOM 3997 C C . PRO A 1 503 ? 12.988 25.807 -48.675 1.00 29.34 503 PRO A C 1
ATOM 3999 O O . PRO A 1 503 ? 11.785 25.782 -48.414 1.00 29.34 503 PRO A O 1
ATOM 4002 N N . ALA A 1 504 ? 13.499 25.425 -49.846 1.00 25.62 504 ALA A N 1
ATOM 4003 C CA . ALA A 1 504 ? 12.724 24.812 -50.911 1.00 25.62 504 ALA A CA 1
ATOM 4004 C C . ALA A 1 504 ? 11.942 23.620 -50.345 1.00 25.62 504 ALA A C 1
ATOM 4006 O O . ALA A 1 504 ? 12.513 22.702 -49.753 1.00 25.62 504 ALA A O 1
ATOM 4007 N N . SER A 1 505 ? 10.619 23.674 -50.485 1.00 29.06 505 SER A N 1
ATOM 4008 C CA . SER A 1 505 ? 9.745 22.550 -50.175 1.00 29.06 505 SER A CA 1
ATOM 4009 C C . SER A 1 505 ? 10.109 21.386 -51.100 1.00 29.06 505 SER A C 1
ATOM 4011 O O . SER A 1 505 ? 10.443 21.602 -52.265 1.00 29.06 505 SER A O 1
ATOM 4013 N N . ALA A 1 506 ? 10.023 20.153 -50.596 1.00 32.56 506 ALA A N 1
ATOM 4014 C CA . ALA A 1 506 ? 10.363 18.913 -51.305 1.00 32.56 506 ALA A CA 1
ATOM 4015 C C . ALA A 1 506 ? 9.696 18.761 -52.695 1.00 32.56 506 ALA A C 1
ATOM 4017 O O . ALA A 1 506 ? 10.157 17.982 -53.526 1.00 32.56 506 ALA A O 1
ATOM 4018 N N . THR A 1 507 ? 8.658 19.548 -52.979 1.00 33.47 507 THR A N 1
ATOM 4019 C CA . THR A 1 507 ? 7.992 19.665 -54.279 1.00 33.47 507 THR A CA 1
ATOM 4020 C C . THR A 1 507 ? 8.869 20.219 -55.411 1.00 33.47 507 THR A C 1
ATOM 4022 O O . THR A 1 507 ? 8.617 19.885 -56.566 1.00 33.47 507 THR A O 1
ATOM 4025 N N . GLU A 1 508 ? 9.909 21.015 -55.137 1.00 28.58 508 GLU A N 1
ATOM 4026 C CA . GLU A 1 508 ? 10.783 21.555 -56.199 1.00 28.58 508 GLU A CA 1
ATOM 4027 C C . GLU A 1 508 ? 11.854 20.560 -56.682 1.00 28.58 508 GLU A C 1
ATOM 4029 O O . GLU A 1 508 ? 12.319 20.667 -57.816 1.00 28.58 508 GLU A O 1
ATOM 4034 N N . LEU A 1 509 ? 12.201 19.539 -55.888 1.00 32.12 509 LEU A N 1
ATOM 4035 C CA . LEU A 1 509 ? 13.176 18.511 -56.288 1.00 32.12 509 LEU A CA 1
ATOM 4036 C C . LEU A 1 509 ? 12.575 17.406 -57.177 1.00 32.12 509 LEU A C 1
ATOM 4038 O O . LEU A 1 509 ? 13.315 16.706 -57.865 1.00 32.12 509 LEU A O 1
ATOM 4042 N N . LEU A 1 510 ? 11.244 17.279 -57.229 1.00 38.34 510 LEU A N 1
ATOM 4043 C CA . LEU A 1 510 ? 10.553 16.326 -58.112 1.00 38.34 510 LEU A CA 1
ATOM 4044 C C . LEU A 1 510 ? 10.505 16.789 -59.583 1.00 38.34 510 LEU A C 1
ATOM 4046 O O . LEU A 1 510 ? 10.361 15.971 -60.490 1.00 38.34 510 LEU A O 1
ATOM 4050 N N . HIS A 1 511 ? 10.713 18.081 -59.861 1.00 35.72 511 HIS A N 1
ATOM 4051 C CA . HIS A 1 511 ? 10.630 18.644 -61.219 1.00 35.72 511 HIS A CA 1
ATOM 4052 C C . HIS A 1 511 ? 11.811 18.289 -62.153 1.00 35.72 511 HIS A C 1
ATOM 4054 O O . HIS A 1 511 ? 11.831 18.727 -63.304 1.00 35.72 511 HIS A O 1
ATOM 4060 N N . GLN A 1 512 ? 12.780 17.481 -61.703 1.00 35.34 512 GLN A N 1
ATOM 4061 C CA . GLN A 1 512 ? 13.927 17.020 -62.505 1.00 35.34 512 GLN A CA 1
ATOM 4062 C C . GLN A 1 512 ? 14.001 15.493 -62.712 1.00 35.34 512 GLN A C 1
ATOM 4064 O O . GLN A 1 512 ? 15.050 14.978 -63.094 1.00 35.34 512 GLN A O 1
ATOM 4069 N N . GLN A 1 513 ? 12.918 14.735 -62.512 1.00 43.34 513 GLN A N 1
ATOM 4070 C CA . GLN A 1 513 ? 12.932 13.301 -62.837 1.00 43.34 513 GLN A CA 1
ATOM 4071 C C . GLN A 1 513 ? 12.655 13.058 -64.333 1.00 43.34 513 GLN A C 1
ATOM 4073 O O . GLN A 1 513 ? 11.558 13.337 -64.822 1.00 43.34 513 GLN A O 1
ATOM 4078 N N . GLN A 1 514 ? 13.663 12.532 -65.047 1.00 46.72 514 GLN A N 1
ATOM 4079 C CA . GLN A 1 514 ? 13.558 11.967 -66.404 1.00 46.72 514 GLN A CA 1
ATOM 4080 C C . GLN A 1 514 ? 12.390 10.957 -66.507 1.00 46.72 514 GLN A C 1
ATOM 4082 O O . GLN A 1 514 ? 12.006 10.383 -65.486 1.00 46.72 514 GLN A O 1
ATOM 4087 N N . PRO A 1 515 ? 11.811 10.729 -67.706 1.00 54.19 515 PRO A N 1
ATOM 4088 C CA . PRO A 1 515 ? 10.723 9.762 -67.874 1.00 54.19 515 PRO A CA 1
ATOM 4089 C C . PRO A 1 515 ? 11.143 8.370 -67.390 1.00 54.19 515 PRO A C 1
ATOM 4091 O O . PRO A 1 515 ? 12.276 7.948 -67.647 1.00 54.19 515 PRO A O 1
ATOM 4094 N N . LEU A 1 516 ? 10.232 7.658 -66.712 1.00 58.06 516 LEU A N 1
ATOM 4095 C CA . LEU A 1 516 ? 10.500 6.300 -66.240 1.00 58.06 516 LEU A CA 1
ATOM 4096 C C . LEU A 1 516 ? 10.901 5.404 -67.417 1.00 58.06 516 LEU A C 1
ATOM 4098 O O . LEU A 1 516 ? 10.190 5.281 -68.417 1.00 58.06 516 LEU A O 1
ATOM 4102 N N . THR A 1 517 ? 12.035 4.726 -67.281 1.00 63.19 517 THR A N 1
ATOM 4103 C CA . THR A 1 517 ? 12.457 3.732 -68.270 1.00 63.19 517 THR A CA 1
ATOM 4104 C C . THR A 1 517 ? 11.677 2.428 -68.088 1.00 63.19 517 THR A C 1
ATOM 4106 O O . THR A 1 517 ? 11.307 2.037 -66.978 1.00 63.19 517 THR A O 1
ATOM 4109 N N . THR A 1 518 ? 11.460 1.690 -69.180 1.00 59.50 518 THR A N 1
ATOM 4110 C CA . THR A 1 518 ? 10.885 0.330 -69.147 1.00 59.50 518 THR A CA 1
ATOM 4111 C C . THR A 1 518 ? 11.678 -0.623 -68.243 1.00 59.50 518 THR A C 1
ATOM 4113 O O . THR A 1 518 ? 11.107 -1.540 -67.666 1.00 59.50 518 THR A O 1
ATOM 4116 N N . GLY A 1 519 ? 12.979 -0.377 -68.045 1.00 60.69 519 GLY A N 1
ATOM 4117 C CA . GLY A 1 519 ? 13.799 -1.115 -67.080 1.00 60.69 519 GLY A CA 1
ATOM 4118 C C . GLY A 1 519 ? 13.406 -0.871 -65.616 1.00 60.69 519 GLY A C 1
ATOM 4119 O O . GLY A 1 519 ? 13.377 -1.814 -64.833 1.00 60.69 519 GLY A O 1
ATOM 4120 N N . GLN A 1 520 ? 13.038 0.361 -65.249 1.00 63.78 520 GLN A N 1
ATOM 4121 C CA . GLN A 1 520 ? 12.635 0.721 -63.879 1.00 63.78 520 GLN A CA 1
ATOM 4122 C C . GLN A 1 520 ? 11.248 0.174 -63.512 1.00 63.78 520 GLN A C 1
ATOM 4124 O O . GLN A 1 520 ? 11.020 -0.211 -62.369 1.00 63.78 520 GLN A O 1
ATOM 4129 N N . THR A 1 521 ? 10.336 0.077 -64.481 1.00 61.97 521 THR A N 1
ATOM 4130 C CA . THR A 1 521 ? 9.010 -0.538 -64.278 1.00 61.97 521 THR A CA 1
ATOM 4131 C C . THR A 1 521 ? 9.089 -2.059 -64.142 1.00 61.97 521 THR A C 1
ATOM 4133 O O . THR A 1 521 ? 8.428 -2.626 -63.275 1.00 61.97 521 THR A O 1
ATOM 4136 N N . VAL A 1 522 ? 9.946 -2.725 -64.924 1.00 62.59 522 VAL A N 1
ATOM 4137 C CA . VAL A 1 522 ? 10.213 -4.167 -64.771 1.00 62.59 522 VAL A CA 1
ATOM 4138 C C . VAL A 1 522 ? 10.910 -4.468 -63.440 1.00 62.59 522 VAL A C 1
ATOM 4140 O O . VAL A 1 522 ? 10.542 -5.430 -62.769 1.00 62.59 522 VAL A O 1
ATOM 4143 N N . ALA A 1 523 ? 11.858 -3.625 -63.018 1.00 63.72 523 ALA A N 1
ATOM 4144 C CA . ALA A 1 523 ? 12.503 -3.732 -61.709 1.00 63.72 523 ALA A CA 1
ATOM 4145 C C . ALA A 1 523 ? 11.501 -3.585 -60.550 1.00 63.72 523 ALA A C 1
ATOM 4147 O O . ALA A 1 523 ? 11.566 -4.342 -59.588 1.00 63.72 523 ALA A O 1
ATOM 4148 N N . LEU A 1 524 ? 10.525 -2.678 -60.669 1.00 68.81 524 LEU A N 1
ATOM 4149 C CA . LEU A 1 524 ? 9.465 -2.499 -59.673 1.00 68.81 524 LEU A CA 1
ATOM 4150 C C . LEU A 1 524 ? 8.566 -3.732 -59.560 1.00 68.81 524 LEU A C 1
ATOM 4152 O O . LEU A 1 524 ? 8.257 -4.168 -58.455 1.00 68.81 524 LEU A O 1
ATOM 4156 N N . MET A 1 525 ? 8.172 -4.319 -60.692 1.00 63.53 525 MET A N 1
ATOM 4157 C CA . MET A 1 525 ? 7.376 -5.550 -60.700 1.00 63.53 525 MET A CA 1
ATOM 4158 C C . MET A 1 525 ? 8.149 -6.728 -60.095 1.00 63.53 525 MET A C 1
ATOM 4160 O O . MET A 1 525 ? 7.596 -7.461 -59.279 1.00 63.53 525 MET A O 1
ATOM 4164 N N . ALA A 1 526 ? 9.433 -6.873 -60.437 1.00 65.81 526 ALA A N 1
ATOM 4165 C CA . ALA A 1 526 ? 10.297 -7.908 -59.873 1.00 65.81 526 ALA A CA 1
ATOM 4166 C C . ALA A 1 526 ? 10.476 -7.750 -58.352 1.00 65.81 526 ALA A C 1
ATOM 4168 O O . ALA A 1 526 ? 10.420 -8.737 -57.618 1.00 65.81 526 ALA A O 1
ATOM 4169 N N . ASP A 1 527 ? 10.630 -6.515 -57.873 1.00 73.19 527 ASP A N 1
ATOM 4170 C CA . ASP A 1 527 ? 10.774 -6.221 -56.449 1.00 73.19 527 ASP A CA 1
ATOM 4171 C C . ASP A 1 527 ? 9.476 -6.448 -55.667 1.00 73.19 527 ASP A C 1
ATOM 4173 O O . ASP A 1 527 ? 9.522 -6.967 -54.554 1.00 73.19 527 ASP A O 1
ATOM 4177 N N . ILE A 1 528 ? 8.316 -6.116 -56.242 1.00 69.62 528 ILE A N 1
ATOM 4178 C CA . ILE A 1 528 ? 7.003 -6.393 -55.640 1.00 69.62 528 ILE A CA 1
ATOM 4179 C C . ILE A 1 528 ? 6.764 -7.907 -55.544 1.00 69.62 528 ILE A C 1
ATOM 4181 O O . ILE A 1 528 ? 6.378 -8.397 -54.483 1.00 69.62 528 ILE A O 1
ATOM 4185 N N . ASP A 1 529 ? 7.065 -8.669 -56.597 1.00 67.00 529 ASP A N 1
ATOM 4186 C CA . ASP A 1 529 ? 6.976 -10.135 -56.570 1.00 67.00 529 ASP A CA 1
ATOM 4187 C C . ASP A 1 529 ? 7.958 -10.764 -55.567 1.00 67.00 529 ASP A C 1
ATOM 4189 O O . ASP A 1 529 ? 7.674 -11.818 -54.990 1.00 67.00 529 ASP A O 1
ATOM 4193 N N . HIS A 1 530 ? 9.119 -10.139 -55.346 1.00 71.62 530 HIS A N 1
ATOM 4194 C CA . HIS A 1 530 ? 10.071 -10.569 -54.323 1.00 71.62 530 HIS A CA 1
ATOM 4195 C C . HIS A 1 530 ? 9.588 -10.232 -52.903 1.00 71.62 530 HIS A C 1
ATOM 4197 O O . HIS A 1 530 ? 9.722 -11.071 -52.013 1.00 71.62 530 HIS A O 1
ATOM 4203 N N . LEU A 1 531 ? 8.967 -9.063 -52.700 1.00 70.25 531 LEU A N 1
ATOM 4204 C CA . LEU A 1 531 ? 8.342 -8.663 -51.432 1.00 70.25 531 LEU A CA 1
ATOM 4205 C C . LEU A 1 531 ? 7.207 -9.606 -51.017 1.00 70.25 531 LEU A C 1
ATOM 4207 O O . LEU A 1 531 ? 7.091 -9.904 -49.841 1.00 70.25 531 LEU A O 1
ATOM 4211 N N . PHE A 1 532 ? 6.393 -10.102 -51.956 1.00 63.94 532 PHE A N 1
ATOM 4212 C CA . PHE A 1 532 ? 5.306 -11.044 -51.646 1.00 63.94 532 PHE A CA 1
ATOM 4213 C C . PHE A 1 532 ? 5.778 -12.461 -51.280 1.00 63.94 532 PHE A C 1
ATOM 4215 O O . PHE A 1 532 ? 4.989 -13.254 -50.767 1.00 63.94 532 PHE A O 1
ATOM 4222 N N . LYS A 1 533 ? 7.033 -12.813 -51.587 1.00 65.69 533 LYS A N 1
ATOM 4223 C CA . LYS A 1 533 ? 7.609 -14.141 -51.306 1.00 65.69 533 LYS A CA 1
ATOM 4224 C C . LYS A 1 533 ? 8.341 -14.221 -49.965 1.00 65.69 533 LYS A C 1
ATOM 4226 O O . LYS A 1 533 ? 8.595 -15.336 -49.511 1.00 65.69 533 LYS A O 1
ATOM 4231 N N . LYS A 1 534 ? 8.727 -13.081 -49.392 1.00 58.50 534 LYS A N 1
ATOM 4232 C CA . LYS A 1 534 ? 9.311 -12.965 -48.051 1.00 58.50 534 LYS A CA 1
ATOM 4233 C C . LYS A 1 534 ? 8.217 -12.640 -47.043 1.00 58.50 534 LYS A C 1
ATOM 4235 O O . LYS A 1 534 ? 8.365 -13.101 -45.892 1.00 58.50 534 LYS A O 1
#

Solvent-accessible surface area (backbone atoms only — not comparable to full-atom values): 31041 Å² total; per-residue (Å²): 138,89,78,66,100,75,83,66,81,88,71,76,80,87,68,70,96,82,57,89,67,72,79,69,58,78,73,43,98,80,68,53,71,70,63,52,51,55,61,39,55,76,76,46,63,68,69,60,53,51,53,47,51,51,52,51,49,50,53,49,51,54,51,48,52,51,50,48,68,73,43,41,69,59,52,52,51,50,56,58,51,56,73,50,43,61,58,56,48,53,66,47,52,52,57,54,50,49,51,52,50,51,51,50,50,51,49,52,52,47,54,53,51,51,53,53,49,53,51,50,50,52,51,49,52,51,50,52,52,52,50,56,51,51,53,48,53,51,50,41,55,50,44,51,53,51,44,35,58,75,68,50,75,74,62,92,55,102,59,94,74,62,80,84,70,74,48,68,74,55,52,43,53,44,36,56,51,48,39,54,38,51,55,48,52,68,75,48,70,92,42,73,68,52,66,70,43,47,62,57,52,50,53,52,49,52,56,50,47,54,40,45,50,55,48,39,53,53,17,63,76,68,64,40,62,70,54,36,48,51,40,51,46,34,30,52,58,64,74,40,51,62,62,56,27,49,49,46,21,62,75,55,42,41,62,54,47,61,69,56,55,31,60,66,53,32,64,76,50,78,65,46,61,54,62,53,46,51,58,58,60,51,43,53,67,70,66,42,43,69,57,47,31,44,44,72,34,78,68,80,52,88,57,45,77,88,75,54,52,62,59,70,15,44,46,45,46,53,44,50,41,43,57,70,54,40,53,75,68,52,48,55,88,47,58,64,61,33,43,53,50,51,51,42,49,51,53,43,51,55,56,52,49,71,68,41,95,40,75,69,52,42,55,48,39,70,67,31,69,52,48,51,46,58,59,64,57,50,51,60,70,59,38,50,48,54,53,47,48,54,52,50,50,54,48,55,58,34,53,78,49,28,84,40,73,36,93,56,95,82,83,32,50,30,30,33,62,42,46,52,52,50,53,52,54,50,57,66,34,81,78,66,44,50,82,94,43,46,75,57,52,55,53,47,49,52,47,52,56,51,50,54,50,52,52,52,53,52,53,52,50,52,53,51,50,51,51,54,50,52,54,51,56,59,68,67,65,68,84,81,88,78,89,78,89,87,78,88,81,89,80,90,81,90,82,85,92,76,91,79,91,67,85,79,58,77,74,68,72,62,80,74,70,73,81,85,50,74,68,56,56,53,34,50,52,54,35,52,59,50,59,76,74,108

pLDDT: mean 73.24, std 16.53, range [24.89, 96.25]

Secondary structure (DSSP, 8-state):
----TT----------TT-SS-GGGGGSTT--HHHHHHHHHTTS-HHHHHHHHHHHHHHHHHHHHHHHHHSHHHHHHHHHHHHHHHHHHHHHHHHHHHHHHHHHHHHHHHHHHHHHHHHHHHHHHHHHHHHHHHHHHHHHHHHHHHHHHHTTTT---SS---TT---HHHHHHHHHHHHHHHHHHHHTTT-HHHHHHHHHHHHHHHHHHHHHHHHHHHHHHHT-HHHHHHHHHHHHHTT-HHHHHHHHIIIIIHHHHHHHS-HHHHHHTTT-HHHHHHHHHHHHHHHSHHHHHHHH-TTSS----S--HIIIIIHHHHHHHHHHH-GGGG-TTSHHHHHHHHHHHHHHHHHHHHHSSSHHHHHHHHHSHHHHHHHHHS-HHHHHHHHHHHHHHHHHHHHHTTTSBP-STTS-SBHHHHHHHHHHHHTTSTTT--GGGHHHHHHHHHHHHHHHHHHHHHHHHHHHHHHHHHHHHHHTTS------------------------PPPGGGTGGG-PPPPHHHHHHHHHHHHHHTT-

Mean predicted aligned error: 19.05 Å

Sequence (534 aa):
MTVDAAGKSFSLPSGPASLCFDKEEFMKAGFEVDKFIVDCRKKVPLETLRDDLGLYLKVIRSAMIELINKDYADFVNLSTNLVGMDKAITNLTTPLGQLKEEVLSVQTAMDVAIKAVEEKIKQQQEIMRKKAVLQRLMSITHSVEKIEKLLGIQSDFEGDISPWQLTGPLIERVATEFNKLQFYVTRSKGHPLVDKVKPRIATITTTLQYSLEGSFLSGLETGKTGMLRQCLRTYALIDKTHDAEDLFREHVVRPFMDEIINDDFLAHNNNDLSVMFEEVLTFVPKKCLVLSNITTGTSGGDIVRGYDFVVNAVFPEIVSSLEIRTSSIFAPGNPEIFHKKYTACMQFLDSFENQCGSQASVKRLRQHPSYVSLLGKWSLPVYFQIRFQDIATRFETALCYGFSNSSGSNGFHLNSTAMMWTCLEECWKQEIYLPALLHRFVKFNIQLLSRFKTWLDEVYQEELARKSESDAKQRSSTPDRLRSSPSFDASTRSTSPVPKSTPASATELLHQQQPLTTGQTVALMADIDHLFKK